Protein AF-0000000083258287 (afdb_homodimer)

Structure (mmCIF, N/CA/C/O backbone):
data_AF-0000000083258287-model_v1
#
loop_
_entity.id
_entity.type
_entity.pdbx_description
1 polymer Oxidoreductase
#
loop_
_atom_site.group_PDB
_atom_site.id
_atom_site.type_symbol
_atom_site.label_atom_id
_atom_site.label_alt_id
_atom_site.label_comp_id
_atom_site.label_asym_id
_atom_site.label_entity_id
_atom_site.label_seq_id
_atom_site.pdbx_PDB_ins_code
_atom_site.Cartn_x
_atom_site.Cartn_y
_atom_site.Cartn_z
_atom_site.occupancy
_atom_site.B_iso_or_equiv
_atom_site.auth_seq_id
_atom_site.auth_comp_id
_atom_site.auth_asym_id
_atom_site.auth_atom_id
_atom_site.pdbx_PDB_model_num
ATOM 1 N N . MET A 1 1 ? 7.375 -29.531 -36.906 1 90.44 1 MET A N 1
ATOM 2 C CA . MET A 1 1 ? 6.078 -28.859 -36.906 1 90.44 1 MET A CA 1
ATOM 3 C C . MET A 1 1 ? 6.191 -27.438 -36.375 1 90.44 1 MET A C 1
ATOM 5 O O . MET A 1 1 ? 7.043 -27.156 -35.531 1 90.44 1 MET A O 1
ATOM 9 N N . LYS A 1 2 ? 5.402 -26.609 -36.906 1 96.75 2 LYS A N 1
ATOM 10 C CA . LYS A 1 2 ? 5.383 -25.219 -36.438 1 96.75 2 LYS A CA 1
ATOM 11 C C . LYS A 1 2 ? 4.27 -25.016 -35.406 1 96.75 2 LYS A C 1
ATOM 13 O O . LYS A 1 2 ? 3.111 -25.344 -35.688 1 96.75 2 LYS A O 1
ATOM 18 N N . HIS A 1 3 ? 4.633 -24.531 -34.281 1 98.62 3 HIS A N 1
ATOM 19 C CA . HIS A 1 3 ? 3.686 -24.281 -33.188 1 98.62 3 HIS A CA 1
ATOM 20 C C . HIS A 1 3 ? 3.662 -22.797 -32.812 1 98.62 3 HIS A C 1
ATOM 22 O O . HIS A 1 3 ? 4.711 -22.156 -32.719 1 98.62 3 HIS A O 1
ATOM 28 N N . ILE A 1 4 ? 2.477 -22.25 -32.625 1 98.81 4 ILE A N 1
ATOM 29 C CA . ILE A 1 4 ? 2.314 -20.922 -32.062 1 98.81 4 ILE A CA 1
ATOM 30 C C . ILE A 1 4 ? 1.643 -21.031 -30.688 1 98.81 4 ILE A C 1
ATOM 32 O O . ILE A 1 4 ? 0.564 -21.609 -30.562 1 98.81 4 ILE A O 1
ATOM 36 N N . ILE A 1 5 ? 2.307 -20.578 -29.719 1 98.94 5 ILE A N 1
ATOM 37 C CA . ILE A 1 5 ? 1.778 -20.547 -28.359 1 98.94 5 ILE A CA 1
ATOM 38 C C . ILE A 1 5 ? 1.438 -19.109 -27.953 1 98.94 5 ILE A C 1
ATOM 40 O O . ILE A 1 5 ? 2.281 -18.219 -28.047 1 98.94 5 ILE A O 1
ATOM 44 N N . ILE A 1 6 ? 0.188 -18.891 -27.5 1 98.81 6 ILE A N 1
ATOM 45 C CA . ILE A 1 6 ? -0.249 -17.547 -27.109 1 98.81 6 ILE A CA 1
ATOM 46 C C . ILE A 1 6 ? -0.337 -17.453 -25.594 1 98.81 6 ILE A C 1
ATOM 48 O O . ILE A 1 6 ? -1.199 -18.078 -24.969 1 98.81 6 ILE A O 1
ATOM 52 N N . GLY A 1 7 ? 0.501 -16.625 -25.016 1 98.62 7 GLY A N 1
ATOM 53 C CA . GLY A 1 7 ? 0.651 -16.484 -23.578 1 98.62 7 GLY A CA 1
ATOM 54 C C . GLY A 1 7 ? 1.965 -17.047 -23.062 1 98.62 7 GLY A C 1
ATOM 55 O O . GLY A 1 7 ? 2.219 -18.25 -23.156 1 98.62 7 GLY A O 1
ATOM 56 N N . ALA A 1 8 ? 2.732 -16.156 -22.469 1 98.56 8 ALA A N 1
ATOM 57 C CA . ALA A 1 8 ? 4.039 -16.578 -21.953 1 98.56 8 ALA A CA 1
ATOM 58 C C . ALA A 1 8 ? 4.059 -16.578 -20.438 1 98.56 8 ALA A C 1
ATOM 60 O O . ALA A 1 8 ? 5.074 -16.234 -19.812 1 98.56 8 ALA A O 1
ATOM 61 N N . GLY A 1 9 ? 2.934 -16.859 -19.812 1 98.38 9 GLY A N 1
ATOM 62 C CA . GLY A 1 9 ? 2.961 -17.219 -18.406 1 98.38 9 GLY A CA 1
ATOM 63 C C . GLY A 1 9 ? 3.646 -18.547 -18.141 1 98.38 9 GLY A C 1
ATOM 64 O O . GLY A 1 9 ? 4.273 -19.125 -19.047 1 98.38 9 GLY A O 1
ATOM 65 N N . ILE A 1 10 ? 3.504 -19 -16.953 1 98.81 10 ILE A N 1
ATOM 66 C CA . ILE A 1 10 ? 4.238 -20.188 -16.531 1 98.81 10 ILE A CA 1
ATOM 67 C C . ILE A 1 10 ? 3.873 -21.359 -17.453 1 98.81 10 ILE A C 1
ATOM 69 O O . ILE A 1 10 ? 4.75 -22.125 -17.875 1 98.81 10 ILE A O 1
ATOM 73 N N . LEU A 1 11 ? 2.65 -21.484 -17.781 1 98.81 11 LEU A N 1
ATOM 74 C CA . LEU A 1 11 ? 2.184 -22.609 -18.594 1 98.81 11 LEU A CA 1
ATOM 75 C C . LEU A 1 11 ? 2.697 -22.5 -20.016 1 98.81 11 LEU A C 1
ATOM 77 O O . LEU A 1 11 ? 3.262 -23.453 -20.547 1 98.81 11 LEU A O 1
ATOM 81 N N . GLY A 1 12 ? 2.504 -21.344 -20.656 1 98.88 12 GLY A N 1
ATOM 82 C CA . GLY A 1 12 ? 2.959 -21.156 -22.031 1 98.88 12 GLY A CA 1
ATOM 83 C C . GLY A 1 12 ? 4.469 -21.234 -22.172 1 98.88 12 GLY A C 1
ATOM 84 O O . GLY A 1 12 ? 4.977 -21.828 -23.109 1 98.88 12 GLY A O 1
ATOM 85 N N . ALA A 1 13 ? 5.141 -20.641 -21.25 1 98.88 13 ALA A N 1
ATOM 86 C CA . ALA A 1 13 ? 6.602 -20.688 -21.266 1 98.88 13 ALA A CA 1
ATOM 87 C C . ALA A 1 13 ? 7.105 -22.125 -21.141 1 98.88 13 ALA A C 1
ATOM 89 O O . ALA A 1 13 ? 8.031 -22.531 -21.844 1 98.88 13 ALA A O 1
ATOM 90 N N . ALA A 1 14 ? 6.516 -22.859 -20.219 1 98.88 14 ALA A N 1
ATOM 91 C CA . ALA A 1 14 ? 6.898 -24.266 -20.031 1 98.88 14 ALA A CA 1
ATOM 92 C C . ALA A 1 14 ? 6.598 -25.094 -21.281 1 98.88 14 ALA A C 1
ATOM 94 O O . ALA A 1 14 ? 7.391 -25.953 -21.656 1 98.88 14 ALA A O 1
ATOM 95 N N . THR A 1 15 ? 5.496 -24.844 -21.906 1 98.88 15 THR A N 1
ATOM 96 C CA . THR A 1 15 ? 5.125 -25.531 -23.125 1 98.88 15 THR A CA 1
ATOM 97 C C . THR A 1 15 ? 6.133 -25.25 -24.234 1 98.88 15 THR A C 1
ATOM 99 O O . THR A 1 15 ? 6.609 -26.172 -24.906 1 98.88 15 THR A O 1
ATOM 102 N N . ALA A 1 16 ? 6.406 -23.969 -24.391 1 98.88 16 ALA A N 1
ATOM 103 C CA . ALA A 1 16 ? 7.352 -23.547 -25.422 1 98.88 16 ALA A CA 1
ATOM 104 C C . ALA A 1 16 ? 8.711 -24.203 -25.219 1 98.88 16 ALA A C 1
ATOM 106 O O . ALA A 1 16 ? 9.305 -24.734 -26.172 1 98.88 16 ALA A O 1
ATOM 107 N N . TYR A 1 17 ? 9.18 -24.156 -24.016 1 98.81 17 TYR A N 1
ATOM 108 C CA . TYR A 1 17 ? 10.469 -24.75 -23.688 1 98.81 17 TYR A CA 1
ATOM 109 C C . TYR A 1 17 ? 10.484 -26.25 -24 1 98.81 17 TYR A C 1
ATOM 111 O O . TYR A 1 17 ? 11.438 -26.75 -24.594 1 98.81 17 TYR A O 1
ATOM 119 N N . SER A 1 18 ? 9.445 -26.938 -23.562 1 98.69 18 SER A N 1
ATOM 120 C CA . SER A 1 18 ? 9.344 -28.375 -23.797 1 98.69 18 SER A CA 1
ATOM 121 C C . SER A 1 18 ? 9.352 -28.688 -25.297 1 98.69 18 SER A C 1
ATOM 123 O O . SER A 1 18 ? 10.023 -29.625 -25.734 1 98.69 18 SER A O 1
ATOM 125 N N . LEU A 1 19 ? 8.688 -27.953 -26.109 1 98.81 19 LEU A N 1
ATOM 126 C CA . LEU A 1 19 ? 8.594 -28.203 -27.531 1 98.81 19 LEU A CA 1
ATOM 127 C C . LEU A 1 19 ? 9.938 -27.969 -28.219 1 98.81 19 LEU A C 1
ATOM 129 O O . LEU A 1 19 ? 10.359 -28.766 -29.062 1 98.81 19 LEU A O 1
ATOM 133 N N . VAL A 1 20 ? 10.562 -26.875 -27.812 1 98.38 20 VAL A N 1
ATOM 134 C CA . VAL A 1 20 ? 11.836 -26.562 -28.453 1 98.38 20 VAL A CA 1
ATOM 135 C C . VAL A 1 20 ? 12.875 -27.609 -28.094 1 98.38 20 VAL A C 1
ATOM 137 O O . VAL A 1 20 ? 13.742 -27.953 -28.906 1 98.38 20 VAL A O 1
ATOM 140 N N . GLN A 1 21 ? 12.805 -28.125 -26.891 1 97.5 21 GLN A N 1
ATOM 141 C CA . GLN A 1 21 ? 13.688 -29.219 -26.484 1 97.5 21 GLN A CA 1
ATOM 142 C C . GLN A 1 21 ? 13.516 -30.438 -27.406 1 97.5 21 GLN A C 1
ATOM 144 O O . GLN A 1 21 ? 14.461 -31.188 -27.625 1 97.5 21 GLN A O 1
ATOM 149 N N . GLN A 1 22 ? 12.383 -30.547 -27.984 1 96.62 22 GLN A N 1
ATOM 150 C CA . GLN A 1 22 ? 12.078 -31.688 -28.859 1 96.62 22 GLN A CA 1
ATOM 151 C C . GLN A 1 22 ? 12.406 -31.359 -30.312 1 96.62 22 GLN A C 1
ATOM 153 O O . GLN A 1 22 ? 12.125 -32.156 -31.203 1 96.62 22 GLN A O 1
ATOM 158 N N . GLY A 1 23 ? 12.883 -30.234 -30.562 1 97.12 23 GLY A N 1
ATOM 159 C CA . GLY A 1 23 ? 13.336 -29.844 -31.891 1 97.12 23 GLY A CA 1
ATOM 160 C C . GLY A 1 23 ? 12.25 -29.219 -32.75 1 97.12 23 GLY A C 1
ATOM 161 O O . GLY A 1 23 ? 12.406 -29.078 -33.938 1 97.12 23 GLY A O 1
ATOM 162 N N . GLU A 1 24 ? 11.195 -28.812 -32.125 1 98.19 24 GLU A N 1
ATOM 163 C CA . GLU A 1 24 ? 10.07 -28.234 -32.875 1 98.19 24 GLU A CA 1
ATOM 164 C C . GLU A 1 24 ? 10.312 -26.766 -33.188 1 98.19 24 GLU A C 1
ATOM 166 O O . GLU A 1 24 ? 11.078 -26.094 -32.5 1 98.19 24 GLU A O 1
ATOM 171 N N . ASP A 1 25 ? 9.734 -26.281 -34.25 1 98.25 25 ASP A N 1
ATOM 172 C CA . ASP A 1 25 ? 9.688 -24.859 -34.562 1 98.25 25 ASP A CA 1
ATOM 173 C C . ASP A 1 25 ? 8.578 -24.156 -33.781 1 98.25 25 ASP A C 1
ATOM 175 O O . ASP A 1 25 ? 7.398 -24.484 -33.938 1 98.25 25 ASP A O 1
ATOM 179 N N . VAL A 1 26 ? 8.961 -23.234 -32.875 1 98.69 26 VAL A N 1
ATOM 180 C CA . VAL A 1 26 ? 7.98 -22.703 -31.938 1 98.69 26 VAL A CA 1
ATOM 181 C C . VAL A 1 26 ? 8.047 -21.172 -31.953 1 98.69 26 VAL A C 1
ATOM 183 O O . VAL A 1 26 ? 9.133 -20.594 -31.875 1 98.69 26 VAL A O 1
ATOM 186 N N . VAL A 1 27 ? 6.906 -20.469 -32.062 1 98.5 27 VAL A N 1
ATOM 187 C CA . VAL A 1 27 ? 6.742 -19.047 -31.797 1 98.5 27 VAL A CA 1
ATOM 188 C C . VAL A 1 27 ? 5.922 -18.828 -30.531 1 98.5 27 VAL A C 1
ATOM 190 O O . VAL A 1 27 ? 4.797 -19.328 -30.422 1 98.5 27 VAL A O 1
ATOM 193 N N . LEU A 1 28 ? 6.477 -18.219 -29.547 1 98.75 28 LEU A N 1
ATOM 194 C CA . LEU A 1 28 ? 5.797 -17.844 -28.312 1 98.75 28 LEU A CA 1
ATOM 195 C C . LEU A 1 28 ? 5.363 -16.375 -28.359 1 98.75 28 LEU A C 1
ATOM 197 O O . LEU A 1 28 ? 6.191 -15.492 -28.562 1 98.75 28 LEU A O 1
ATOM 201 N N . VAL A 1 29 ? 4.059 -16.156 -28.188 1 98.5 29 VAL A N 1
ATOM 202 C CA . VAL A 1 29 ? 3.496 -14.82 -28.281 1 98.5 29 VAL A CA 1
ATOM 203 C C . VAL A 1 29 ? 3.002 -14.359 -26.906 1 98.5 29 VAL A C 1
ATOM 205 O O . VAL A 1 29 ? 2.367 -15.133 -26.188 1 98.5 29 VAL A O 1
ATOM 208 N N . ASP A 1 30 ? 3.311 -13.188 -26.578 1 98.12 30 ASP A N 1
ATOM 209 C CA . ASP A 1 30 ? 2.814 -12.68 -25.312 1 98.12 30 ASP A CA 1
ATOM 210 C C . ASP A 1 30 ? 2.592 -11.164 -25.375 1 98.12 30 ASP A C 1
ATOM 212 O O . ASP A 1 30 ? 3.406 -10.438 -25.938 1 98.12 30 ASP A O 1
ATOM 216 N N . ALA A 1 31 ? 1.409 -10.789 -24.859 1 96.06 31 ALA A N 1
ATOM 217 C CA . ALA A 1 31 ? 1.129 -9.367 -24.672 1 96.06 31 ALA A CA 1
ATOM 218 C C . ALA A 1 31 ? 1.456 -8.93 -23.234 1 96.06 31 ALA A C 1
ATOM 220 O O . ALA A 1 31 ? 1.391 -9.734 -22.312 1 96.06 31 ALA A O 1
ATOM 221 N N . ASP A 1 32 ? 1.857 -7.773 -22.984 1 92.25 32 ASP A N 1
ATOM 222 C CA . ASP A 1 32 ? 2.246 -7.273 -21.672 1 92.25 32 ASP A CA 1
ATOM 223 C C . ASP A 1 32 ? 1.036 -6.742 -20.906 1 92.25 32 ASP A C 1
ATOM 225 O O . ASP A 1 32 ? 1.029 -5.59 -20.469 1 92.25 32 ASP A O 1
ATOM 229 N N . PHE A 1 33 ? 0.083 -7.574 -20.641 1 95.25 33 PHE A N 1
ATOM 230 C CA . PHE A 1 33 ? -1.101 -7.195 -19.875 1 95.25 33 PHE A CA 1
ATOM 231 C C . PHE A 1 33 ? -0.773 -7.074 -18.391 1 95.25 33 PHE A C 1
ATOM 233 O O . PHE A 1 33 ? 0.056 -7.824 -17.859 1 95.25 33 PHE A O 1
ATOM 240 N N . ARG A 1 34 ? -1.464 -6.125 -17.656 1 95.5 34 ARG A N 1
ATOM 241 C CA . ARG A 1 34 ? -1.363 -6.012 -16.203 1 95.5 34 ARG A CA 1
ATOM 242 C C . ARG A 1 34 ? -2.156 -7.113 -15.516 1 95.5 34 ARG A C 1
ATOM 244 O O . ARG A 1 34 ? -3.236 -7.492 -15.977 1 95.5 34 ARG A O 1
ATOM 251 N N . GLY A 1 35 ? -1.537 -7.559 -14.445 1 97.75 35 GLY A N 1
ATOM 252 C CA . GLY A 1 35 ? -2.281 -8.477 -13.602 1 97.75 35 GLY A CA 1
ATOM 253 C C . GLY A 1 35 ? -2.123 -9.93 -14.016 1 97.75 35 GLY A C 1
ATOM 254 O O . GLY A 1 35 ? -3 -10.758 -13.75 1 97.75 35 GLY A O 1
ATOM 255 N N . LYS A 1 36 ? -1.067 -10.266 -14.734 1 97.44 36 LYS A N 1
ATOM 256 C CA . LYS A 1 36 ? -0.801 -11.664 -15.062 1 97.44 36 LYS A CA 1
ATOM 257 C C . LYS A 1 36 ? -0.631 -12.508 -13.805 1 97.44 36 LYS A C 1
ATOM 259 O O . LYS A 1 36 ? 0.129 -12.141 -12.906 1 97.44 36 LYS A O 1
ATOM 264 N N . ALA A 1 37 ? -1.227 -13.602 -13.797 1 97.25 37 ALA A N 1
ATOM 265 C CA . ALA A 1 37 ? -1.292 -14.438 -12.602 1 97.25 37 ALA A CA 1
ATOM 266 C C . ALA A 1 37 ? 0.094 -14.945 -12.211 1 97.25 37 ALA A C 1
ATOM 268 O O . ALA A 1 37 ? 0.432 -14.992 -11.023 1 97.25 37 ALA A O 1
ATOM 269 N N . THR A 1 38 ? 0.871 -15.281 -13.141 1 97 38 THR A N 1
ATOM 270 C CA . THR A 1 38 ? 2.191 -15.852 -12.898 1 97 38 THR A CA 1
ATOM 271 C C . THR A 1 38 ? 3.047 -14.883 -12.078 1 97 38 THR A C 1
ATOM 273 O O . THR A 1 38 ? 3.742 -15.305 -11.148 1 97 38 THR A O 1
ATOM 276 N N . LYS A 1 39 ? 2.971 -13.625 -12.398 1 94.94 39 LYS A N 1
ATOM 277 C CA . LYS A 1 39 ? 3.791 -12.609 -11.742 1 94.94 39 LYS A CA 1
ATOM 278 C C . LYS A 1 39 ? 3.277 -12.312 -10.336 1 94.94 39 LYS A C 1
ATOM 280 O O . LYS A 1 39 ? 4.012 -11.781 -9.5 1 94.94 39 LYS A O 1
ATOM 285 N N . ALA A 1 40 ? 2.074 -12.664 -10.07 1 95.56 40 ALA A N 1
ATOM 286 C CA . ALA A 1 40 ? 1.451 -12.344 -8.789 1 95.56 40 ALA A CA 1
ATOM 287 C C . ALA A 1 40 ? 1.385 -13.578 -7.891 1 95.56 40 ALA A C 1
ATOM 289 O O . ALA A 1 40 ? 0.943 -13.492 -6.742 1 95.56 40 ALA A O 1
ATOM 290 N N . GLY A 1 41 ? 1.789 -14.664 -8.352 1 95.88 41 GLY A N 1
ATOM 291 C CA . GLY A 1 41 ? 1.744 -15.883 -7.551 1 95.88 41 GLY A CA 1
ATOM 292 C C . GLY A 1 41 ? 2.777 -15.898 -6.438 1 95.88 41 GLY A C 1
ATOM 293 O O . GLY A 1 41 ? 3.9 -15.43 -6.621 1 95.88 41 GLY A O 1
ATOM 294 N N . ALA A 1 42 ? 2.426 -16.531 -5.367 1 95.12 42 ALA A N 1
ATOM 295 C CA . ALA A 1 42 ? 3.336 -16.641 -4.23 1 95.12 42 ALA A CA 1
ATOM 296 C C . ALA A 1 42 ? 4.484 -17.594 -4.527 1 95.12 42 ALA A C 1
ATOM 298 O O . ALA A 1 42 ? 5.637 -17.328 -4.184 1 95.12 42 ALA A O 1
ATOM 299 N N . GLY A 1 43 ? 4.09 -18.766 -5.156 1 97.12 43 GLY A N 1
ATOM 300 C CA . GLY A 1 43 ? 5.145 -19.672 -5.582 1 97.12 43 GLY A CA 1
ATOM 301 C C . GLY A 1 43 ? 5.285 -20.875 -4.68 1 97.12 43 GLY A C 1
ATOM 302 O O . GLY A 1 43 ? 6.379 -21.438 -4.543 1 97.12 43 GLY A O 1
ATOM 303 N N . ILE A 1 44 ? 4.211 -21.312 -4.09 1 96.75 44 ILE A N 1
ATOM 304 C CA . ILE A 1 44 ? 4.238 -22.484 -3.221 1 96.75 44 ILE A CA 1
ATOM 305 C C . ILE A 1 44 ? 4.207 -23.766 -4.062 1 96.75 44 ILE A C 1
ATOM 307 O O . ILE A 1 44 ? 3.43 -23.859 -5.016 1 96.75 44 ILE A O 1
ATOM 311 N N . VAL A 1 45 ? 5.004 -24.656 -3.734 1 97.31 45 VAL A N 1
ATOM 312 C CA . VAL A 1 45 ? 4.988 -26.016 -4.297 1 97.31 45 VAL A CA 1
ATOM 313 C C . VAL A 1 45 ? 4.926 -27.031 -3.17 1 97.31 45 VAL A C 1
ATOM 315 O O . VAL A 1 45 ? 5.961 -27.531 -2.713 1 97.31 45 VAL A O 1
ATOM 318 N N . CYS A 1 46 ? 3.727 -27.359 -2.762 1 96.25 46 CYS A N 1
ATOM 319 C CA . CYS A 1 46 ? 3.57 -28.281 -1.635 1 96.25 46 CYS A CA 1
ATOM 320 C C . CYS A 1 46 ? 2.211 -28.969 -1.676 1 96.25 46 CYS A C 1
ATOM 322 O O . CYS A 1 46 ? 1.293 -28.594 -0.95 1 96.25 46 CYS A O 1
ATOM 324 N N . PRO A 1 47 ? 2.096 -30.047 -2.354 1 95.06 47 PRO A N 1
ATOM 325 C CA . PRO A 1 47 ? 0.821 -30.766 -2.385 1 95.06 47 PRO A CA 1
ATOM 326 C C . PRO A 1 47 ? 0.647 -31.719 -1.195 1 95.06 47 PRO A C 1
ATOM 328 O O . PRO A 1 47 ? -0.289 -32.531 -1.171 1 95.06 47 PRO A O 1
ATOM 331 N N . TRP A 1 48 ? 1.508 -31.625 -0.159 1 93.94 48 TRP A N 1
ATOM 332 C CA . TRP A 1 48 ? 1.653 -32.688 0.846 1 93.94 48 TRP A CA 1
ATOM 333 C C . TRP A 1 48 ? 0.754 -32.406 2.047 1 93.94 48 TRP A C 1
ATOM 335 O O . TRP A 1 48 ? 0.487 -33.312 2.846 1 93.94 48 TRP A O 1
ATOM 345 N N . VAL A 1 49 ? 0.584 -30.969 2.199 1 85.62 49 VAL A N 1
ATOM 346 C CA . VAL A 1 49 ? -0.239 -30.594 3.346 1 85.62 49 VAL A CA 1
ATOM 347 C C . VAL A 1 49 ? -1.41 -29.734 2.885 1 85.62 49 VAL A C 1
ATOM 349 O O . VAL A 1 49 ? -1.292 -28.984 1.914 1 85.62 49 VAL A O 1
ATOM 352 N N . GLY A 1 50 ? -2.516 -30.109 2.994 1 70.56 50 GLY A N 1
ATOM 353 C CA . GLY A 1 50 ? -3.609 -29.25 2.564 1 70.56 50 GLY A CA 1
ATOM 354 C C . GLY A 1 50 ? -4.832 -30.016 2.115 1 70.56 50 GLY A C 1
ATOM 355 O O . GLY A 1 50 ? -4.773 -31.234 1.933 1 70.56 50 GLY A O 1
ATOM 356 N N . ALA A 1 51 ? -5.832 -29.266 2.02 1 57 51 ALA A N 1
ATOM 357 C CA . ALA A 1 51 ? -7.184 -29.797 1.932 1 57 51 ALA A CA 1
ATOM 358 C C . ALA A 1 51 ? -7.531 -30.188 0.494 1 57 51 ALA A C 1
ATOM 360 O O . ALA A 1 51 ? -8.68 -30.516 0.193 1 57 51 ALA A O 1
ATOM 361 N N . ARG A 1 52 ? -6.496 -30.266 -0.376 1 63.78 52 ARG A N 1
ATOM 362 C CA . ARG A 1 52 ? -6.984 -30.562 -1.719 1 63.78 52 ARG A CA 1
ATOM 363 C C . ARG A 1 52 ? -7.719 -31.906 -1.752 1 63.78 52 ARG A C 1
ATOM 365 O O . ARG A 1 52 ? -7.102 -32.969 -1.588 1 63.78 52 ARG A O 1
ATOM 372 N N . LYS A 1 53 ? -8.977 -31.656 -1.913 1 71.38 53 LYS A N 1
ATOM 373 C CA . LYS A 1 53 ? -9.844 -32.812 -1.742 1 71.38 53 LYS A CA 1
ATOM 374 C C . LYS A 1 53 ? -10.141 -33.469 -3.082 1 71.38 53 LYS A C 1
ATOM 376 O O . LYS A 1 53 ? -10.5 -34.656 -3.127 1 71.38 53 LYS A O 1
ATOM 381 N N . ASP A 1 54 ? -9.797 -32.688 -4.117 1 87.5 54 ASP A N 1
ATOM 382 C CA . ASP A 1 54 ? -10.062 -33.281 -5.414 1 87.5 54 ASP A CA 1
ATOM 383 C C . ASP A 1 54 ? -8.93 -34.25 -5.816 1 87.5 54 ASP A C 1
ATOM 385 O O . ASP A 1 54 ? -7.773 -33.812 -5.926 1 87.5 54 ASP A O 1
ATOM 389 N N . PRO A 1 55 ? -9.227 -35.469 -6.109 1 91.31 55 PRO A N 1
ATOM 390 C CA . PRO A 1 55 ? -8.172 -36.438 -6.363 1 91.31 55 PRO A CA 1
ATOM 391 C C . PRO A 1 55 ? -7.406 -36.188 -7.656 1 91.31 55 PRO A C 1
ATOM 393 O O . PRO A 1 55 ? -6.207 -36.438 -7.738 1 91.31 55 PRO A O 1
ATOM 396 N N . ASP A 1 56 ? -8.07 -35.688 -8.664 1 92.62 56 ASP A N 1
ATOM 397 C CA . ASP A 1 56 ? -7.402 -35.375 -9.922 1 92.62 56 ASP A CA 1
ATOM 398 C C . ASP A 1 56 ? -6.398 -34.25 -9.75 1 92.62 56 ASP A C 1
ATOM 400 O O . ASP A 1 56 ? -5.277 -34.312 -10.266 1 92.62 56 ASP A O 1
ATOM 404 N N . LEU A 1 57 ? -6.836 -33.312 -9.031 1 92.88 57 LEU A N 1
ATOM 405 C CA . LEU A 1 57 ? -5.961 -32.188 -8.797 1 92.88 57 LEU A CA 1
ATOM 406 C C . LEU A 1 57 ? -4.777 -32.562 -7.922 1 92.88 57 LEU A C 1
ATOM 408 O O . LEU A 1 57 ? -3.66 -32.094 -8.133 1 92.88 57 LEU A O 1
ATOM 412 N N . TYR A 1 58 ? -5.035 -33.375 -6.926 1 94.38 58 TYR A N 1
ATOM 413 C CA . TYR A 1 58 ? -3.939 -33.812 -6.07 1 94.38 58 TYR A CA 1
ATOM 414 C C . TYR A 1 58 ? -2.914 -34.625 -6.867 1 94.38 58 TYR A C 1
ATOM 416 O O . TYR A 1 58 ? -1.707 -34.406 -6.73 1 94.38 58 TYR A O 1
ATOM 424 N N . GLU A 1 59 ? -3.404 -35.531 -7.676 1 94.88 59 GLU A N 1
ATOM 425 C CA . GLU A 1 59 ? -2.488 -36.312 -8.477 1 94.88 59 GLU A CA 1
ATOM 426 C C . GLU A 1 59 ? -1.643 -35.438 -9.398 1 94.88 59 GLU A C 1
ATOM 428 O O . GLU A 1 59 ? -0.433 -35.656 -9.523 1 94.88 59 GLU A O 1
ATOM 433 N N . LEU A 1 60 ? -2.287 -34.5 -10 1 96 60 LEU A N 1
ATOM 434 C CA . LEU A 1 60 ? -1.58 -33.594 -10.891 1 96 60 LEU A CA 1
ATOM 435 C C . LEU A 1 60 ? -0.54 -32.781 -10.117 1 96 60 LEU A C 1
ATOM 437 O O . LEU A 1 60 ? 0.593 -32.625 -10.57 1 96 60 LEU A O 1
ATOM 441 N N . ALA A 1 61 ? -0.916 -32.281 -8.953 1 96.31 61 ALA A N 1
ATOM 442 C CA . ALA A 1 61 ? -0.002 -31.516 -8.125 1 96.31 61 ALA A CA 1
ATOM 443 C C . ALA A 1 61 ? 1.165 -32.375 -7.641 1 96.31 61 ALA A C 1
ATOM 445 O O . ALA A 1 61 ? 2.311 -31.906 -7.621 1 96.31 61 ALA A O 1
ATOM 446 N N . LYS A 1 62 ? 0.873 -33.562 -7.266 1 96.38 62 LYS A N 1
ATOM 447 C CA . LYS A 1 62 ? 1.884 -34.5 -6.777 1 96.38 62 LYS A CA 1
ATOM 448 C C . LYS A 1 62 ? 2.941 -34.781 -7.848 1 96.38 62 LYS A C 1
ATOM 450 O O . LYS A 1 62 ? 4.133 -34.562 -7.613 1 96.38 62 LYS A O 1
ATOM 455 N N . VAL A 1 63 ? 2.504 -35.125 -9.023 1 96.88 63 VAL A N 1
ATOM 456 C CA . VAL A 1 63 ? 3.459 -35.469 -10.078 1 96.88 63 VAL A CA 1
ATOM 457 C C . VAL A 1 63 ? 4.227 -34.219 -10.508 1 96.88 63 VAL A C 1
ATOM 459 O O . VAL A 1 63 ? 5.406 -34.281 -10.859 1 96.88 63 VAL A O 1
ATOM 462 N N . SER A 1 64 ? 3.537 -33.094 -10.477 1 97.62 64 SER A N 1
ATOM 463 C CA . SER A 1 64 ? 4.18 -31.828 -10.836 1 97.62 64 SER A CA 1
ATOM 464 C C . SER A 1 64 ? 5.293 -31.484 -9.852 1 97.62 64 SER A C 1
ATOM 466 O O . SER A 1 64 ? 6.398 -31.109 -10.266 1 97.62 64 SER A O 1
ATOM 468 N N . ALA A 1 65 ? 4.973 -31.609 -8.562 1 97.62 65 ALA A N 1
ATOM 469 C CA . ALA A 1 65 ? 5.961 -31.297 -7.527 1 97.62 65 ALA A CA 1
ATOM 470 C C . ALA A 1 65 ? 7.172 -32.219 -7.641 1 97.62 65 ALA A C 1
ATOM 472 O O . ALA A 1 65 ? 8.312 -31.781 -7.504 1 97.62 65 ALA A O 1
ATOM 473 N N . ILE A 1 66 ? 6.934 -33.469 -7.93 1 98 66 ILE A N 1
ATOM 474 C CA . ILE A 1 66 ? 7.988 -34.469 -8.039 1 98 66 ILE A CA 1
ATOM 475 C C . ILE A 1 66 ? 8.867 -34.156 -9.25 1 98 66 ILE A C 1
ATOM 477 O O . ILE A 1 66 ? 10.078 -34.375 -9.219 1 98 66 ILE A O 1
ATOM 481 N N . ASP A 1 67 ? 8.289 -33.562 -10.242 1 97.94 67 ASP A N 1
ATOM 482 C CA . ASP A 1 67 ? 8.977 -33.344 -11.5 1 97.94 67 ASP A CA 1
ATOM 483 C C . ASP A 1 67 ? 9.766 -32.031 -11.461 1 97.94 67 ASP A C 1
ATOM 485 O O . ASP A 1 67 ? 10.609 -31.781 -12.328 1 97.94 67 ASP A O 1
ATOM 489 N N . TYR A 1 68 ? 9.609 -31.219 -10.484 1 98.56 68 TYR A N 1
ATOM 490 C CA . TYR A 1 68 ? 10.125 -29.859 -10.445 1 98.56 68 TYR A CA 1
ATOM 491 C C . TYR A 1 68 ? 11.648 -29.844 -10.461 1 98.56 68 TYR A C 1
ATOM 493 O O . TYR A 1 68 ? 12.266 -29.094 -11.219 1 98.56 68 TYR A O 1
ATOM 501 N N . PRO A 1 69 ? 12.32 -30.719 -9.672 1 98.44 69 PRO A N 1
ATOM 502 C CA . PRO A 1 69 ? 13.781 -30.703 -9.656 1 98.44 69 PRO A CA 1
ATOM 503 C C . PRO A 1 69 ? 14.383 -31.016 -11.023 1 98.44 69 PRO A C 1
ATOM 505 O O . PRO A 1 69 ? 15.398 -30.422 -11.406 1 98.44 69 PRO A O 1
ATOM 508 N N . ALA A 1 70 ? 13.734 -31.922 -11.711 1 98.19 70 ALA A N 1
ATOM 509 C CA . ALA A 1 70 ? 14.234 -32.25 -13.039 1 98.19 70 ALA A CA 1
ATOM 510 C C . ALA A 1 70 ? 14.156 -31.047 -13.977 1 98.19 70 ALA A C 1
ATOM 512 O O . ALA A 1 70 ? 15.07 -30.812 -14.773 1 98.19 70 ALA A O 1
ATOM 513 N N . LEU A 1 71 ? 13.094 -30.328 -13.914 1 98.5 71 LEU A N 1
ATOM 514 C CA . LEU A 1 71 ? 12.961 -29.109 -14.703 1 98.5 71 LEU A CA 1
ATOM 515 C C . LEU A 1 71 ? 14.062 -28.125 -14.352 1 98.5 71 LEU A C 1
ATOM 517 O O . LEU A 1 71 ? 14.664 -27.516 -15.242 1 98.5 71 LEU A O 1
ATOM 521 N N . ILE A 1 72 ? 14.312 -27.922 -13.07 1 98.62 72 ILE A N 1
ATOM 522 C CA . ILE A 1 72 ? 15.32 -26.984 -12.602 1 98.62 72 ILE A CA 1
ATOM 523 C C . ILE A 1 72 ? 16.703 -27.391 -13.125 1 98.62 72 ILE A C 1
ATOM 525 O O . ILE A 1 72 ? 17.484 -26.547 -13.547 1 98.62 72 ILE A O 1
ATOM 529 N N . ASP A 1 73 ? 16.969 -28.672 -13.109 1 98.25 73 ASP A N 1
ATOM 530 C CA . ASP A 1 73 ? 18.234 -29.188 -13.633 1 98.25 73 ASP A CA 1
ATOM 531 C C . ASP A 1 73 ? 18.375 -28.891 -15.125 1 98.25 73 ASP A C 1
ATOM 533 O O . ASP A 1 73 ? 19.453 -28.5 -15.586 1 98.25 73 ASP A O 1
ATOM 537 N N . ASP A 1 74 ? 17.312 -29.094 -15.844 1 98.12 74 ASP A N 1
ATOM 538 C CA . ASP A 1 74 ? 17.328 -28.812 -17.281 1 98.12 74 ASP A CA 1
ATOM 539 C C . ASP A 1 74 ? 17.641 -27.328 -17.547 1 98.12 74 ASP A C 1
ATOM 541 O O . ASP A 1 74 ? 18.422 -27 -18.438 1 98.12 74 ASP A O 1
ATOM 545 N N . LEU A 1 75 ? 17 -26.5 -16.812 1 98.56 75 LEU A N 1
ATOM 546 C CA . LEU A 1 75 ? 17.172 -25.062 -16.984 1 98.56 75 LEU A CA 1
ATOM 547 C C . LEU A 1 75 ? 18.594 -24.641 -16.625 1 98.56 75 LEU A C 1
ATOM 549 O O . LEU A 1 75 ? 19.172 -23.75 -17.25 1 98.56 75 LEU A O 1
ATOM 553 N N . ARG A 1 76 ? 19.078 -25.25 -15.586 1 97.5 76 ARG A N 1
ATOM 554 C CA . ARG A 1 76 ? 20.469 -25 -15.227 1 97.5 76 ARG A CA 1
ATOM 555 C C . ARG A 1 76 ? 21.406 -25.422 -16.359 1 97.5 76 ARG A C 1
ATOM 557 O O . ARG A 1 76 ? 22.344 -24.688 -16.703 1 97.5 76 ARG A O 1
ATOM 564 N N . ALA A 1 77 ? 21.172 -26.531 -16.906 1 96.81 77 ALA A N 1
ATOM 565 C CA . ALA A 1 77 ? 21.984 -27.047 -18 1 96.81 77 ALA A CA 1
ATOM 566 C C . ALA A 1 77 ? 21.922 -26.094 -19.203 1 96.81 77 ALA A C 1
ATOM 568 O O . ALA A 1 77 ? 22.891 -25.969 -19.938 1 96.81 77 ALA A O 1
ATOM 569 N N . ASP A 1 78 ? 20.859 -25.453 -19.312 1 96.88 78 ASP A N 1
ATOM 570 C CA . ASP A 1 78 ? 20.672 -24.531 -20.422 1 96.88 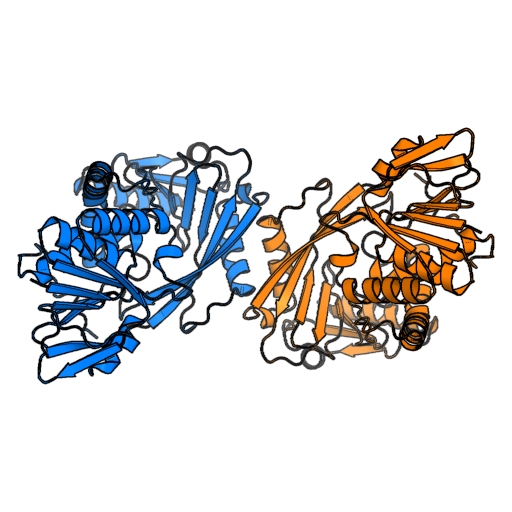78 ASP A CA 1
ATOM 571 C C . ASP A 1 78 ? 21.141 -23.125 -20.047 1 96.88 78 ASP A C 1
ATOM 573 O O . ASP A 1 78 ? 20.891 -22.156 -20.766 1 96.88 78 ASP A O 1
ATOM 577 N N . GLU A 1 79 ? 21.75 -22.953 -18.891 1 96.06 79 GLU A N 1
ATOM 578 C CA . GLU A 1 79 ? 22.266 -21.688 -18.391 1 96.06 79 GLU A CA 1
ATOM 579 C C . GLU A 1 79 ? 21.188 -20.609 -18.406 1 96.06 79 GLU A C 1
ATOM 581 O O . GLU A 1 79 ? 21.438 -19.484 -18.875 1 96.06 79 GLU A O 1
ATOM 586 N N . ALA A 1 80 ? 20.016 -20.969 -17.938 1 96 80 ALA A N 1
ATOM 587 C CA . ALA A 1 80 ? 18.844 -20.141 -18.094 1 96 80 ALA A CA 1
ATOM 588 C C . ALA A 1 80 ? 18.734 -19.125 -16.953 1 96 80 ALA A C 1
ATOM 590 O O . ALA A 1 80 ? 17.922 -18.203 -17.016 1 96 80 ALA A O 1
ATOM 591 N N . GLY A 1 81 ? 19.578 -19.188 -15.93 1 95.75 81 GLY A N 1
ATOM 592 C CA . GLY A 1 81 ? 19.547 -18.25 -14.82 1 95.75 81 GLY A CA 1
ATOM 593 C C . GLY A 1 81 ? 18.859 -18.797 -13.586 1 95.75 81 GLY A C 1
ATOM 594 O O . GLY A 1 81 ? 18.625 -20.016 -13.492 1 95.75 81 GLY A O 1
ATOM 595 N N . VAL A 1 82 ? 18.531 -17.922 -12.602 1 96.25 82 VAL A N 1
ATOM 596 C CA . VAL A 1 82 ? 17.953 -18.312 -11.312 1 96.25 82 VAL A CA 1
ATOM 597 C C . VAL A 1 82 ? 16.453 -18.516 -11.445 1 96.25 82 VAL A C 1
ATOM 599 O O . VAL A 1 82 ? 15.789 -17.812 -12.227 1 96.25 82 VAL A O 1
ATOM 602 N N . THR A 1 83 ? 15.938 -19.469 -10.773 1 97.62 83 THR A N 1
ATOM 603 C CA . THR A 1 83 ? 14.523 -19.797 -10.898 1 97.62 83 THR A CA 1
ATOM 604 C C . THR A 1 83 ? 13.773 -19.5 -9.602 1 97.62 83 THR A C 1
ATOM 606 O O . THR A 1 83 ? 12.547 -19.438 -9.594 1 97.62 83 THR A O 1
ATOM 609 N N . GLY A 1 84 ? 14.555 -19.422 -8.516 1 96.88 84 GLY A N 1
ATOM 610 C CA . GLY A 1 84 ? 13.938 -19.172 -7.223 1 96.88 84 GLY A CA 1
ATOM 611 C C . GLY A 1 84 ? 13.359 -20.422 -6.594 1 96.88 84 GLY A C 1
ATOM 612 O O . GLY A 1 84 ? 12.75 -20.359 -5.523 1 96.88 84 GLY A O 1
ATOM 613 N N . TYR A 1 85 ? 13.578 -21.547 -7.23 1 98.31 85 TYR A N 1
ATOM 614 C CA . TYR A 1 85 ? 13.125 -22.812 -6.648 1 98.31 85 TYR A CA 1
ATOM 615 C C . TYR A 1 85 ? 14 -23.219 -5.477 1 98.31 85 TYR A C 1
ATOM 617 O O . TYR A 1 85 ? 15.227 -23.125 -5.551 1 98.31 85 TYR A O 1
ATOM 625 N N . TYR A 1 86 ? 13.391 -23.609 -4.402 1 98.38 86 TYR A N 1
ATOM 626 C CA . TYR A 1 86 ? 14.125 -24.062 -3.23 1 98.38 86 TYR A CA 1
ATOM 627 C C . TYR A 1 86 ? 13.258 -24.969 -2.355 1 98.38 86 TYR A C 1
ATOM 629 O O . TYR A 1 86 ? 12.141 -24.594 -1.992 1 98.38 86 TYR A O 1
ATOM 637 N N . LYS A 1 87 ? 13.75 -26.203 -2.055 1 97.88 87 LYS A N 1
ATOM 638 C CA . LYS A 1 87 ? 13.047 -27.109 -1.151 1 97.88 87 LYS A CA 1
ATOM 639 C C . LYS A 1 87 ? 13.242 -26.688 0.305 1 97.88 87 LYS A C 1
ATOM 641 O O . LYS A 1 87 ? 14.031 -27.297 1.027 1 97.88 87 LYS A O 1
ATOM 646 N N . CYS A 1 88 ? 12.438 -25.797 0.761 1 98 88 CYS A N 1
ATOM 647 C CA . CYS A 1 88 ? 12.617 -25.156 2.061 1 98 88 CYS A CA 1
ATOM 648 C C . CYS A 1 88 ? 11.758 -25.828 3.121 1 98 88 CYS A C 1
ATOM 650 O O . CYS A 1 88 ? 11.852 -25.5 4.305 1 98 88 CYS A O 1
ATOM 652 N N . GLY A 1 89 ? 10.945 -26.812 2.746 1 98.19 89 GLY A N 1
ATOM 653 C CA . GLY A 1 89 ? 9.984 -27.391 3.674 1 98.19 89 GLY A CA 1
ATOM 654 C C . GLY A 1 89 ? 8.742 -26.531 3.846 1 98.19 89 GLY A C 1
ATOM 655 O O . GLY A 1 89 ? 8.625 -25.453 3.258 1 98.19 89 GLY A O 1
ATOM 656 N N . ALA A 1 90 ? 7.754 -27.094 4.574 1 98.12 90 ALA A N 1
ATOM 657 C CA . ALA A 1 90 ? 6.492 -26.406 4.82 1 98.12 90 ALA A CA 1
ATOM 658 C C . ALA A 1 90 ? 5.996 -26.656 6.238 1 98.12 90 ALA A C 1
ATOM 660 O O . ALA A 1 90 ? 6.211 -27.734 6.793 1 98.12 90 ALA A O 1
ATOM 661 N N . LEU A 1 91 ? 5.441 -25.656 6.816 1 98.12 91 LEU A N 1
ATOM 662 C CA . LEU A 1 91 ? 4.746 -25.734 8.094 1 98.12 91 LEU A CA 1
ATOM 663 C C . LEU A 1 91 ? 3.238 -25.625 7.906 1 98.12 91 LEU A C 1
ATOM 665 O O . LEU A 1 91 ? 2.74 -24.578 7.469 1 98.12 91 LEU A O 1
ATOM 669 N N . ALA A 1 92 ? 2.529 -26.672 8.164 1 97.5 92 ALA A N 1
ATOM 670 C CA . ALA A 1 92 ? 1.075 -26.609 8.273 1 97.5 92 ALA A CA 1
ATOM 671 C C . ALA A 1 92 ? 0.644 -26.297 9.703 1 97.5 92 ALA A C 1
ATOM 673 O O . ALA A 1 92 ? 0.803 -27.141 10.602 1 97.5 92 ALA A O 1
ATOM 674 N N . LEU A 1 93 ? 0.047 -25.156 9.883 1 97.25 93 LEU A N 1
ATOM 675 C CA . LEU A 1 93 ? -0.262 -24.703 11.234 1 97.25 93 LEU A CA 1
ATOM 676 C C . LEU A 1 93 ? -1.575 -25.312 11.727 1 97.25 93 LEU A C 1
ATOM 678 O O . LEU A 1 93 ? -2.498 -25.516 10.93 1 97.25 93 LEU A O 1
ATOM 682 N N . ALA A 1 94 ? -1.61 -25.578 13 1 96.31 94 ALA A N 1
ATOM 683 C CA . ALA A 1 94 ? -2.799 -26.109 13.656 1 96.31 94 ALA A CA 1
ATOM 684 C C . ALA A 1 94 ? -3.104 -25.344 14.938 1 96.31 94 ALA A C 1
ATOM 686 O O . ALA A 1 94 ? -2.201 -25.062 15.734 1 96.31 94 ALA A O 1
ATOM 687 N N . ASN A 1 95 ? -4.352 -24.984 15.109 1 94.31 95 ASN A N 1
ATOM 688 C CA . ASN A 1 95 ? -4.762 -24.234 16.297 1 94.31 95 ASN A CA 1
ATOM 689 C C . ASN A 1 95 ? -5.223 -25.172 17.422 1 94.31 95 ASN A C 1
ATOM 691 O O . ASN A 1 95 ? -5.328 -24.75 18.562 1 94.31 95 ASN A O 1
ATOM 695 N N . THR A 1 96 ? -5.59 -26.406 17.078 1 95.38 96 THR A N 1
ATOM 696 C CA . THR A 1 96 ? -6.031 -27.406 18.047 1 95.38 96 THR A CA 1
ATOM 697 C C . THR A 1 96 ? -5.254 -28.703 17.891 1 95.38 96 THR A C 1
ATOM 699 O O . THR A 1 96 ? -4.664 -28.953 16.828 1 95.38 96 THR A O 1
ATOM 702 N N . GLU A 1 97 ? -5.32 -29.453 18.922 1 96.38 97 GLU A N 1
ATOM 703 C CA . GLU A 1 97 ? -4.66 -30.75 18.875 1 96.38 97 GLU A CA 1
ATOM 704 C C . GLU A 1 97 ? -5.305 -31.656 17.828 1 96.38 97 GLU A C 1
ATOM 706 O O . GLU A 1 97 ? -4.613 -32.438 17.156 1 96.38 97 GLU A O 1
ATOM 711 N N . SER A 1 98 ? -6.559 -31.578 17.734 1 96.56 98 SER A N 1
ATOM 712 C CA . SER A 1 98 ? -7.273 -32.375 16.75 1 96.56 98 SER A CA 1
ATOM 713 C C . SER A 1 98 ? -6.844 -32 15.328 1 96.56 98 SER A C 1
ATOM 715 O O . SER A 1 98 ? -6.664 -32.875 14.484 1 96.56 98 SER A O 1
ATOM 717 N N . GLU A 1 99 ? -6.703 -30.734 15.055 1 94.69 99 GLU A N 1
ATOM 718 C CA . GLU A 1 99 ? -6.223 -30.281 13.758 1 94.69 99 GLU A CA 1
ATOM 719 C C . GLU A 1 99 ? -4.797 -30.75 13.492 1 94.69 99 GLU A C 1
ATOM 721 O O . GLU A 1 99 ? -4.473 -31.172 12.383 1 94.69 99 GLU A O 1
ATOM 726 N N . LEU A 1 100 ? -4.016 -30.656 14.477 1 96.81 100 LEU A N 1
ATOM 727 C CA . LEU A 1 100 ? -2.627 -31.094 14.367 1 96.81 100 LEU A CA 1
ATOM 728 C C . LEU A 1 100 ? -2.551 -32.562 13.984 1 96.81 100 LEU A C 1
ATOM 730 O O . LEU A 1 100 ? -1.786 -32.938 13.094 1 96.81 100 LEU A O 1
ATOM 734 N N . GLU A 1 101 ? -3.314 -33.344 14.672 1 97.25 101 GLU A N 1
ATOM 735 C CA . GLU A 1 101 ? -3.316 -34.781 14.406 1 97.25 101 GLU A CA 1
ATOM 736 C C . GLU A 1 101 ? -3.816 -35.094 13 1 97.25 101 GLU A C 1
ATOM 738 O O . GLU A 1 101 ? -3.305 -36 12.336 1 97.25 101 GLU A O 1
ATOM 743 N N . ALA A 1 102 ? -4.828 -34.438 12.609 1 95.31 102 ALA A N 1
ATOM 744 C CA . ALA A 1 102 ? -5.387 -34.656 11.273 1 95.31 102 ALA A CA 1
ATOM 745 C C . ALA A 1 102 ? -4.367 -34.312 10.195 1 95.31 102 ALA A C 1
ATOM 747 O O . ALA A 1 102 ? -4.223 -35.062 9.219 1 95.31 102 ALA A O 1
ATOM 748 N N . LEU A 1 103 ? -3.742 -33.219 10.352 1 96.06 103 LEU A N 1
ATOM 749 C CA . LEU A 1 103 ? -2.715 -32.812 9.406 1 96.06 103 LEU A CA 1
ATOM 750 C C . LEU A 1 103 ? -1.574 -33.812 9.359 1 96.06 103 LEU A C 1
ATOM 752 O O . LEU A 1 103 ? -1.085 -34.156 8.281 1 96.06 103 LEU A O 1
ATOM 756 N N . TYR A 1 104 ? -1.174 -34.188 10.516 1 97.5 104 TYR A N 1
ATOM 757 C CA . TYR A 1 104 ? -0.079 -35.156 10.617 1 97.5 104 TYR A CA 1
ATOM 758 C C . TYR A 1 104 ? -0.437 -36.469 9.914 1 97.5 104 TYR A C 1
ATOM 760 O O . TYR A 1 104 ? 0.352 -37 9.125 1 97.5 104 TYR A O 1
ATOM 768 N N . GLU A 1 105 ? -1.576 -36.969 10.195 1 96.69 105 GLU A N 1
ATOM 769 C CA . GLU A 1 105 ? -2.016 -38.219 9.609 1 96.69 105 GLU A CA 1
ATOM 770 C C . GLU A 1 105 ? -2.107 -38.125 8.086 1 96.69 105 GLU A C 1
ATOM 772 O O . GLU A 1 105 ? -1.75 -39.062 7.375 1 96.69 105 GLU A O 1
ATOM 777 N N . GLU A 1 106 ? -2.578 -37.062 7.656 1 94.81 106 GLU A N 1
ATOM 778 C CA . GLU A 1 106 ? -2.668 -36.875 6.215 1 94.81 106 GLU A CA 1
ATOM 779 C C . GLU A 1 106 ? -1.285 -36.875 5.57 1 94.81 106 GLU A C 1
ATOM 781 O O . GLU A 1 106 ? -1.077 -37.5 4.535 1 94.81 106 GLU A O 1
ATOM 786 N N . ALA A 1 107 ? -0.375 -36.156 6.148 1 96.62 107 ALA A N 1
ATOM 787 C CA . ALA A 1 107 ? 0.982 -36.094 5.613 1 96.62 107 ALA A CA 1
ATOM 788 C C . ALA A 1 107 ? 1.65 -37.469 5.625 1 96.62 107 ALA A C 1
ATOM 790 O O . ALA A 1 107 ? 2.342 -37.812 4.672 1 96.62 107 ALA A O 1
ATOM 791 N N . VAL A 1 108 ? 1.401 -38.156 6.672 1 97.19 108 VAL A N 1
ATOM 792 C CA . VAL A 1 108 ? 1.983 -39.5 6.797 1 97.19 108 VAL A CA 1
ATOM 793 C C . VAL A 1 108 ? 1.401 -40.406 5.727 1 97.19 108 VAL A C 1
ATOM 795 O O . VAL A 1 108 ? 2.125 -41.219 5.125 1 97.19 108 VAL A O 1
ATOM 798 N N . ARG A 1 109 ? 0.157 -40.344 5.551 1 95.5 109 ARG A N 1
ATOM 799 C CA . ARG A 1 109 ? -0.485 -41.125 4.504 1 95.5 109 ARG A CA 1
ATOM 800 C C . ARG A 1 109 ? 0.117 -40.812 3.137 1 95.5 109 ARG A C 1
ATOM 802 O O . ARG A 1 109 ? 0.406 -41.75 2.357 1 95.5 109 ARG A O 1
ATOM 809 N N . LYS A 1 110 ? 0.292 -39.625 2.811 1 95.94 110 LYS A N 1
ATOM 810 C CA . LYS A 1 110 ? 0.832 -39.188 1.521 1 95.94 110 LYS A CA 1
ATOM 811 C C . LYS A 1 110 ? 2.303 -39.594 1.387 1 95.94 110 LYS A C 1
ATOM 813 O O . LYS A 1 110 ? 2.781 -39.844 0.284 1 95.94 110 LYS A O 1
ATOM 818 N N . ARG A 1 111 ? 2.986 -39.594 2.529 1 96.88 111 ARG A N 1
ATOM 819 C CA . ARG A 1 111 ? 4.379 -40.031 2.52 1 96.88 111 ARG A CA 1
ATOM 820 C C . ARG A 1 111 ? 4.504 -41.469 2.057 1 96.88 111 ARG A C 1
ATOM 822 O O . ARG A 1 111 ? 5.504 -41.844 1.441 1 96.88 111 ARG A O 1
ATOM 829 N N . LYS A 1 112 ? 3.488 -42.281 2.32 1 96.75 112 LYS A N 1
ATOM 830 C CA . LYS A 1 112 ? 3.479 -43.656 1.865 1 96.75 112 LYS A CA 1
ATOM 831 C C . LYS A 1 112 ? 3.357 -43.75 0.346 1 96.75 112 LYS A C 1
ATOM 833 O O . LYS A 1 112 ? 3.779 -44.719 -0.265 1 96.75 112 LYS A O 1
ATOM 838 N N . GLU A 1 113 ? 2.854 -42.688 -0.222 1 95.19 113 GLU A N 1
ATOM 839 C CA . GLU A 1 113 ? 2.676 -42.656 -1.67 1 95.19 113 GLU A CA 1
ATOM 840 C C . GLU A 1 113 ? 3.969 -42.281 -2.377 1 95.19 113 GLU A C 1
ATOM 842 O O . GLU A 1 113 ? 4.223 -42.688 -3.506 1 95.19 113 GLU A O 1
ATOM 847 N N . THR A 1 114 ? 4.684 -41.438 -1.745 1 96.75 114 THR A N 1
ATOM 848 C CA . THR A 1 114 ? 5.926 -40.969 -2.348 1 96.75 114 THR A CA 1
ATOM 849 C C . THR A 1 114 ? 6.895 -40.469 -1.275 1 96.75 114 THR A C 1
ATOM 851 O O . THR A 1 114 ? 6.496 -39.781 -0.338 1 96.75 114 THR A O 1
ATOM 854 N N . ASP A 1 115 ? 8.172 -40.75 -1.492 1 96.94 115 ASP A N 1
ATOM 855 C CA . ASP A 1 115 ? 9.219 -40.344 -0.572 1 96.94 115 ASP A CA 1
ATOM 856 C C . ASP A 1 115 ? 9.492 -38.844 -0.702 1 96.94 115 ASP A C 1
ATOM 858 O O . ASP A 1 115 ? 10.164 -38.25 0.144 1 96.94 115 ASP A O 1
ATOM 862 N N . PHE A 1 116 ? 8.883 -38.219 -1.713 1 97.75 116 PHE A N 1
ATOM 863 C CA . PHE A 1 116 ? 9.125 -36.812 -1.972 1 97.75 116 PHE A CA 1
ATOM 864 C C . PHE A 1 116 ? 8.531 -35.938 -0.865 1 97.75 116 PHE A C 1
ATOM 866 O O . PHE A 1 116 ? 8.945 -34.812 -0.672 1 97.75 116 PHE A O 1
ATOM 873 N N . VAL A 1 117 ? 7.598 -36.469 -0.136 1 97.69 117 VAL A N 1
ATOM 874 C CA . VAL A 1 117 ? 7 -35.75 1 1 97.69 117 VAL A CA 1
ATOM 875 C C . VAL A 1 117 ? 8.078 -35.438 2.035 1 97.69 117 VAL A C 1
ATOM 877 O O . VAL A 1 117 ? 8.031 -34.406 2.686 1 97.69 117 VAL A O 1
ATOM 880 N N . GLY A 1 118 ? 9.016 -36.375 2.189 1 98.12 118 GLY A N 1
ATOM 881 C CA . GLY A 1 118 ? 10.117 -36.156 3.119 1 98.12 118 GLY A CA 1
ATOM 882 C C . GLY A 1 118 ? 9.727 -36.438 4.562 1 98.12 118 GLY A C 1
ATOM 883 O O . GLY A 1 118 ? 8.844 -37.219 4.84 1 98.12 118 GLY A O 1
ATOM 884 N N . ASP A 1 119 ? 10.414 -35.75 5.449 1 98.19 119 ASP A N 1
ATOM 885 C CA . ASP A 1 119 ? 10.164 -35.906 6.875 1 98.19 119 ASP A CA 1
ATOM 886 C C . ASP A 1 119 ? 8.836 -35.25 7.273 1 98.19 119 ASP A C 1
ATOM 888 O O . ASP A 1 119 ? 8.477 -34.188 6.762 1 98.19 119 ASP A O 1
ATOM 892 N N . VAL A 1 120 ? 8.172 -35.969 8.094 1 98.38 120 VAL A N 1
ATOM 893 C CA . VAL A 1 120 ? 6.938 -35.469 8.68 1 98.38 120 VAL A CA 1
ATOM 894 C C . VAL A 1 120 ? 7.066 -35.406 10.203 1 98.38 120 VAL A C 1
ATOM 896 O O . VAL A 1 120 ? 7.309 -36.438 10.836 1 98.38 120 VAL A 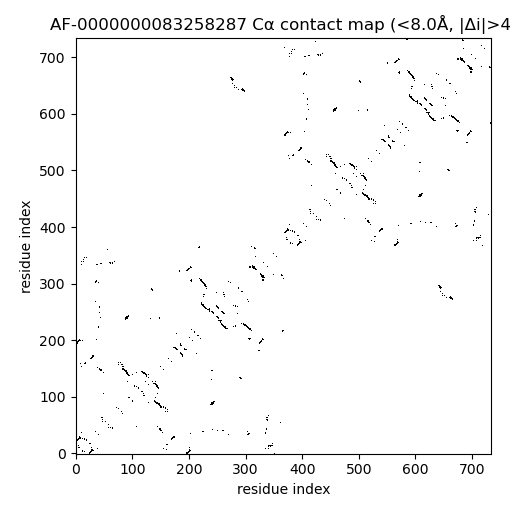O 1
ATOM 899 N N . GLU A 1 121 ? 6.918 -34.188 10.75 1 98.5 121 GLU A N 1
ATOM 900 C CA . GLU A 1 121 ? 7.125 -34.062 12.188 1 98.5 121 GLU A CA 1
ATOM 901 C C . GLU A 1 121 ? 6.082 -33.125 12.797 1 98.5 121 GLU A C 1
ATOM 903 O O . GLU A 1 121 ? 5.715 -32.094 12.195 1 98.5 121 GLU A O 1
ATOM 908 N N . LYS A 1 122 ? 5.594 -33.5 13.945 1 98.12 122 LYS A N 1
ATOM 909 C CA . LYS A 1 122 ? 4.836 -32.562 14.75 1 98.12 122 LYS A CA 1
ATOM 910 C C . LYS A 1 122 ? 5.766 -31.609 15.508 1 98.12 122 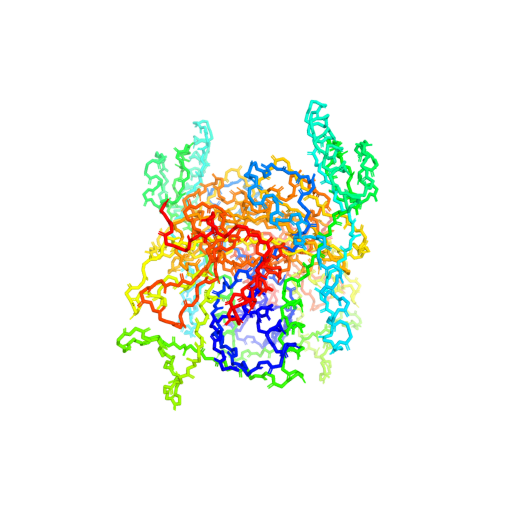LYS A C 1
ATOM 912 O O . LYS A 1 122 ? 6.738 -32.062 16.125 1 98.12 122 LYS A O 1
ATOM 917 N N . LEU A 1 123 ? 5.477 -30.391 15.43 1 98.56 123 LEU A N 1
ATOM 918 C CA . LEU A 1 123 ? 6.293 -29.391 16.109 1 98.56 123 LEU A CA 1
ATOM 919 C C . LEU A 1 123 ? 5.469 -28.609 17.125 1 98.56 123 LEU A C 1
ATOM 921 O O . LEU A 1 123 ? 4.309 -28.281 16.875 1 98.56 123 LEU A O 1
ATOM 925 N N . THR A 1 124 ? 6.117 -28.375 18.266 1 97.75 124 THR A N 1
ATOM 926 C CA . THR A 1 124 ? 5.57 -27.391 19.188 1 97.75 124 THR A CA 1
ATOM 927 C C . THR A 1 124 ? 5.688 -25.984 18.594 1 97.75 124 THR A C 1
ATOM 929 O O . THR A 1 124 ? 6.371 -25.781 17.594 1 97.75 124 THR A O 1
ATOM 932 N N . ASN A 1 125 ? 4.988 -25.125 19.234 1 97.12 125 ASN A N 1
ATOM 933 C CA . ASN A 1 125 ? 5.086 -23.75 18.781 1 97.12 125 ASN A CA 1
ATOM 934 C C . ASN A 1 125 ? 6.527 -23.234 18.812 1 97.12 125 ASN A C 1
ATOM 936 O O . ASN A 1 125 ? 6.973 -22.578 17.875 1 97.12 125 ASN A O 1
ATOM 940 N N . SER A 1 126 ? 7.227 -23.484 19.891 1 97.88 126 SER A N 1
ATOM 941 C CA . SER A 1 126 ? 8.609 -23.047 20.031 1 97.88 126 SER A CA 1
ATOM 942 C C . SER A 1 126 ? 9.484 -23.594 18.922 1 97.88 126 SER A C 1
ATOM 944 O O . SER A 1 126 ? 10.344 -22.875 18.391 1 97.88 126 SER A O 1
ATOM 946 N N . GLU A 1 127 ? 9.297 -24.812 18.594 1 98.19 127 GLU A N 1
ATOM 947 C CA . GLU A 1 127 ? 10.062 -25.422 17.5 1 98.19 127 GLU A CA 1
ATOM 948 C C . GLU A 1 127 ? 9.711 -24.797 16.156 1 98.19 127 GLU A C 1
ATOM 950 O O . GLU A 1 127 ? 10.602 -24.547 15.336 1 98.19 127 GLU A O 1
ATOM 955 N N . ALA A 1 128 ? 8.43 -24.609 15.945 1 98.12 128 ALA A N 1
ATOM 956 C CA . ALA A 1 128 ? 7.988 -23.969 14.711 1 98.12 128 ALA A CA 1
ATOM 957 C C . ALA A 1 128 ? 8.578 -22.562 14.578 1 98.12 128 ALA A C 1
ATOM 959 O O . ALA A 1 128 ? 9.008 -22.156 13.492 1 98.12 128 ALA A O 1
ATOM 960 N N . ARG A 1 129 ? 8.672 -21.797 15.633 1 98 129 ARG A N 1
ATOM 961 C CA . ARG A 1 129 ? 9.156 -20.422 15.625 1 98 129 ARG A CA 1
ATOM 962 C C . ARG A 1 129 ? 10.664 -20.375 15.414 1 98 129 ARG A C 1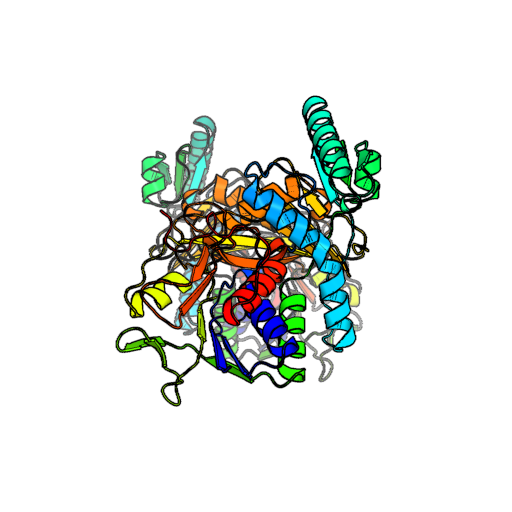
ATOM 964 O O . ARG A 1 129 ? 11.211 -19.328 15.031 1 98 129 ARG A O 1
ATOM 971 N N . LYS A 1 130 ? 11.359 -21.422 15.688 1 97.75 130 LYS A N 1
ATOM 972 C CA . LYS A 1 130 ? 12.773 -21.5 15.336 1 97.75 130 LYS A CA 1
ATOM 973 C C . LYS A 1 130 ? 12.953 -21.516 13.82 1 97.75 130 LYS A C 1
ATOM 975 O O . LYS A 1 130 ? 13.945 -21 13.305 1 97.75 130 LYS A O 1
ATOM 980 N N . MET A 1 131 ? 12.016 -22.141 13.141 1 97.81 131 MET A N 1
ATOM 981 C CA . MET A 1 131 ? 12.086 -22.266 11.688 1 97.81 131 MET A CA 1
ATOM 982 C C . MET A 1 131 ? 11.508 -21.031 11.008 1 97.81 131 MET A C 1
ATOM 984 O O . MET A 1 131 ? 11.93 -20.656 9.914 1 97.81 131 MET A O 1
ATOM 988 N N . PHE A 1 132 ? 10.562 -20.391 11.625 1 98.19 132 PHE A N 1
ATOM 989 C CA . PHE A 1 132 ? 9.891 -19.203 11.148 1 98.19 132 PHE A CA 1
ATOM 990 C C . PHE A 1 132 ? 9.617 -18.234 12.297 1 98.19 132 PHE A C 1
ATOM 992 O O . PHE A 1 132 ? 8.492 -18.172 12.797 1 98.19 132 PHE A O 1
ATOM 999 N N . PRO A 1 133 ? 10.492 -17.406 12.609 1 97.88 133 PRO A N 1
ATOM 1000 C CA . PRO A 1 133 ? 10.531 -16.656 13.875 1 97.88 133 PRO A CA 1
ATOM 1001 C C . PRO A 1 133 ? 9.336 -15.719 14.039 1 97.88 133 PRO A C 1
ATOM 1003 O O . PRO A 1 133 ? 8.789 -15.602 15.141 1 97.88 133 PRO A O 1
ATOM 1006 N N . PRO A 1 134 ? 8.781 -15.125 12.984 1 98.06 134 PRO A N 1
ATOM 1007 C CA . PRO A 1 134 ? 7.727 -14.117 13.18 1 98.06 134 PRO A CA 1
ATOM 1008 C C . PRO A 1 134 ? 6.371 -14.742 13.492 1 98.06 134 PRO A C 1
ATOM 1010 O O . PRO A 1 134 ? 5.387 -14.031 13.695 1 98.06 134 PRO A O 1
ATOM 1013 N N . LEU A 1 135 ? 6.246 -16.078 13.656 1 97.88 135 LEU A N 1
ATOM 1014 C CA . LEU A 1 135 ? 4.984 -16.781 13.859 1 97.88 135 LEU A CA 1
ATOM 1015 C C . LEU A 1 135 ? 4.359 -16.391 15.203 1 97.88 135 LEU A C 1
ATOM 1017 O O . LEU A 1 135 ? 5.074 -16.078 16.156 1 97.88 135 LEU A O 1
ATOM 1021 N N . GLN A 1 136 ? 3.053 -16.438 15.219 1 96.81 136 GLN A N 1
ATOM 1022 C CA . GLN A 1 136 ? 2.338 -16.203 16.469 1 96.81 136 GLN A CA 1
ATOM 1023 C C . GLN A 1 136 ? 2.691 -17.266 17.516 1 96.81 136 GLN A C 1
ATOM 1025 O O . GLN A 1 136 ? 3.273 -18.297 17.188 1 96.81 136 GLN A O 1
ATOM 1030 N N . ASN A 1 137 ? 2.268 -17.078 18.734 1 94.69 137 ASN A N 1
ATOM 1031 C CA . ASN A 1 137 ? 2.738 -17.875 19.859 1 94.69 137 ASN A CA 1
ATOM 1032 C C . ASN A 1 137 ? 1.768 -19.016 20.172 1 94.69 137 ASN A C 1
ATOM 1034 O O . ASN A 1 137 ? 2.057 -19.859 21.031 1 94.69 137 ASN A O 1
ATOM 1038 N N . ASP A 1 138 ? 0.66 -19.156 19.531 1 92.81 138 ASP A N 1
ATOM 1039 C CA . ASP A 1 138 ? -0.393 -20.062 20 1 92.81 138 ASP A CA 1
ATOM 1040 C C . ASP A 1 138 ? -0.706 -21.141 18.969 1 92.81 138 ASP A C 1
ATOM 1042 O O . ASP A 1 138 ? -1.825 -21.656 18.922 1 92.81 138 ASP A O 1
ATOM 1046 N N . CYS A 1 139 ? 0.22 -21.484 18.125 1 94.38 139 CYS A N 1
ATOM 1047 C CA . CYS A 1 139 ? -0.07 -22.516 17.141 1 94.38 139 CYS A CA 1
ATOM 1048 C C . CYS A 1 139 ? 1.004 -23.594 17.141 1 94.38 139 CYS A C 1
ATOM 1050 O O . CYS A 1 139 ? 2.162 -23.312 17.469 1 94.38 139 CYS A O 1
ATOM 1052 N N . SER A 1 140 ? 0.564 -24.781 16.922 1 97.31 140 SER A N 1
ATOM 1053 C CA . SER A 1 140 ? 1.466 -25.875 16.594 1 97.31 140 SER A CA 1
ATOM 1054 C C . SER A 1 140 ? 1.524 -26.094 15.078 1 97.31 140 SER A C 1
ATOM 1056 O O . SER A 1 140 ? 0.828 -25.422 14.32 1 97.31 140 SER A O 1
ATOM 1058 N N . ALA A 1 141 ? 2.451 -27.047 14.648 1 98.06 141 ALA A N 1
ATOM 1059 C CA . ALA A 1 141 ? 2.592 -27.219 13.211 1 98.06 141 ALA A CA 1
ATOM 1060 C C . ALA A 1 141 ? 3.008 -28.641 12.859 1 98.06 141 ALA A C 1
ATOM 1062 O O . ALA A 1 141 ? 3.6 -29.344 13.688 1 98.06 141 ALA A O 1
ATOM 1063 N N . VAL A 1 142 ? 2.588 -29.078 11.781 1 98.19 142 VAL A N 1
ATOM 1064 C CA . VAL A 1 142 ? 3.199 -30.234 11.141 1 98.19 142 VAL A CA 1
ATOM 1065 C C . VAL A 1 142 ? 4.219 -29.781 10.102 1 98.19 142 VAL A C 1
ATOM 1067 O O . VAL A 1 142 ? 3.895 -28.969 9.219 1 98.19 142 VAL A O 1
ATOM 1070 N N . TYR A 1 143 ? 5.426 -30.234 10.258 1 98.5 143 TYR A N 1
ATOM 1071 C CA . TYR A 1 143 ? 6.496 -29.938 9.305 1 98.5 143 TYR A CA 1
ATOM 1072 C C . TYR A 1 143 ? 6.617 -31.047 8.273 1 98.5 143 TYR A C 1
ATOM 1074 O O . TYR A 1 143 ? 6.562 -32.25 8.609 1 98.5 143 TYR A O 1
ATOM 1082 N N . VAL A 1 144 ? 6.676 -30.703 7.016 1 98.38 144 VAL A N 1
ATOM 1083 C CA . VAL A 1 144 ? 7.016 -31.625 5.926 1 98.38 144 VAL A CA 1
ATOM 1084 C C . VAL A 1 144 ? 8.234 -31.094 5.176 1 98.38 144 VAL A C 1
ATOM 1086 O O . VAL A 1 144 ? 8.227 -29.969 4.66 1 98.38 144 VAL A O 1
ATOM 1089 N N . SER A 1 145 ? 9.266 -31.875 5.02 1 98.62 145 SER A N 1
ATOM 1090 C CA . SER A 1 145 ? 10.516 -31.391 4.441 1 98.62 145 SER A CA 1
ATOM 1091 C C . SER A 1 145 ? 10.438 -31.328 2.922 1 98.62 145 SER A C 1
ATOM 1093 O O . SER A 1 145 ? 11.25 -30.656 2.279 1 98.62 145 SER A O 1
ATOM 1095 N N . GLY A 1 146 ? 9.422 -31.953 2.357 1 98 146 GLY A N 1
ATOM 1096 C CA . GLY A 1 146 ? 9.305 -32 0.91 1 98 146 GLY A CA 1
ATOM 1097 C C . GLY A 1 146 ? 8.609 -30.797 0.32 1 98 146 GLY A C 1
ATOM 1098 O O . GLY A 1 146 ? 8.422 -30.719 -0.896 1 98 146 GLY A O 1
ATOM 1099 N N . GLY A 1 147 ? 8.203 -29.828 1.17 1 97.69 147 GLY A N 1
ATOM 1100 C CA . GLY A 1 147 ? 7.664 -28.578 0.667 1 97.69 147 GLY A CA 1
ATOM 1101 C C . GLY A 1 147 ? 8.719 -27.688 0.033 1 97.69 147 GLY A C 1
ATOM 1102 O O . GLY A 1 147 ? 9.875 -27.688 0.451 1 97.69 147 GLY A O 1
ATOM 1103 N N . ALA A 1 148 ? 8.281 -26.875 -0.99 1 98.31 148 ALA A N 1
ATOM 1104 C CA . ALA A 1 148 ? 9.203 -26 -1.696 1 98.31 148 ALA A CA 1
ATOM 1105 C C . ALA A 1 148 ? 8.523 -24.688 -2.096 1 98.31 148 ALA A C 1
ATOM 1107 O O . ALA A 1 148 ? 7.312 -24.531 -1.916 1 98.31 148 ALA A O 1
ATOM 1108 N N . ARG A 1 149 ? 9.32 -23.781 -2.496 1 98.12 149 ARG A N 1
ATOM 1109 C CA . ARG A 1 149 ? 8.852 -22.531 -3.084 1 98.12 149 ARG A CA 1
ATOM 1110 C C . ARG A 1 149 ? 9.594 -22.234 -4.383 1 98.12 149 ARG A C 1
ATOM 1112 O O . ARG A 1 149 ? 10.633 -22.828 -4.664 1 98.12 149 ARG A O 1
ATOM 1119 N N . VAL A 1 150 ? 8.969 -21.359 -5.176 1 98.38 150 VAL A N 1
ATOM 1120 C CA . VAL A 1 150 ? 9.562 -20.891 -6.426 1 98.38 150 VAL A CA 1
ATOM 1121 C C . VAL A 1 150 ? 9.18 -19.438 -6.684 1 98.38 150 VAL A C 1
ATOM 1123 O O . VAL A 1 150 ? 8.141 -18.969 -6.203 1 98.38 150 VAL A O 1
ATOM 1126 N N . ASP A 1 151 ? 10.062 -18.703 -7.309 1 97.69 151 ASP A N 1
ATOM 1127 C CA . ASP A 1 151 ? 9.719 -17.359 -7.762 1 97.69 151 ASP A CA 1
ATOM 1128 C C . ASP A 1 151 ? 9.148 -17.391 -9.18 1 97.69 151 ASP A C 1
ATOM 1130 O O . ASP A 1 151 ? 9.883 -17.609 -10.148 1 97.69 151 ASP A O 1
ATOM 1134 N N . GLY A 1 152 ? 7.871 -17.125 -9.273 1 97.62 152 GLY A N 1
ATOM 1135 C CA . GLY A 1 152 ? 7.172 -17.281 -10.539 1 97.62 152 GLY A CA 1
ATOM 1136 C C . GLY A 1 152 ? 7.758 -16.438 -11.656 1 97.62 152 GLY A C 1
ATOM 1137 O O . GLY A 1 152 ? 7.836 -16.891 -12.797 1 97.62 152 GLY A O 1
ATOM 1138 N N . ASP A 1 153 ? 8.086 -15.242 -11.336 1 96.62 153 ASP A N 1
ATOM 1139 C CA . ASP A 1 153 ? 8.672 -14.352 -12.336 1 96.62 153 ASP A CA 1
ATOM 1140 C C . ASP A 1 153 ? 10.047 -14.859 -12.781 1 96.62 153 ASP A C 1
ATOM 1142 O O . ASP A 1 153 ? 10.312 -14.945 -13.984 1 96.62 153 ASP A O 1
ATOM 1146 N N . LEU A 1 154 ? 10.898 -15.219 -11.859 1 97.69 154 LEU A N 1
ATOM 1147 C CA . LEU A 1 154 ? 12.234 -15.703 -12.188 1 97.69 154 LEU A CA 1
ATOM 1148 C C . LEU A 1 154 ? 12.156 -17 -12.984 1 97.69 154 LEU A C 1
ATOM 1150 O O . LEU A 1 154 ? 12.883 -17.172 -13.969 1 97.69 154 LEU A O 1
ATOM 1154 N N . LEU A 1 155 ? 11.305 -17.891 -12.586 1 98.62 155 LEU A N 1
ATOM 1155 C CA . LEU A 1 155 ? 11.172 -19.172 -13.273 1 98.62 155 LEU A CA 1
ATOM 1156 C C . LEU A 1 155 ? 10.695 -18.969 -14.711 1 98.62 155 LEU A C 1
ATOM 1158 O O . LEU A 1 155 ? 11.234 -19.578 -15.641 1 98.62 155 LEU A O 1
ATOM 1162 N N . THR A 1 156 ? 9.695 -18.156 -14.875 1 98.44 156 THR A N 1
ATOM 1163 C CA . THR A 1 156 ? 9.156 -17.922 -16.203 1 98.44 156 THR A CA 1
ATOM 1164 C C . THR A 1 156 ? 10.188 -17.266 -17.109 1 98.44 156 THR A C 1
ATOM 1166 O O . THR A 1 156 ? 10.328 -17.625 -18.281 1 98.44 156 THR A O 1
ATOM 1169 N N . GLN A 1 157 ? 10.93 -16.359 -16.562 1 98.25 157 GLN A N 1
ATOM 1170 C CA . GLN A 1 157 ? 12.008 -15.742 -17.328 1 98.25 157 GLN A CA 1
ATOM 1171 C C . GLN A 1 157 ? 13.062 -16.766 -17.719 1 98.25 157 GLN A C 1
ATOM 1173 O O . GLN A 1 157 ? 13.57 -16.75 -18.844 1 98.25 157 GLN A O 1
ATOM 1178 N N . ALA A 1 158 ? 13.375 -17.594 -16.797 1 98.75 158 ALA A N 1
ATOM 1179 C CA . ALA A 1 158 ? 14.344 -18.656 -17.094 1 98.75 158 ALA A CA 1
ATOM 1180 C C . ALA A 1 158 ? 13.836 -19.562 -18.203 1 98.75 158 ALA A C 1
ATOM 1182 O O . ALA A 1 158 ? 14.594 -19.906 -19.125 1 98.75 158 ALA A O 1
ATOM 1183 N N . LEU A 1 159 ? 12.633 -19.906 -18.156 1 98.88 159 LEU A N 1
ATOM 1184 C CA . LEU A 1 159 ? 12.023 -20.734 -19.188 1 98.88 159 LEU A CA 1
ATOM 1185 C C . LEU A 1 159 ? 12.086 -20.047 -20.547 1 98.88 159 LEU A C 1
ATOM 1187 O O . LEU A 1 159 ? 12.461 -20.672 -21.547 1 98.88 159 LEU A O 1
ATOM 1191 N N . VAL A 1 160 ? 11.727 -18.781 -20.578 1 98.69 160 VAL A N 1
ATOM 1192 C CA . VAL A 1 160 ? 11.711 -18.016 -21.828 1 98.69 160 VAL A CA 1
ATOM 1193 C C . VAL A 1 160 ? 13.133 -17.875 -22.375 1 98.69 160 VAL A C 1
ATOM 1195 O O . VAL A 1 160 ? 13.367 -18.016 -23.578 1 98.69 160 VAL A O 1
ATOM 1198 N N . ARG A 1 161 ? 14.078 -17.594 -21.469 1 98.5 161 ARG A N 1
ATOM 1199 C CA . ARG A 1 161 ? 15.469 -17.484 -21.891 1 98.5 161 ARG A CA 1
ATOM 1200 C C . ARG A 1 161 ? 15.961 -18.797 -22.5 1 98.5 161 ARG A C 1
ATOM 1202 O O . ARG A 1 161 ? 16.594 -18.781 -23.562 1 98.5 161 ARG A O 1
ATOM 1209 N N . ALA A 1 162 ? 15.719 -19.875 -21.828 1 98.75 162 ALA A N 1
ATOM 1210 C CA . ALA A 1 162 ? 16.125 -21.188 -22.328 1 98.75 162 ALA A CA 1
ATOM 1211 C C . ALA A 1 162 ? 15.469 -21.469 -23.688 1 98.75 162 ALA A C 1
ATOM 1213 O O . ALA A 1 162 ? 16.109 -22.016 -24.594 1 98.75 162 ALA A O 1
ATOM 1214 N N . PHE A 1 163 ? 14.242 -21.078 -23.812 1 98.62 163 PHE A N 1
ATOM 1215 C CA . PHE A 1 163 ? 13.484 -21.234 -25.047 1 98.62 163 PHE A CA 1
ATOM 1216 C C . PHE A 1 163 ? 14.156 -20.484 -26.188 1 98.62 163 PHE A C 1
ATOM 1218 O O . PHE A 1 163 ? 14.391 -21.047 -27.25 1 98.62 163 PHE A O 1
ATOM 1225 N N . VAL A 1 164 ? 14.469 -19.266 -25.891 1 98.06 164 VAL A N 1
ATOM 1226 C CA . VAL A 1 164 ? 15.094 -18.422 -26.906 1 98.06 164 VAL A CA 1
ATOM 1227 C C . VAL A 1 164 ? 16.484 -18.953 -27.234 1 98.06 164 VAL A C 1
ATOM 1229 O O . VAL A 1 164 ? 16.875 -19.016 -28.391 1 98.06 164 VAL A O 1
ATOM 1232 N N . ASN A 1 165 ? 17.188 -19.359 -26.234 1 97 165 ASN A N 1
ATOM 1233 C CA . ASN A 1 165 ? 18.531 -19.891 -26.422 1 97 165 ASN A CA 1
ATOM 1234 C C . ASN A 1 165 ? 18.531 -21.125 -27.328 1 97 165 ASN A C 1
ATOM 1236 O O . ASN A 1 165 ? 19.5 -21.391 -28.031 1 97 165 ASN A O 1
ATOM 1240 N N . ARG A 1 166 ? 17.5 -21.844 -27.391 1 97.56 166 ARG A N 1
ATOM 1241 C CA . ARG A 1 166 ? 17.375 -23.062 -28.172 1 97.56 166 ARG A CA 1
ATOM 1242 C C . ARG A 1 166 ? 16.812 -22.781 -29.562 1 97.56 166 ARG A C 1
ATOM 1244 O O . ARG A 1 166 ? 16.562 -23.703 -30.344 1 97.56 166 ARG A O 1
ATOM 1251 N N . GLY A 1 167 ? 16.625 -21.547 -29.828 1 97.19 167 GLY A N 1
ATOM 1252 C CA . GLY A 1 167 ? 16.25 -21.172 -31.188 1 97.19 167 GLY A CA 1
ATOM 1253 C C . GLY A 1 167 ? 14.789 -20.812 -31.312 1 97.19 167 GLY A C 1
ATOM 1254 O O . GLY A 1 167 ? 14.312 -20.531 -32.438 1 97.19 167 GLY A O 1
ATOM 1255 N N . GLY A 1 168 ? 14.055 -20.781 -30.188 1 98.12 168 GLY A N 1
ATOM 1256 C CA . GLY A 1 168 ? 12.672 -20.344 -30.234 1 98.12 168 GLY A CA 1
ATOM 1257 C C . GLY A 1 168 ? 12.516 -18.859 -30.516 1 98.12 168 GLY A C 1
ATOM 1258 O O . GLY A 1 168 ? 13.453 -18.078 -30.312 1 98.12 168 GLY A O 1
ATOM 1259 N N . GLN A 1 169 ? 11.359 -18.469 -31 1 98.06 169 GLN A N 1
ATOM 1260 C CA . GLN A 1 169 ? 11.07 -17.062 -31.297 1 98.06 169 GLN A CA 1
ATOM 1261 C C . GLN A 1 169 ? 10.039 -16.5 -30.344 1 98.06 169 GLN A C 1
ATOM 1263 O O . GLN A 1 169 ? 8.984 -17.094 -30.125 1 98.06 169 GLN A O 1
ATOM 1268 N N . LEU A 1 170 ? 10.367 -15.406 -29.766 1 98.31 170 LEU A N 1
ATOM 1269 C CA . LEU A 1 170 ? 9.445 -14.672 -28.891 1 98.31 170 LEU A CA 1
ATOM 1270 C C . LEU A 1 170 ? 8.875 -13.453 -29.609 1 98.31 170 LEU A C 1
ATOM 1272 O O . LEU A 1 170 ? 9.625 -12.648 -30.156 1 98.31 170 LEU A O 1
ATOM 1276 N N . LEU A 1 171 ? 7.574 -13.367 -29.672 1 97.94 171 LEU A N 1
ATOM 1277 C CA . LEU A 1 171 ? 6.867 -12.227 -30.25 1 97.94 171 LEU A CA 1
ATOM 1278 C C . LEU A 1 171 ? 6.082 -11.484 -29.172 1 97.94 171 LEU A C 1
ATOM 1280 O O . LEU A 1 171 ? 5.129 -12.023 -28.594 1 97.94 171 LEU A O 1
ATOM 1284 N N . GLU A 1 172 ? 6.418 -10.227 -28.906 1 97.81 172 GLU A N 1
ATOM 1285 C CA . GLU A 1 172 ? 5.781 -9.445 -27.859 1 97.81 172 GLU A CA 1
ATOM 1286 C C . GLU A 1 172 ? 4.715 -8.516 -28.422 1 97.81 172 GLU A C 1
ATOM 1288 O O . GLU A 1 172 ? 4.969 -7.328 -28.641 1 97.81 172 GLU A O 1
ATOM 1293 N N . GLU A 1 173 ? 3.553 -8.977 -28.531 1 97.25 173 GLU A N 1
ATOM 1294 C CA . GLU A 1 173 ? 2.412 -8.219 -29.016 1 97.25 173 GLU A CA 1
ATOM 1295 C C . GLU A 1 173 ? 1.096 -8.914 -28.703 1 97.25 173 GLU A C 1
ATOM 1297 O O . GLU A 1 173 ? 1.088 -10.086 -28.312 1 97.25 173 GLU A O 1
ATOM 1302 N N . GLU A 1 174 ? 0.062 -8.164 -28.734 1 97.56 174 GLU A N 1
ATOM 1303 C CA . GLU A 1 174 ? -1.273 -8.75 -28.672 1 97.56 174 GLU A CA 1
ATOM 1304 C C . GLU A 1 174 ? -1.699 -9.305 -30.031 1 97.56 174 GLU A C 1
ATOM 1306 O O . GLU A 1 174 ? -1.43 -8.703 -31.062 1 97.56 174 GLU A O 1
ATOM 1311 N N . VAL A 1 175 ? -2.338 -10.453 -30.047 1 98.31 175 VAL A N 1
ATOM 1312 C CA . VAL A 1 175 ? -2.738 -11.078 -31.312 1 98.31 175 VAL A CA 1
ATOM 1313 C C . VAL A 1 175 ? -4.23 -11.391 -31.281 1 98.31 175 VAL A C 1
ATOM 1315 O O . VAL A 1 175 ? -4.859 -11.344 -30.219 1 98.31 175 VAL A O 1
ATOM 1318 N N . GLU A 1 176 ? -4.762 -11.672 -32.406 1 98.31 176 GLU A N 1
ATOM 1319 C CA . GLU A 1 176 ? -6.133 -12.133 -32.594 1 98.31 176 GLU A CA 1
ATOM 1320 C C . GLU A 1 176 ? -6.176 -13.492 -33.281 1 98.31 176 GLU A C 1
ATOM 1322 O O . GLU A 1 176 ? -5.195 -13.906 -33.906 1 98.31 176 GLU A O 1
ATOM 1327 N N . LEU A 1 177 ? -7.277 -14.211 -33.062 1 98.44 177 LEU A N 1
ATOM 1328 C CA . LEU A 1 177 ? -7.484 -15.484 -33.75 1 98.44 177 LEU A CA 1
ATOM 1329 C C . LEU A 1 177 ? -8.492 -15.344 -34.875 1 98.44 177 LEU A C 1
ATOM 1331 O O . LEU A 1 177 ? -9.445 -14.562 -34.781 1 98.44 177 LEU A O 1
ATOM 1335 N N . GLU A 1 178 ? -8.219 -16.047 -35.875 1 97.62 178 GLU A N 1
ATOM 1336 C CA . GLU A 1 178 ? -9.148 -16.172 -37 1 97.62 178 GLU A CA 1
ATOM 1337 C C . GLU A 1 178 ? -9.328 -17.625 -37.406 1 97.62 178 GLU A C 1
ATOM 1339 O O . GLU A 1 178 ? -8.398 -18.438 -37.281 1 97.62 178 GLU A O 1
ATOM 1344 N N . SER A 1 179 ? -10.492 -17.938 -37.844 1 97.06 179 SER A N 1
ATOM 1345 C CA . SER A 1 179 ? -10.719 -19.312 -38.281 1 97.06 179 SER A CA 1
ATOM 1346 C C . SER A 1 179 ? -11.086 -19.359 -39.781 1 97.06 179 SER A C 1
ATOM 1348 O O . SER A 1 179 ? -11.75 -18.453 -40.281 1 97.06 179 SER A O 1
ATOM 1350 N N . ARG A 1 180 ? -10.562 -20.312 -40.469 1 96.31 180 ARG A N 1
ATOM 1351 C CA . ARG A 1 180 ? -10.93 -20.719 -41.812 1 96.31 180 ARG A CA 1
ATOM 1352 C C . ARG A 1 180 ? -11.188 -22.219 -41.906 1 96.31 180 ARG A C 1
ATOM 1354 O O . ARG A 1 180 ? -10.25 -23.016 -41.875 1 96.31 180 ARG A O 1
ATOM 1361 N N . GLY A 1 181 ? -12.508 -22.594 -42.094 1 96.31 181 GLY A N 1
ATOM 1362 C CA . GLY A 1 181 ? -12.836 -24.016 -42 1 96.31 181 GLY A CA 1
ATOM 1363 C C . GLY A 1 181 ? -12.555 -24.594 -40.625 1 96.31 181 GLY A C 1
ATOM 1364 O O . GLY A 1 181 ? -13.016 -24.078 -39.625 1 96.31 181 GLY A O 1
ATOM 1365 N N . ASP A 1 182 ? -11.688 -25.578 -40.625 1 97.25 182 ASP A N 1
ATOM 1366 C CA . ASP A 1 182 ? -11.367 -26.234 -39.375 1 97.25 182 ASP A CA 1
ATOM 1367 C C . ASP A 1 182 ? -9.969 -25.844 -38.906 1 97.25 182 ASP A C 1
ATOM 1369 O O . ASP A 1 182 ? -9.367 -26.547 -38.094 1 97.25 182 ASP A O 1
ATOM 1373 N N . GLU A 1 183 ? -9.492 -24.734 -39.406 1 97.69 183 GLU A N 1
ATOM 1374 C CA . GLU A 1 183 ? -8.156 -24.297 -39.031 1 97.69 183 GLU A CA 1
ATOM 1375 C C . GLU A 1 183 ? -8.188 -22.906 -38.406 1 97.69 183 GLU A C 1
ATOM 1377 O O . GLU A 1 183 ? -8.969 -22.047 -38.812 1 97.69 183 GLU A O 1
ATOM 1382 N N . VAL A 1 184 ? -7.363 -22.766 -37.406 1 98.12 184 VAL A N 1
ATOM 1383 C CA . VAL A 1 184 ? -7.215 -21.484 -36.719 1 98.12 184 VAL A CA 1
ATOM 1384 C C . VAL A 1 184 ? -5.906 -20.828 -37.125 1 98.12 184 VAL A C 1
ATOM 1386 O O . VAL A 1 184 ? -4.879 -21.484 -37.281 1 98.12 184 VAL A O 1
ATOM 1389 N N . PHE A 1 185 ? -5.949 -19.562 -37.344 1 97.94 185 PHE A N 1
ATOM 1390 C CA . PHE A 1 185 ? -4.805 -18.734 -37.688 1 97.94 185 PHE A CA 1
ATOM 1391 C C . PHE A 1 185 ? -4.602 -17.625 -36.656 1 97.94 185 PHE A C 1
ATOM 1393 O O . PHE A 1 185 ? -5.551 -17.219 -36 1 97.94 185 PHE A O 1
ATOM 1400 N N . VAL A 1 186 ? -3.336 -17.172 -36.531 1 98.5 186 VAL A N 1
ATOM 1401 C CA . VAL A 1 186 ? -2.996 -16.094 -35.594 1 98.5 186 VAL A CA 1
ATOM 1402 C C . VAL A 1 186 ? -2.684 -14.82 -36.375 1 98.5 186 VAL A C 1
ATOM 1404 O O . VAL A 1 186 ? -1.785 -14.797 -37.219 1 98.5 186 VAL A O 1
ATOM 1407 N N . ARG A 1 187 ? -3.447 -13.75 -36.125 1 98 187 ARG A N 1
ATOM 1408 C CA . ARG A 1 187 ? -3.227 -12.453 -36.75 1 98 187 ARG A CA 1
ATOM 1409 C C . ARG A 1 187 ? -2.32 -11.57 -35.875 1 98 187 ARG A C 1
ATOM 1411 O O . ARG A 1 187 ? -2.654 -11.258 -34.75 1 98 187 ARG A O 1
ATOM 1418 N N . THR A 1 188 ? -1.168 -11.266 -36.406 1 97.31 188 THR A N 1
ATOM 1419 C CA . THR A 1 188 ? -0.218 -10.367 -35.781 1 97.31 188 THR A CA 1
ATOM 1420 C C . THR A 1 188 ? -0.231 -8.992 -36.438 1 97.31 188 THR A C 1
ATOM 1422 O O . THR A 1 188 ? -0.981 -8.766 -37.375 1 97.31 188 THR A O 1
ATOM 1425 N N . ARG A 1 189 ? 0.587 -8.039 -35.875 1 93.38 189 ARG A N 1
ATOM 1426 C CA . ARG A 1 189 ? 0.721 -6.711 -36.469 1 93.38 189 ARG A CA 1
ATOM 1427 C C . ARG A 1 189 ? 1.279 -6.797 -37.875 1 93.38 189 ARG A C 1
ATOM 1429 O O . ARG A 1 189 ? 0.953 -5.969 -38.75 1 93.38 189 ARG A O 1
ATOM 1436 N N . ASP A 1 190 ? 2.098 -7.906 -38.156 1 94.19 190 ASP A N 1
ATOM 1437 C CA . ASP A 1 190 ? 2.807 -8.039 -39.438 1 94.19 190 ASP A CA 1
ATOM 1438 C C . ASP A 1 190 ? 2.066 -8.984 -40.375 1 94.19 190 ASP A C 1
ATOM 1440 O O . ASP A 1 190 ? 2.566 -9.305 -41.469 1 94.19 190 ASP A O 1
ATOM 1444 N N . GLY A 1 191 ? 0.954 -9.422 -39.969 1 95.25 191 GLY A N 1
ATOM 1445 C CA . GLY A 1 191 ? 0.177 -10.297 -40.844 1 95.25 191 GLY A CA 1
ATOM 1446 C C . GLY A 1 191 ? -0.278 -11.57 -40.156 1 95.25 191 GLY A C 1
ATOM 1447 O O . GLY A 1 191 ? -0.2 -11.68 -38.938 1 95.25 191 GLY A O 1
ATOM 1448 N N . VAL A 1 192 ? -0.747 -12.516 -40.938 1 96.12 192 VAL A N 1
ATOM 1449 C CA . VAL A 1 192 ? -1.322 -13.758 -40.438 1 96.12 192 VAL A CA 1
ATOM 1450 C C . VAL A 1 192 ? -0.264 -14.859 -40.438 1 96.12 192 VAL A C 1
ATOM 1452 O O . VAL A 1 192 ? 0.444 -15.039 -41.438 1 96.12 192 VAL A O 1
ATOM 1455 N N . LEU A 1 193 ? -0.147 -15.453 -39.312 1 93.81 193 LEU A N 1
ATOM 1456 C CA . LEU A 1 193 ? 0.741 -16.594 -39.188 1 93.81 193 LEU A CA 1
ATOM 1457 C C . LEU A 1 193 ? -0.048 -17.906 -39.219 1 93.81 193 LEU A C 1
ATOM 1459 O O . LEU A 1 193 ? -1.112 -18.016 -38.625 1 93.81 193 LEU A O 1
ATOM 1463 N N . ASP A 1 194 ? 0.444 -18.844 -40.031 1 89.56 194 ASP A N 1
ATOM 1464 C CA . ASP A 1 194 ? -0.085 -20.203 -40 1 89.56 194 ASP A CA 1
ATOM 1465 C C . ASP A 1 194 ? 0.797 -21.109 -39.156 1 89.56 194 ASP A C 1
ATOM 1467 O O . ASP A 1 194 ? 1.966 -20.797 -38.906 1 89.56 194 ASP A O 1
ATOM 1471 N N . ALA A 1 195 ? 0.181 -22.141 -38.625 1 95.94 195 ALA A N 1
ATOM 1472 C CA . ALA A 1 195 ? 0.905 -23.109 -37.781 1 95.94 195 ALA A CA 1
ATOM 1473 C C . ALA A 1 195 ? 0.227 -24.469 -37.844 1 95.94 195 ALA A C 1
ATOM 1475 O O . ALA A 1 195 ? -0.967 -24.562 -38.125 1 95.94 195 ALA A O 1
ATOM 1476 N N . ASP A 1 196 ? 1.039 -25.5 -37.688 1 97.56 196 ASP A N 1
ATOM 1477 C CA . ASP A 1 196 ? 0.496 -26.844 -37.531 1 97.56 196 ASP A CA 1
ATOM 1478 C C . ASP A 1 196 ? -0.344 -26.984 -36.281 1 97.56 196 ASP A C 1
ATOM 1480 O O . ASP A 1 196 ? -1.307 -27.75 -36.25 1 97.56 196 ASP A O 1
ATOM 1484 N N . GLN A 1 197 ? 0.016 -26.25 -35.281 1 98.19 197 GLN A N 1
ATOM 1485 C CA . GLN A 1 197 ? -0.718 -26.203 -34 1 98.19 197 GLN A CA 1
ATOM 1486 C C . GLN A 1 197 ? -0.742 -24.797 -33.438 1 98.19 197 GLN A C 1
ATOM 1488 O O . GLN A 1 197 ? 0.27 -24.094 -33.438 1 98.19 197 GLN A O 1
ATOM 1493 N N . VAL A 1 198 ? -1.91 -24.359 -33 1 98.81 198 VAL A N 1
ATOM 1494 C CA . VAL A 1 198 ? -2.102 -23.141 -32.219 1 98.81 198 VAL A CA 1
ATOM 1495 C C . VAL A 1 198 ? -2.488 -23.516 -30.781 1 98.81 198 VAL A C 1
ATOM 1497 O O . VAL A 1 198 ? -3.445 -24.25 -30.562 1 98.81 198 VAL A O 1
ATOM 1500 N N . ILE A 1 199 ? -1.72 -23.047 -29.828 1 98.94 199 ILE A N 1
ATOM 1501 C CA . ILE A 1 199 ? -1.956 -23.344 -28.422 1 98.94 199 ILE A CA 1
ATOM 1502 C C . ILE A 1 199 ? -2.32 -22.062 -27.688 1 98.94 199 ILE A C 1
ATOM 1504 O O . ILE A 1 199 ? -1.53 -21.109 -27.641 1 98.94 199 ILE A O 1
ATOM 1508 N N . VAL A 1 200 ? -3.525 -22.047 -27.094 1 98.88 200 VAL A N 1
ATOM 1509 C CA . VAL A 1 200 ? -3.975 -20.891 -26.328 1 98.88 200 VAL A CA 1
ATOM 1510 C C . VAL A 1 200 ? -3.695 -21.109 -24.844 1 98.88 200 VAL A C 1
ATOM 1512 O O . VAL A 1 200 ? -4.367 -21.906 -24.188 1 98.88 200 VAL A O 1
ATOM 1515 N N . SER A 1 201 ? -2.742 -20.438 -24.328 1 98.81 201 SER A N 1
ATOM 1516 C CA . SER A 1 201 ? -2.352 -20.422 -22.922 1 98.81 201 SER A CA 1
ATOM 1517 C C . SER A 1 201 ? -2.332 -19 -22.359 1 98.81 201 SER A C 1
ATOM 1519 O O . SER A 1 201 ? -1.368 -18.609 -21.703 1 98.81 201 SER A O 1
ATOM 1521 N N . ALA A 1 202 ? -3.385 -18.281 -22.578 1 98.5 202 ALA A N 1
ATOM 1522 C CA . ALA A 1 202 ? -3.439 -16.844 -22.312 1 98.5 202 ALA A CA 1
ATOM 1523 C C . ALA A 1 202 ? -4.059 -16.562 -20.938 1 98.5 202 ALA A C 1
ATOM 1525 O O . ALA A 1 202 ? -4.637 -15.484 -20.734 1 98.5 202 ALA A O 1
ATOM 1526 N N . GLY A 1 203 ? -3.979 -17.5 -20.016 1 97.88 203 GLY A N 1
ATOM 1527 C CA . GLY A 1 203 ? -4.48 -17.281 -18.672 1 97.88 203 GLY A CA 1
ATOM 1528 C C . GLY A 1 203 ? -5.906 -16.766 -18.641 1 97.88 203 GLY A C 1
ATOM 1529 O O . GLY A 1 203 ? -6.793 -17.344 -19.281 1 97.88 203 GLY A O 1
ATOM 1530 N N . ALA A 1 204 ? -6.125 -15.742 -17.891 1 98.06 204 ALA A N 1
ATOM 1531 C CA . ALA A 1 204 ? -7.457 -15.18 -17.688 1 98.06 204 ALA A CA 1
ATOM 1532 C C . ALA A 1 204 ? -8.016 -14.609 -19 1 98.06 204 ALA A C 1
ATOM 1534 O O . ALA A 1 204 ? -9.234 -14.461 -19.141 1 98.06 204 ALA A O 1
ATOM 1535 N N . TRP A 1 205 ? -7.207 -14.312 -19.969 1 98.38 205 TRP A N 1
ATOM 1536 C CA . TRP A 1 205 ? -7.617 -13.672 -21.219 1 98.38 205 TRP A CA 1
ATOM 1537 C C . TRP A 1 205 ? -7.973 -14.703 -22.266 1 98.38 205 TRP A C 1
ATOM 1539 O O . TRP A 1 205 ? -8.359 -14.352 -23.391 1 98.38 205 TRP A O 1
ATOM 1549 N N . SER A 1 206 ? -7.859 -15.992 -21.938 1 98.62 206 SER A N 1
ATOM 1550 C CA . SER A 1 206 ? -8.086 -17.062 -22.891 1 98.62 206 SER A CA 1
ATOM 1551 C C . SER A 1 206 ? -9.516 -17.047 -23.438 1 98.62 206 SER A C 1
ATOM 1553 O O . SER A 1 206 ? -9.742 -17.266 -24.625 1 98.62 206 SER A O 1
ATOM 1555 N N . LYS A 1 207 ? -10.438 -16.781 -22.531 1 98.25 207 LYS A N 1
ATOM 1556 C CA . LYS A 1 207 ? -11.836 -16.812 -22.938 1 98.25 207 LYS A CA 1
ATOM 1557 C C . LYS A 1 207 ? -12.109 -15.828 -24.062 1 98.25 207 LYS A C 1
ATOM 1559 O O . LYS A 1 207 ? -12.664 -16.203 -25.094 1 98.25 207 LYS A O 1
ATOM 1564 N N . LYS A 1 208 ? -11.711 -14.578 -23.844 1 97.69 208 LYS A N 1
ATOM 1565 C CA . LYS A 1 208 ? -11.93 -13.547 -24.844 1 97.69 208 LYS A CA 1
ATOM 1566 C C . LYS A 1 208 ? -11.258 -13.914 -26.172 1 97.69 208 LYS A C 1
ATOM 1568 O O . LYS A 1 208 ? -11.82 -13.688 -27.234 1 97.69 208 LYS A O 1
ATOM 1573 N N . LEU A 1 209 ? -10.094 -14.414 -26.109 1 98.25 209 LEU A N 1
ATOM 1574 C CA . LEU A 1 209 ? -9.336 -14.812 -27.297 1 98.25 209 LEU A CA 1
ATOM 1575 C C . LEU A 1 209 ? -10.047 -15.93 -28.047 1 98.25 209 LEU A C 1
ATOM 1577 O O . LEU A 1 209 ? -10.195 -15.867 -29.266 1 98.25 209 LEU A O 1
ATOM 1581 N N . LEU A 1 210 ? -10.531 -16.938 -27.375 1 98.69 210 LEU A N 1
ATOM 1582 C CA . LEU A 1 210 ? -11.148 -18.125 -27.969 1 98.69 210 LEU A CA 1
ATOM 1583 C C . LEU A 1 210 ? -12.508 -17.797 -28.562 1 98.69 210 LEU A C 1
ATOM 1585 O O . LEU A 1 210 ? -12.938 -18.406 -29.547 1 98.69 210 LEU A O 1
ATOM 1589 N N . GLU A 1 211 ? -13.148 -16.812 -27.953 1 98.5 211 GLU A N 1
ATOM 1590 C CA . GLU A 1 211 ? -14.453 -16.391 -28.453 1 98.5 211 GLU A CA 1
ATOM 1591 C C . GLU A 1 211 ? -14.344 -15.852 -29.891 1 98.5 211 GLU A C 1
ATOM 1593 O O . GLU A 1 211 ? -15.32 -15.891 -30.641 1 98.5 211 GLU A O 1
ATOM 1598 N N . GLN A 1 212 ? -13.219 -15.43 -30.266 1 98.31 212 GLN A N 1
ATOM 1599 C CA . GLN A 1 212 ? -12.992 -14.898 -31.609 1 98.31 212 GLN A CA 1
ATOM 1600 C C . GLN A 1 212 ? -13.148 -15.992 -32.656 1 98.31 212 GLN A C 1
ATOM 1602 O O . GLN A 1 212 ? -13.352 -15.695 -33.844 1 98.31 212 GLN A O 1
ATOM 1607 N N . VAL A 1 213 ? -13.031 -17.25 -32.312 1 98.38 213 VAL A N 1
ATOM 1608 C CA . VAL A 1 213 ? -13.18 -18.359 -33.25 1 98.38 213 VAL A CA 1
ATOM 1609 C C . VAL A 1 213 ? -14.312 -19.281 -32.781 1 98.38 213 VAL A C 1
ATOM 1611 O O . VAL A 1 213 ? -14.258 -20.5 -32.969 1 98.38 213 VAL A O 1
ATOM 1614 N N . ASP A 1 214 ? -15.188 -18.734 -32.031 1 97.62 214 ASP A N 1
ATOM 1615 C CA . ASP A 1 214 ? -16.453 -19.359 -31.625 1 97.62 214 ASP A CA 1
ATOM 1616 C C . ASP A 1 214 ? -16.219 -20.562 -30.719 1 97.62 214 ASP A C 1
ATOM 1618 O O . ASP A 1 214 ? -16.922 -21.578 -30.828 1 97.62 214 ASP A O 1
ATOM 1622 N N . VAL A 1 215 ? -15.18 -20.547 -29.984 1 98.25 215 VAL A N 1
ATOM 1623 C CA . VAL A 1 215 ? -14.953 -21.531 -28.922 1 98.25 215 VAL A CA 1
ATOM 1624 C C . VAL A 1 215 ? -15.281 -20.922 -27.562 1 98.25 215 VAL A C 1
ATOM 1626 O O . VAL A 1 215 ? -14.68 -19.922 -27.172 1 98.25 215 VAL A O 1
ATOM 1629 N N . SER A 1 216 ? -16.234 -21.516 -26.859 1 97.19 216 SER A N 1
ATOM 1630 C CA . SER A 1 216 ? -16.672 -20.984 -25.578 1 97.19 216 SER A CA 1
ATOM 1631 C C . SER A 1 216 ? -16.203 -21.859 -24.422 1 97.19 216 SER A C 1
ATOM 1633 O O . SER A 1 216 ? -16.562 -23.047 -24.359 1 97.19 216 SER A O 1
ATOM 1635 N N . ILE A 1 217 ? -15.406 -21.312 -23.594 1 97.81 217 ILE A N 1
ATOM 1636 C CA . ILE A 1 217 ? -14.992 -22.016 -22.375 1 97.81 217 ILE A CA 1
ATOM 1637 C C . ILE A 1 217 ? -15.531 -21.297 -21.141 1 97.81 217 ILE A C 1
ATOM 1639 O O . ILE A 1 217 ? -15.852 -20.109 -21.203 1 97.81 217 ILE A O 1
ATOM 1643 N N . VAL A 1 218 ? -15.703 -22.047 -20.047 1 97.5 218 VAL A N 1
ATOM 1644 C CA . VAL A 1 218 ? -16.047 -21.453 -18.766 1 97.5 218 VAL A CA 1
ATOM 1645 C C . VAL A 1 218 ? -14.773 -21 -18.047 1 97.5 218 VAL A C 1
ATOM 1647 O O . VAL A 1 218 ? -14.016 -21.828 -17.516 1 97.5 218 VAL A O 1
ATOM 1650 N N . LEU A 1 219 ? -14.586 -19.719 -17.984 1 97.56 219 LEU A N 1
ATOM 1651 C CA . LEU A 1 219 ? -13.383 -19.125 -17.391 1 97.56 219 LEU A CA 1
ATOM 1652 C C . LEU A 1 219 ? -13.625 -17.672 -17 1 97.56 219 LEU A C 1
ATOM 1654 O O . LEU A 1 219 ? -14.117 -16.891 -17.797 1 97.56 219 LEU A O 1
ATOM 1658 N N . GLU A 1 220 ? -13.352 -17.391 -15.719 1 97.19 220 GLU A N 1
ATOM 1659 C CA . GLU A 1 220 ? -13.484 -16.031 -15.219 1 97.19 220 GLU A CA 1
ATOM 1660 C C . GLU A 1 220 ? -12.25 -15.609 -14.43 1 97.19 220 GLU A C 1
ATOM 1662 O O . GLU A 1 220 ? -11.672 -16.422 -13.703 1 97.19 220 GLU A O 1
ATOM 1667 N N . PRO A 1 221 ? -11.906 -14.305 -14.625 1 97.81 221 PRO A N 1
ATOM 1668 C CA . PRO A 1 221 ? -10.805 -13.828 -13.781 1 97.81 221 PRO A CA 1
ATOM 1669 C C . PRO A 1 221 ? -11.211 -13.68 -12.312 1 97.81 221 PRO A C 1
ATOM 1671 O O . PRO A 1 221 ? -12.344 -13.289 -12.016 1 97.81 221 PRO A O 1
ATOM 1674 N N . GLN A 1 222 ? -10.383 -14.039 -11.43 1 97.69 222 GLN A N 1
ATOM 1675 C CA . GLN A 1 222 ? -10.484 -13.758 -10 1 97.69 222 GLN A CA 1
ATOM 1676 C C . GLN A 1 222 ? -9.305 -12.93 -9.516 1 97.69 222 GLN A C 1
ATOM 1678 O O . GLN A 1 222 ? -8.156 -13.391 -9.555 1 97.69 222 GLN A O 1
ATOM 1683 N N . ARG A 1 223 ? -9.586 -11.773 -9.016 1 97.62 223 ARG A N 1
ATOM 1684 C CA . ARG A 1 223 ? -8.516 -10.883 -8.57 1 97.62 223 ARG A CA 1
ATOM 1685 C C . ARG A 1 223 ? -7.934 -11.344 -7.242 1 97.62 223 ARG A C 1
ATOM 1687 O O . ARG A 1 223 ? -8.672 -11.734 -6.336 1 97.62 223 ARG A O 1
ATOM 1694 N N . GLY A 1 224 ? -6.629 -11.352 -7.227 1 97.62 224 GLY A N 1
ATOM 1695 C CA . GLY A 1 224 ? -5.891 -11.562 -5.992 1 97.62 224 GLY A CA 1
ATOM 1696 C C . GLY A 1 224 ? -4.934 -10.422 -5.672 1 97.62 224 GLY A C 1
ATOM 1697 O O . GLY A 1 224 ? -4.309 -9.859 -6.574 1 97.62 224 GLY A O 1
ATOM 1698 N N . GLN A 1 225 ? -4.902 -10.039 -4.441 1 97.38 225 GLN A N 1
ATOM 1699 C CA . GLN A 1 225 ? -3.924 -9.094 -3.914 1 97.38 225 GLN A CA 1
ATOM 1700 C C . GLN A 1 225 ? -2.992 -9.766 -2.914 1 97.38 225 GLN A C 1
ATOM 1702 O O . GLN A 1 225 ? -3.449 -10.469 -2.01 1 97.38 225 GLN A O 1
ATOM 1707 N N . ILE A 1 226 ? -1.689 -9.609 -3.125 1 97.81 226 ILE A N 1
ATOM 1708 C CA . ILE A 1 226 ? -0.681 -10.305 -2.33 1 97.81 226 ILE A CA 1
ATOM 1709 C C . ILE A 1 226 ? 0.366 -9.305 -1.842 1 97.81 226 ILE A C 1
ATOM 1711 O O . ILE A 1 226 ? 0.838 -8.461 -2.611 1 97.81 226 ILE A O 1
ATOM 1715 N N . ALA A 1 227 ? 0.72 -9.414 -0.563 1 98.31 227 ALA A N 1
ATOM 1716 C CA . ALA A 1 227 ? 1.652 -8.461 0.036 1 98.31 227 ALA A CA 1
ATOM 1717 C C . ALA A 1 227 ? 3.086 -8.977 -0.035 1 98.31 227 ALA A C 1
ATOM 1719 O O . ALA A 1 227 ? 3.338 -10.164 0.201 1 98.31 227 ALA A O 1
ATOM 1720 N N . HIS A 1 228 ? 3.963 -8.141 -0.409 1 98.38 228 HIS A N 1
ATOM 1721 C CA . HIS A 1 228 ? 5.402 -8.375 -0.385 1 98.38 228 HIS A CA 1
ATOM 1722 C C . HIS A 1 228 ? 6.086 -7.496 0.657 1 98.38 228 HIS A C 1
ATOM 1724 O O . HIS A 1 228 ? 5.988 -6.266 0.598 1 98.38 228 HIS A O 1
ATOM 1730 N N . LEU A 1 229 ? 6.762 -8.172 1.579 1 98.56 229 LEU A N 1
ATOM 1731 C CA . LEU A 1 229 ? 7.414 -7.473 2.684 1 98.56 229 LEU A CA 1
ATOM 1732 C C . LEU A 1 229 ? 8.922 -7.668 2.637 1 98.56 229 LEU A C 1
ATOM 1734 O O . LEU A 1 229 ? 9.414 -8.586 1.975 1 98.56 229 LEU A O 1
ATOM 1738 N N . ARG A 1 230 ? 9.609 -6.805 3.277 1 98.44 230 ARG A N 1
ATOM 1739 C CA . ARG A 1 230 ? 11.031 -6.965 3.57 1 98.44 230 ARG A CA 1
ATOM 1740 C C . ARG A 1 230 ? 11.289 -6.945 5.074 1 98.44 230 ARG A C 1
ATOM 1742 O O . ARG A 1 230 ? 11.102 -5.914 5.727 1 98.44 230 ARG A O 1
ATOM 1749 N N . ALA A 1 231 ? 11.602 -8.055 5.621 1 97.56 231 ALA A N 1
ATOM 1750 C CA . ALA A 1 231 ? 12.055 -8.141 7.008 1 97.56 231 ALA A CA 1
ATOM 1751 C C . ALA A 1 231 ? 13.531 -7.773 7.121 1 97.56 231 ALA A C 1
ATOM 1753 O O . ALA A 1 231 ? 14.406 -8.641 7.02 1 97.56 231 ALA A O 1
ATOM 1754 N N . GLU A 1 232 ? 13.812 -6.578 7.438 1 94 232 GLU A N 1
ATOM 1755 C CA . GLU A 1 232 ? 15.172 -6.043 7.406 1 94 232 GLU A CA 1
ATOM 1756 C C . GLU A 1 232 ? 16.094 -6.801 8.359 1 94 232 GLU A C 1
ATOM 1758 O O . GLU A 1 232 ? 15.734 -7.023 9.523 1 94 232 GLU A O 1
ATOM 1763 N N . GLY A 1 233 ? 17.203 -7.16 7.859 1 93.5 233 GLY A N 1
ATOM 1764 C CA . GLY A 1 233 ? 18.25 -7.762 8.68 1 93.5 233 GLY A CA 1
ATOM 1765 C C . GLY A 1 233 ? 18.031 -9.242 8.922 1 93.5 233 GLY A C 1
ATOM 1766 O O . GLY A 1 233 ? 18.859 -9.898 9.547 1 93.5 233 GLY A O 1
ATOM 1767 N N . GLU A 1 234 ? 16.938 -9.828 8.406 1 95.44 234 GLU A N 1
ATOM 1768 C CA . GLU A 1 234 ? 16.641 -11.242 8.633 1 95.44 234 GLU A CA 1
ATOM 1769 C C . GLU A 1 234 ? 17.188 -12.109 7.5 1 95.44 234 GLU A C 1
ATOM 1771 O O . GLU A 1 234 ? 17.125 -11.719 6.332 1 95.44 234 GLU A O 1
ATOM 1776 N N . ASP A 1 235 ? 17.703 -13.219 7.844 1 96.56 235 ASP A N 1
ATOM 1777 C CA . ASP A 1 235 ? 18.031 -14.25 6.867 1 96.56 235 ASP A CA 1
ATOM 1778 C C . ASP A 1 235 ? 16.875 -15.227 6.68 1 96.56 235 ASP A C 1
ATOM 1780 O O . ASP A 1 235 ? 16.75 -16.203 7.43 1 96.56 235 ASP A O 1
ATOM 1784 N N . THR A 1 236 ? 16.156 -15.055 5.594 1 97.88 236 THR A N 1
ATOM 1785 C CA . THR A 1 236 ? 14.891 -15.766 5.434 1 97.88 236 THR A CA 1
ATOM 1786 C C . THR A 1 236 ? 15.039 -16.906 4.43 1 97.88 236 THR A C 1
ATOM 1788 O O . THR A 1 236 ? 14.055 -17.547 4.074 1 97.88 236 THR A O 1
ATOM 1791 N N . LYS A 1 237 ? 16.188 -17.203 3.969 1 96.25 237 LYS A N 1
ATOM 1792 C CA . LYS A 1 237 ? 16.453 -18.172 2.898 1 96.25 237 LYS A CA 1
ATOM 1793 C C . LYS A 1 237 ? 15.844 -19.531 3.225 1 96.25 237 LYS A C 1
ATOM 1795 O O . LYS A 1 237 ? 15.242 -20.172 2.359 1 96.25 237 LYS A O 1
ATOM 1800 N N . ASP A 1 238 ? 15.984 -19.922 4.473 1 97.56 238 ASP A N 1
ATOM 1801 C CA . ASP A 1 238 ? 15.617 -21.281 4.824 1 97.56 238 ASP A CA 1
ATOM 1802 C C . ASP A 1 238 ? 14.25 -21.328 5.504 1 97.56 238 ASP A C 1
ATOM 1804 O O . ASP A 1 238 ? 13.836 -22.375 6.016 1 97.56 238 ASP A O 1
ATOM 1808 N N . TRP A 1 239 ? 13.594 -20.141 5.586 1 98.44 239 TRP A N 1
ATOM 1809 C CA . TRP A 1 239 ? 12.25 -20.156 6.168 1 98.44 239 TRP A CA 1
ATOM 1810 C C . TRP A 1 239 ? 11.305 -21.016 5.34 1 98.44 239 TRP A C 1
ATOM 1812 O O . TRP A 1 239 ? 11.242 -20.875 4.117 1 98.44 239 TRP A O 1
ATOM 1822 N N . PRO A 1 240 ? 10.57 -21.922 5.977 1 98.25 240 PRO A N 1
ATOM 1823 C CA . PRO A 1 240 ? 9.641 -22.781 5.234 1 98.25 240 PRO A CA 1
ATOM 1824 C C . PRO A 1 240 ? 8.398 -22.031 4.773 1 98.25 240 PRO A C 1
ATOM 1826 O O . PRO A 1 240 ? 8.133 -20.906 5.234 1 98.25 240 PRO A O 1
ATOM 1829 N N . VAL A 1 241 ? 7.723 -22.641 3.836 1 97.88 241 VAL A N 1
ATOM 1830 C CA . VAL A 1 241 ? 6.375 -22.188 3.51 1 97.88 241 VAL A CA 1
ATOM 1831 C C . VAL A 1 241 ? 5.461 -22.375 4.719 1 97.88 241 VAL A C 1
ATOM 1833 O O . VAL A 1 241 ? 5.594 -23.344 5.465 1 97.88 241 VAL A O 1
ATOM 1836 N N . VAL A 1 242 ? 4.625 -21.406 4.93 1 97.94 242 VAL A N 1
ATOM 1837 C CA . VAL A 1 242 ? 3.678 -21.484 6.035 1 97.94 242 VAL A CA 1
ATOM 1838 C C . VAL A 1 242 ? 2.252 -21.578 5.492 1 97.94 242 VAL A C 1
ATOM 1840 O O . VAL A 1 242 ? 1.819 -20.703 4.734 1 97.94 242 VAL A O 1
ATOM 1843 N N . LEU A 1 243 ? 1.559 -22.609 5.863 1 96.38 243 LEU A N 1
ATOM 1844 C CA . LEU A 1 243 ? 0.192 -22.875 5.426 1 96.38 243 LEU A CA 1
ATOM 1845 C C . LEU A 1 243 ? -0.761 -22.922 6.613 1 96.38 243 LEU A C 1
ATOM 1847 O O . LEU A 1 243 ? -0.918 -23.969 7.25 1 96.38 243 LEU A O 1
ATOM 1851 N N . PRO A 1 244 ? -1.414 -21.828 6.824 1 93.25 244 PRO A N 1
ATOM 1852 C CA . PRO A 1 244 ? -2.426 -21.828 7.883 1 93.25 244 PRO A CA 1
ATOM 1853 C C . PRO A 1 244 ? -3.717 -22.531 7.465 1 93.25 244 PRO A C 1
ATOM 1855 O O . PRO A 1 244 ? -3.83 -23 6.332 1 93.25 244 PRO A O 1
ATOM 1858 N N . GLN A 1 245 ? -4.605 -22.859 8.43 1 83.56 245 GLN A N 1
ATOM 1859 C CA . GLN A 1 245 ? -5.879 -23.5 8.117 1 83.56 245 GLN A CA 1
ATOM 1860 C C . GLN A 1 245 ? -6.863 -22.5 7.516 1 83.56 245 GLN A C 1
ATOM 1862 O O . GLN A 1 245 ? -7.957 -22.297 8.047 1 83.56 245 GLN A O 1
ATOM 1867 N N . SER A 1 246 ? -6.41 -21.578 6.617 1 84.56 246 SER A N 1
ATOM 1868 C CA . SER A 1 246 ? -7.18 -20.609 5.844 1 84.56 246 SER A CA 1
ATOM 1869 C C . SER A 1 246 ? -6.766 -20.609 4.375 1 84.56 246 SER A C 1
ATOM 1871 O O . SER A 1 246 ? -5.957 -21.453 3.959 1 84.56 246 SER A O 1
ATOM 1873 N N . SER A 1 247 ? -7.43 -19.844 3.586 1 83.88 247 SER A N 1
ATOM 1874 C CA . SER A 1 247 ? -7.094 -19.75 2.168 1 83.88 247 SER A CA 1
ATOM 1875 C C . SER A 1 247 ? -5.836 -18.922 1.949 1 83.88 247 SER A C 1
ATOM 1877 O O . SER A 1 247 ? -5.324 -18.844 0.831 1 83.88 247 SER A O 1
ATOM 1879 N N . HIS A 1 248 ? -5.316 -18.391 2.994 1 91.62 248 HIS A N 1
ATOM 1880 C CA . HIS A 1 248 ? -4.125 -17.562 2.906 1 91.62 248 HIS A CA 1
ATOM 1881 C C . HIS A 1 248 ? -2.863 -18.359 3.201 1 91.62 248 HIS A C 1
ATOM 1883 O O . HIS A 1 248 ? -2.939 -19.469 3.725 1 91.62 248 HIS A O 1
ATOM 1889 N N . TYR A 1 249 ? -1.74 -17.828 2.785 1 95 249 TYR A N 1
ATOM 1890 C CA . TYR A 1 249 ? -0.447 -18.5 2.889 1 95 249 TYR A CA 1
ATOM 1891 C C . TYR A 1 249 ? 0.673 -17.484 3.096 1 95 249 TYR A C 1
ATOM 1893 O O . TYR A 1 249 ? 0.455 -16.281 2.979 1 95 249 TYR A O 1
ATOM 1901 N N . MET A 1 250 ? 1.833 -18.078 3.459 1 97.31 250 MET A N 1
ATOM 1902 C CA . MET A 1 250 ? 3.029 -17.25 3.615 1 97.31 250 MET A CA 1
ATOM 1903 C C . MET A 1 250 ? 4.277 -18.016 3.199 1 97.31 250 MET A C 1
ATOM 1905 O O . MET A 1 250 ? 4.383 -19.219 3.449 1 97.31 250 MET A O 1
ATOM 1909 N N . LEU A 1 251 ? 5.145 -17.297 2.549 1 97.44 251 LEU A N 1
ATOM 1910 C CA . LEU A 1 251 ? 6.461 -17.859 2.279 1 97.44 251 LEU A CA 1
ATOM 1911 C C . LEU A 1 251 ? 7.523 -16.766 2.25 1 97.44 251 LEU A C 1
ATOM 1913 O O . LEU A 1 251 ? 7.199 -15.57 2.35 1 97.44 251 LEU A O 1
ATOM 1917 N N . ALA A 1 252 ? 8.75 -17.219 2.256 1 97.75 252 ALA A N 1
ATOM 1918 C CA . ALA A 1 252 ? 9.875 -16.297 2.27 1 97.75 252 ALA A CA 1
ATOM 1919 C C . ALA A 1 252 ? 10.898 -16.656 1.194 1 97.75 252 ALA A C 1
ATOM 1921 O O . ALA A 1 252 ? 10.977 -17.797 0.77 1 97.75 252 ALA A O 1
ATOM 1922 N N . PHE A 1 253 ? 11.508 -15.672 0.691 1 96.88 253 PHE A N 1
ATOM 1923 C CA . PHE A 1 253 ? 12.656 -15.812 -0.197 1 96.88 253 PHE A CA 1
ATOM 1924 C C . PHE A 1 253 ? 13.922 -15.289 0.47 1 96.88 253 PHE A C 1
ATOM 1926 O O . PHE A 1 253 ? 13.961 -15.109 1.689 1 96.88 253 PHE A O 1
ATOM 1933 N N . ASP A 1 254 ? 14.953 -15.164 -0.31 1 94.5 254 ASP A N 1
ATOM 1934 C CA . ASP A 1 254 ? 16.234 -14.672 0.218 1 94.5 254 ASP A CA 1
ATOM 1935 C C . ASP A 1 254 ? 16.141 -13.195 0.6 1 94.5 254 ASP A C 1
ATOM 1937 O O . ASP A 1 254 ? 15.18 -12.516 0.23 1 94.5 254 ASP A O 1
ATOM 1941 N N . ASP A 1 255 ? 17.047 -12.781 1.404 1 93.88 255 ASP A N 1
ATOM 1942 C CA . ASP A 1 255 ? 17.328 -11.375 1.673 1 93.88 255 ASP A CA 1
ATOM 1943 C C . ASP A 1 255 ? 16.141 -10.695 2.352 1 93.88 255 ASP A C 1
ATOM 1945 O O . ASP A 1 255 ? 15.797 -9.562 2.016 1 93.88 255 ASP A O 1
ATOM 1949 N N . GLY A 1 256 ? 15.516 -11.461 3.217 1 97.38 256 GLY A N 1
ATOM 1950 C CA . GLY A 1 256 ? 14.492 -10.875 4.066 1 97.38 256 GLY A CA 1
ATOM 1951 C C . GLY A 1 256 ? 13.156 -10.711 3.359 1 97.38 256 GLY A C 1
ATOM 1952 O O . GLY A 1 256 ? 12.227 -10.109 3.91 1 97.38 256 GLY A O 1
ATOM 1953 N N . ARG A 1 257 ? 12.977 -11.211 2.178 1 97.69 257 ARG A N 1
ATOM 1954 C CA . ARG A 1 257 ? 11.734 -11.062 1.429 1 97.69 257 ARG A CA 1
ATOM 1955 C C . ARG A 1 257 ? 10.68 -12.055 1.914 1 97.69 257 ARG A C 1
ATOM 1957 O O . ARG A 1 257 ? 10.922 -13.258 1.93 1 97.69 257 ARG A O 1
ATOM 1964 N N . VAL A 1 258 ? 9.547 -11.523 2.336 1 98.44 258 VAL A N 1
ATOM 1965 C CA . VAL A 1 258 ? 8.43 -12.344 2.799 1 98.44 258 VAL A CA 1
ATOM 1966 C C . VAL A 1 258 ? 7.168 -11.984 2.021 1 98.44 258 VAL A C 1
ATOM 1968 O O . VAL A 1 258 ? 6.895 -10.805 1.786 1 98.44 258 VAL A O 1
ATOM 1971 N N . VAL A 1 259 ? 6.441 -12.992 1.606 1 97.75 259 VAL A N 1
ATOM 1972 C CA . VAL A 1 259 ? 5.223 -12.797 0.829 1 97.75 259 VAL A CA 1
ATOM 1973 C C . VAL A 1 259 ? 4.047 -13.469 1.539 1 97.75 259 VAL A C 1
ATOM 1975 O O . VAL A 1 259 ? 4.18 -14.578 2.059 1 97.75 259 VAL A O 1
ATOM 1978 N N . PHE A 1 260 ? 2.967 -12.75 1.658 1 95.69 260 PHE A N 1
ATOM 1979 C CA . PHE A 1 260 ? 1.791 -13.453 2.16 1 95.69 260 PHE A CA 1
ATOM 1980 C C . PHE A 1 260 ? 0.525 -12.938 1.483 1 95.69 260 PHE A C 1
ATOM 1982 O O . PHE A 1 260 ? 0.475 -11.797 1.033 1 95.69 260 PHE A O 1
ATOM 1989 N N . GLY A 1 261 ? -0.475 -13.742 1.362 1 92.75 261 GLY A N 1
ATOM 1990 C CA . GLY A 1 261 ? -1.728 -13.508 0.663 1 92.75 261 GLY A CA 1
ATOM 1991 C C . GLY A 1 261 ? -2.502 -14.773 0.37 1 92.75 261 GLY A C 1
ATOM 1992 O O . GLY A 1 261 ? -2.322 -15.789 1.049 1 92.75 261 GLY A O 1
ATOM 1993 N N . ALA A 1 262 ? -3.326 -14.695 -0.492 1 92.88 262 ALA A N 1
ATOM 1994 C CA . ALA A 1 262 ? -3.879 -13.586 -1.27 1 92.88 262 ALA A CA 1
ATOM 1995 C C . ALA A 1 262 ? -5.387 -13.469 -1.06 1 92.88 262 ALA A C 1
ATOM 1997 O O . ALA A 1 262 ? -6.043 -14.438 -0.67 1 92.88 262 ALA A O 1
ATOM 1998 N N . THR A 1 263 ? -5.953 -12.266 -1.36 1 95.31 263 THR A N 1
ATOM 1999 C CA . THR A 1 263 ? -7.406 -12.164 -1.454 1 95.31 263 THR A CA 1
ATOM 2000 C C . THR A 1 263 ? -7.941 -13.062 -2.566 1 95.31 263 THR A C 1
ATOM 2002 O O . THR A 1 263 ? -7.176 -13.531 -3.414 1 95.31 263 THR A O 1
ATOM 2005 N N . ARG A 1 264 ? -9.156 -13.406 -2.5 1 95.62 264 ARG A N 1
ATOM 2006 C CA . ARG A 1 264 ? -9.906 -14.117 -3.531 1 95.62 264 ARG A CA 1
ATOM 2007 C C . ARG A 1 264 ? -11.18 -13.367 -3.891 1 95.62 264 ARG A C 1
ATOM 2009 O O . ARG A 1 264 ? -12.234 -13.594 -3.287 1 95.62 264 ARG A O 1
ATOM 2016 N N . GLU A 1 265 ? -11.008 -12.508 -4.855 1 95.19 265 GLU A N 1
ATOM 2017 C CA . GLU A 1 265 ? -12.086 -11.586 -5.188 1 95.19 265 GLU A CA 1
ATOM 2018 C C . GLU A 1 265 ? -12.766 -11.984 -6.496 1 95.19 265 GLU A C 1
ATOM 2020 O O . GLU A 1 265 ? -12.328 -11.57 -7.578 1 95.19 265 GLU A O 1
ATOM 2025 N N . ALA A 1 266 ? -13.859 -12.695 -6.297 1 93.62 266 ALA A N 1
ATOM 2026 C CA . ALA A 1 266 ? -14.648 -13.094 -7.465 1 93.62 266 ALA A CA 1
ATOM 2027 C C . ALA A 1 266 ? -15.422 -11.914 -8.031 1 93.62 266 ALA A C 1
ATOM 2029 O O . ALA A 1 266 ? -15.602 -10.898 -7.359 1 93.62 266 ALA A O 1
ATOM 2030 N N . ASP A 1 267 ? -15.766 -11.93 -9.258 1 92.38 267 ASP A N 1
ATOM 2031 C CA . ASP A 1 267 ? -16.609 -10.953 -9.945 1 92.38 267 ASP A CA 1
ATOM 2032 C C . ASP A 1 267 ? -15.914 -9.594 -10.023 1 92.38 267 ASP A C 1
ATOM 2034 O O . ASP A 1 267 ? -16.578 -8.555 -10.039 1 92.38 267 ASP A O 1
ATOM 2038 N N . SER A 1 268 ? -14.656 -9.531 -9.938 1 92.44 268 SER A N 1
ATOM 2039 C CA . SER A 1 268 ? -13.891 -8.289 -10.031 1 92.44 268 SER A CA 1
ATOM 2040 C C . SER A 1 268 ? -13.672 -7.883 -11.484 1 92.44 268 SER A C 1
ATOM 2042 O O . SER A 1 268 ? -13.289 -6.746 -11.766 1 92.44 268 SER A O 1
ATOM 2044 N N . GLY A 1 269 ? -13.859 -8.883 -12.438 1 96 269 GLY A N 1
ATOM 2045 C CA . GLY A 1 269 ? -13.352 -8.656 -13.781 1 96 269 GLY A CA 1
ATOM 2046 C C . GLY A 1 269 ? -11.859 -8.383 -13.82 1 96 269 GLY A C 1
ATOM 2047 O O . GLY A 1 269 ? -11.094 -9 -13.078 1 96 269 GLY A O 1
ATOM 2048 N N . PHE A 1 270 ? -11.43 -7.582 -14.734 1 97.44 270 PHE A N 1
ATOM 2049 C CA . PHE A 1 270 ? -10.016 -7.258 -14.883 1 97.44 270 PHE A CA 1
ATOM 2050 C C . PHE A 1 270 ? -9.695 -5.922 -14.227 1 97.44 270 PHE A C 1
ATOM 2052 O O . PHE A 1 270 ? -8.898 -5.141 -14.75 1 97.44 270 PHE A O 1
ATOM 2059 N N . ASP A 1 271 ? -10.43 -5.633 -13.086 1 96.56 271 ASP A N 1
ATOM 2060 C CA . ASP A 1 271 ? -10.18 -4.426 -12.305 1 96.56 271 ASP A CA 1
ATOM 2061 C C . ASP A 1 271 ? -8.828 -4.504 -11.594 1 96.56 271 ASP A C 1
ATOM 2063 O O . ASP A 1 271 ? -8.742 -5.02 -10.477 1 96.56 271 ASP A O 1
ATOM 2067 N N . TYR A 1 272 ? -7.809 -3.908 -12.258 1 97.19 272 TYR A N 1
ATOM 2068 C CA . TYR A 1 272 ? -6.438 -3.988 -11.766 1 97.19 272 TYR A CA 1
ATOM 2069 C C . TYR A 1 272 ? -6.164 -2.9 -10.734 1 97.19 272 TYR A C 1
ATOM 2071 O O . TYR A 1 272 ? -5.133 -2.225 -10.789 1 97.19 272 TYR A O 1
ATOM 2079 N N . ARG A 1 273 ? -6.977 -2.611 -9.797 1 95 273 ARG A N 1
ATOM 2080 C CA . ARG A 1 273 ? -6.758 -1.586 -8.781 1 95 273 ARG A CA 1
ATOM 2081 C C . ARG A 1 273 ? -6.441 -2.215 -7.43 1 95 273 ARG A C 1
ATOM 2083 O O . ARG A 1 273 ? -7.047 -3.221 -7.051 1 95 273 ARG A O 1
ATOM 2090 N N . LEU A 1 274 ? -5.504 -1.559 -6.707 1 96.75 274 LEU A N 1
ATOM 2091 C CA . LEU A 1 274 ? -5.312 -1.818 -5.285 1 96.75 274 LEU A CA 1
ATOM 2092 C C . LEU A 1 274 ? -6.477 -1.266 -4.473 1 96.75 274 LEU A C 1
ATOM 2094 O O . LEU A 1 274 ? -6.766 -0.068 -4.523 1 96.75 274 LEU A O 1
ATOM 2098 N N . THR A 1 275 ? -7.164 -2.088 -3.748 1 97.81 275 THR A N 1
ATOM 2099 C CA . THR A 1 275 ? -8.297 -1.596 -2.979 1 97.81 275 THR A CA 1
ATOM 2100 C C . THR A 1 275 ? -7.965 -1.544 -1.49 1 97.81 275 THR A C 1
ATOM 2102 O O . THR A 1 275 ? -7.184 -2.361 -0.996 1 97.81 275 THR A O 1
ATOM 2105 N N . ALA A 1 276 ? -8.555 -0.621 -0.814 1 98.5 276 ALA A N 1
ATOM 2106 C CA . ALA A 1 276 ? -8.344 -0.49 0.625 1 98.5 276 ALA A CA 1
ATOM 2107 C C . ALA A 1 276 ? -8.719 -1.775 1.355 1 98.5 276 ALA A C 1
ATOM 2109 O O . ALA A 1 276 ? -7.961 -2.27 2.191 1 98.5 276 ALA A O 1
ATOM 2110 N N . GLY A 1 277 ? -9.875 -2.303 1.007 1 98.19 277 GLY A N 1
ATOM 2111 C CA . GLY A 1 277 ? -10.336 -3.521 1.651 1 98.19 277 GLY A CA 1
ATOM 2112 C C . GLY A 1 277 ? -9.461 -4.723 1.354 1 98.19 277 GLY A C 1
ATOM 2113 O O . GLY A 1 277 ? -9.25 -5.574 2.223 1 98.19 277 GLY A O 1
ATOM 2114 N N . GLY A 1 278 ? -8.984 -4.816 0.139 1 97.94 278 GLY A N 1
ATOM 2115 C CA . GLY A 1 278 ? -8.109 -5.914 -0.223 1 97.94 278 GLY A CA 1
ATOM 2116 C C . GLY A 1 278 ? -6.789 -5.895 0.526 1 97.94 278 GLY A C 1
ATOM 2117 O O . GLY A 1 278 ? -6.348 -6.922 1.047 1 97.94 278 GLY A O 1
ATOM 2118 N N . VAL A 1 279 ? -6.152 -4.762 0.59 1 98.31 279 VAL A N 1
ATOM 2119 C CA . VAL A 1 279 ? -4.887 -4.633 1.305 1 98.31 279 VAL A CA 1
ATOM 2120 C C . VAL A 1 279 ? -5.105 -4.891 2.793 1 98.31 279 VAL A C 1
ATOM 2122 O O . VAL A 1 279 ? -4.301 -5.574 3.436 1 98.31 279 VAL A O 1
ATOM 2125 N N . GLN A 1 280 ? -6.176 -4.352 3.322 1 98.44 280 GLN A N 1
ATOM 2126 C CA . GLN A 1 280 ? -6.52 -4.605 4.719 1 98.44 280 GLN A CA 1
ATOM 2127 C C . GLN A 1 280 ? -6.621 -6.102 4.996 1 98.44 280 GLN A C 1
ATOM 2129 O O . GLN A 1 280 ? -6.055 -6.598 5.973 1 98.44 280 GLN A O 1
ATOM 2134 N N . GLU A 1 281 ? -7.348 -6.801 4.156 1 97.81 281 GLU A N 1
ATOM 2135 C CA . GLU A 1 281 ? -7.555 -8.234 4.332 1 97.81 281 GLU A CA 1
ATOM 2136 C C . GLU A 1 281 ? -6.23 -8.992 4.355 1 97.81 281 GLU A C 1
ATOM 2138 O O . GLU A 1 281 ? -5.992 -9.812 5.242 1 97.81 281 GLU A O 1
ATOM 2143 N N . VAL A 1 282 ? -5.414 -8.719 3.416 1 97.69 282 VAL A N 1
ATOM 2144 C CA . VAL A 1 282 ? -4.145 -9.43 3.301 1 97.69 282 VAL A CA 1
ATOM 2145 C C . VAL A 1 282 ? -3.285 -9.164 4.535 1 97.69 282 VAL A C 1
ATOM 2147 O O . VAL A 1 282 ? -2.674 -10.078 5.082 1 97.69 282 VAL A O 1
ATOM 2150 N N . LEU A 1 283 ? -3.242 -7.934 4.965 1 98.44 283 LEU A N 1
ATOM 2151 C CA . LEU A 1 283 ? -2.414 -7.586 6.117 1 98.44 283 LEU A CA 1
ATOM 2152 C C . LEU A 1 283 ? -2.988 -8.18 7.398 1 98.44 283 LEU A C 1
ATOM 2154 O O . LEU A 1 283 ? -2.242 -8.672 8.25 1 98.44 283 LEU A O 1
ATOM 2158 N N . ASP A 1 284 ? -4.312 -8.117 7.562 1 98 284 ASP A N 1
ATOM 2159 C CA . ASP A 1 284 ? -4.953 -8.711 8.734 1 98 284 ASP A CA 1
ATOM 2160 C C . ASP A 1 284 ? -4.641 -10.203 8.836 1 98 284 ASP A C 1
ATOM 2162 O O . ASP A 1 284 ? -4.246 -10.688 9.898 1 98 284 ASP A O 1
ATOM 2166 N N . GLU A 1 285 ? -4.812 -10.906 7.738 1 96.75 285 GLU A N 1
ATOM 2167 C CA . GLU A 1 285 ? -4.605 -12.352 7.723 1 96.75 285 GLU A CA 1
ATOM 2168 C C . GLU A 1 285 ? -3.135 -12.703 7.938 1 96.75 285 GLU A C 1
ATOM 2170 O O . GLU A 1 285 ? -2.814 -13.625 8.688 1 96.75 285 GLU A O 1
ATOM 2175 N N . GLY A 1 286 ? -2.248 -12.008 7.246 1 97.75 286 GLY A N 1
ATOM 2176 C CA . GLY A 1 286 ? -0.825 -12.273 7.371 1 97.75 286 GLY A CA 1
ATOM 2177 C C . GLY A 1 286 ? -0.289 -12.016 8.766 1 97.75 286 GLY A C 1
ATOM 2178 O O . GLY A 1 286 ? 0.432 -12.844 9.328 1 97.75 286 GLY A O 1
ATOM 2179 N N . LEU A 1 287 ? -0.696 -10.875 9.328 1 98.19 287 LEU A N 1
ATOM 2180 C CA . LEU A 1 287 ? -0.139 -10.484 10.625 1 98.19 287 LEU A CA 1
ATOM 2181 C C . LEU A 1 287 ? -0.797 -11.258 11.758 1 98.19 287 LEU A C 1
ATOM 2183 O O . LEU A 1 287 ? -0.255 -11.328 12.859 1 98.19 287 LEU A O 1
ATOM 2187 N N . ALA A 1 288 ? -1.973 -11.812 11.531 1 97.12 288 ALA A N 1
ATOM 2188 C CA . ALA A 1 288 ? -2.557 -12.734 12.492 1 97.12 288 ALA A CA 1
ATOM 2189 C C . ALA A 1 288 ? -1.708 -14 12.625 1 97.12 288 ALA A C 1
ATOM 2191 O O . ALA A 1 288 ? -1.581 -14.555 13.719 1 97.12 288 ALA A O 1
ATOM 2192 N N . VAL A 1 289 ? -1.141 -14.43 11.539 1 97.31 289 VAL A N 1
ATOM 2193 C CA . VAL A 1 289 ? -0.331 -15.648 11.492 1 97.31 289 VAL A CA 1
ATOM 2194 C C . VAL A 1 289 ? 1.087 -15.344 11.969 1 97.31 289 VAL A C 1
ATOM 2196 O O . VAL A 1 289 ? 1.677 -16.125 12.719 1 97.31 289 VAL A O 1
ATOM 2199 N N . ALA A 1 290 ? 1.624 -14.234 11.562 1 98.06 290 ALA A N 1
ATOM 2200 C CA . ALA A 1 290 ? 2.998 -13.852 11.875 1 98.06 290 ALA A CA 1
ATOM 2201 C C . ALA A 1 290 ? 3.07 -12.398 12.344 1 98.06 290 ALA A C 1
ATOM 2203 O O . ALA A 1 290 ? 3.598 -11.539 11.633 1 98.06 290 ALA A O 1
ATOM 2204 N N . PRO A 1 291 ? 2.68 -12.148 13.602 1 98.19 291 PRO A N 1
ATOM 2205 C CA . PRO A 1 291 ? 2.68 -10.773 14.109 1 98.19 291 PRO A CA 1
ATOM 2206 C C . PRO A 1 291 ? 4.078 -10.172 14.18 1 98.19 291 PRO A C 1
ATOM 2208 O O . PRO A 1 291 ? 4.227 -8.945 14.188 1 98.19 291 PRO A O 1
ATOM 2211 N N . GLY A 1 292 ? 5.102 -11 14.203 1 97.94 292 GLY A N 1
ATOM 2212 C CA . GLY A 1 292 ? 6.473 -10.516 14.242 1 97.94 292 GLY A CA 1
ATOM 2213 C C . GLY A 1 292 ? 6.875 -9.758 12.992 1 97.94 292 GLY A C 1
ATOM 2214 O O . GLY A 1 292 ? 7.945 -9.148 12.945 1 97.94 292 GLY A O 1
ATOM 2215 N N . LEU A 1 293 ? 6.027 -9.703 11.945 1 98.44 293 LEU A N 1
ATOM 2216 C CA . LEU A 1 293 ? 6.32 -9.008 10.695 1 98.44 293 LEU A CA 1
ATOM 2217 C C . LEU A 1 293 ? 5.734 -7.602 10.703 1 98.44 293 LEU A C 1
ATOM 2219 O O . LEU A 1 293 ? 5.824 -6.887 9.703 1 98.44 293 LEU A O 1
ATOM 2223 N N . ALA A 1 294 ? 5.18 -7.168 11.773 1 98 294 ALA A N 1
ATOM 2224 C CA . ALA A 1 294 ? 4.504 -5.879 11.852 1 98 294 ALA A CA 1
ATOM 2225 C C . ALA A 1 294 ? 5.453 -4.738 11.492 1 98 294 ALA A C 1
ATOM 2227 O O . ALA A 1 294 ? 5.051 -3.768 10.844 1 98 294 ALA A O 1
ATOM 2228 N N . ASP A 1 295 ? 6.719 -4.824 11.836 1 96.69 295 ASP A N 1
ATOM 2229 C CA . ASP A 1 295 ? 7.676 -3.748 11.609 1 96.69 295 ASP A CA 1
ATOM 2230 C C . ASP A 1 295 ? 8.375 -3.914 10.258 1 96.69 295 ASP A C 1
ATOM 2232 O O . ASP A 1 295 ? 9.195 -3.078 9.875 1 96.69 295 ASP A O 1
ATOM 2236 N N . ALA A 1 296 ? 8.055 -5.012 9.516 1 98.38 296 ALA A N 1
ATOM 2237 C CA . ALA A 1 296 ? 8.641 -5.199 8.195 1 98.38 296 ALA A CA 1
ATOM 2238 C C . ALA A 1 296 ? 8.164 -4.125 7.223 1 98.38 296 ALA A C 1
ATOM 2240 O O . ALA A 1 296 ? 7.062 -3.592 7.375 1 98.38 296 ALA A O 1
ATOM 2241 N N . THR A 1 297 ? 9.023 -3.814 6.262 1 98.44 297 THR A N 1
ATOM 2242 C CA . THR A 1 297 ? 8.672 -2.855 5.223 1 98.44 297 THR A CA 1
ATOM 2243 C C . THR A 1 297 ? 7.668 -3.457 4.246 1 98.44 297 THR A C 1
ATOM 2245 O O . THR A 1 297 ? 7.891 -4.543 3.707 1 98.44 297 THR A O 1
ATOM 2248 N N . LEU A 1 298 ? 6.508 -2.85 4.113 1 98.5 298 LEU A N 1
ATOM 2249 C CA . LEU A 1 298 ? 5.609 -3.232 3.027 1 98.5 298 LEU A CA 1
ATOM 2250 C C . LEU A 1 298 ? 6.121 -2.705 1.69 1 98.5 298 LEU A C 1
ATOM 2252 O O . LEU A 1 298 ? 5.953 -1.523 1.379 1 98.5 298 LEU A O 1
ATOM 2256 N N . GLU A 1 299 ? 6.672 -3.523 0.899 1 97.75 299 GLU A N 1
ATOM 2257 C CA . GLU A 1 299 ? 7.312 -3.094 -0.34 1 97.75 299 GLU A CA 1
ATOM 2258 C C . GLU A 1 299 ? 6.285 -2.898 -1.452 1 97.75 299 GLU A C 1
ATOM 2260 O O . GLU A 1 299 ? 6.344 -1.914 -2.193 1 97.75 299 GLU A O 1
ATOM 2265 N N . GLU A 1 300 ? 5.414 -3.848 -1.537 1 96.5 300 GLU A N 1
ATOM 2266 C CA . GLU A 1 300 ? 4.387 -3.754 -2.568 1 96.5 300 GLU A CA 1
ATOM 2267 C C . GLU A 1 300 ? 3.24 -4.723 -2.295 1 96.5 300 GLU A C 1
ATOM 2269 O O . GLU A 1 300 ? 3.391 -5.668 -1.518 1 96.5 300 GLU A O 1
ATOM 2274 N N . VAL A 1 301 ? 2.146 -4.391 -2.844 1 97.19 301 VAL A N 1
ATOM 2275 C CA . VAL A 1 301 ? 1.029 -5.316 -2.998 1 97.19 301 VAL A CA 1
ATOM 2276 C C . VAL A 1 301 ? 0.775 -5.574 -4.48 1 97.19 301 VAL A C 1
ATOM 2278 O O . VAL A 1 301 ? 0.494 -4.645 -5.242 1 97.19 301 VAL A O 1
ATOM 2281 N N . ARG A 1 302 ? 0.897 -6.809 -4.828 1 97.19 302 ARG A N 1
ATOM 2282 C CA . ARG A 1 302 ? 0.748 -7.168 -6.234 1 97.19 302 ARG A CA 1
ATOM 2283 C C . ARG A 1 302 ? -0.663 -7.672 -6.523 1 97.19 302 ARG A C 1
ATOM 2285 O O . ARG A 1 302 ? -1.258 -8.375 -5.703 1 97.19 302 ARG A O 1
ATOM 2292 N N . ILE A 1 303 ? -1.109 -7.34 -7.73 1 97.69 303 ILE A N 1
ATOM 2293 C CA . ILE A 1 303 ? -2.438 -7.746 -8.172 1 97.69 303 ILE A CA 1
ATOM 2294 C C . ILE A 1 303 ? -2.316 -8.742 -9.328 1 97.69 303 ILE A C 1
ATOM 2296 O O . ILE A 1 303 ? -1.513 -8.539 -10.242 1 97.69 303 ILE A O 1
ATOM 2300 N N . GLY A 1 304 ? -3.076 -9.781 -9.227 1 97.88 304 GLY A N 1
ATOM 2301 C CA . GLY A 1 304 ? -3.152 -10.758 -10.305 1 97.88 304 GLY A CA 1
ATOM 2302 C C . GLY A 1 304 ? -4.559 -11.266 -10.547 1 97.88 304 GLY A C 1
ATOM 2303 O O . GLY A 1 304 ? -5.395 -11.258 -9.641 1 97.88 304 GLY A O 1
ATOM 2304 N N . PHE A 1 305 ? -4.773 -11.727 -11.789 1 98.38 305 PHE A N 1
ATOM 2305 C CA . PHE A 1 305 ? -6.055 -12.32 -12.164 1 98.38 305 PHE A CA 1
ATOM 2306 C C . PHE A 1 305 ? -5.91 -13.82 -12.383 1 98.38 305 PHE A C 1
ATOM 2308 O O . PHE A 1 305 ? -5.422 -14.25 -13.43 1 98.38 305 PHE A O 1
ATOM 2315 N N . ARG A 1 306 ? -6.383 -14.586 -11.453 1 97.94 306 ARG A N 1
ATOM 2316 C CA . ARG A 1 306 ? -6.398 -16.047 -11.602 1 97.94 306 ARG A CA 1
ATOM 2317 C C . ARG A 1 306 ? -7.41 -16.469 -12.656 1 97.94 306 ARG A C 1
ATOM 2319 O O . ARG A 1 306 ? -8.539 -15.977 -12.68 1 97.94 306 ARG A O 1
ATOM 2326 N N . PRO A 1 307 ? -6.91 -17.297 -13.578 1 98.25 307 PRO A N 1
ATOM 2327 C CA . PRO A 1 307 ? -7.902 -17.891 -14.477 1 98.25 307 PRO A CA 1
ATOM 2328 C C . PRO A 1 307 ? -8.711 -19 -13.812 1 98.25 307 PRO A C 1
ATOM 2330 O O . PRO A 1 307 ? -8.203 -20.109 -13.617 1 98.25 307 PRO A O 1
ATOM 2333 N N . MET A 1 308 ? -9.961 -18.734 -13.539 1 97.31 308 MET A N 1
ATOM 2334 C CA . MET A 1 308 ? -10.789 -19.688 -12.812 1 97.31 308 MET A CA 1
ATOM 2335 C C . MET A 1 308 ? -11.758 -20.391 -13.75 1 97.31 308 MET A C 1
ATOM 2337 O O . MET A 1 308 ? -12.586 -19.75 -14.398 1 97.31 308 MET A O 1
ATOM 2341 N N . GLY A 1 309 ? -11.633 -21.656 -13.844 1 95.12 309 GLY A N 1
ATOM 2342 C CA . GLY A 1 309 ? -12.57 -22.484 -14.586 1 95.12 309 GLY A CA 1
ATOM 2343 C C . GLY A 1 309 ? -13.789 -22.891 -13.766 1 95.12 309 GLY A C 1
ATOM 2344 O O . GLY A 1 309 ? -14.055 -22.297 -12.719 1 95.12 309 GLY A O 1
ATOM 2345 N N . PRO A 1 310 ? -14.555 -23.766 -14.352 1 91.94 310 PRO A N 1
ATOM 2346 C CA . PRO A 1 310 ? -15.781 -24.188 -13.68 1 91.94 310 PRO A CA 1
ATOM 2347 C C . PRO A 1 310 ? -15.508 -24.891 -12.352 1 91.94 310 PRO A C 1
ATOM 2349 O O . PRO A 1 310 ? -16.391 -24.953 -11.484 1 91.94 310 PRO A O 1
ATOM 2352 N N . ASP A 1 311 ? -14.438 -25.359 -12.281 1 89.19 311 ASP A N 1
ATOM 2353 C CA . ASP A 1 311 ? -13.922 -25.984 -11.062 1 89.19 311 ASP A CA 1
ATOM 2354 C C . ASP A 1 311 ? -12.453 -25.641 -10.844 1 89.19 311 ASP A C 1
ATOM 2356 O O . ASP A 1 311 ? -11.992 -24.578 -11.281 1 89.19 311 ASP A O 1
ATOM 2360 N N . GLN A 1 312 ? -11.68 -26.156 -10.148 1 87.56 312 GLN A N 1
ATOM 2361 C CA . GLN A 1 312 ? -10.312 -25.766 -9.828 1 87.56 312 GLN A CA 1
ATOM 2362 C C . GLN A 1 312 ? -9.305 -26.594 -10.633 1 87.56 312 GLN A C 1
ATOM 2364 O O . GLN A 1 312 ? -8.094 -26.469 -10.43 1 87.56 312 GLN A O 1
ATOM 2369 N N . LYS A 1 313 ? -9.875 -27.297 -11.688 1 94.38 313 LYS A N 1
ATOM 2370 C CA . LYS A 1 313 ? -8.977 -28.094 -12.516 1 94.38 313 LYS A CA 1
ATOM 2371 C C . LYS A 1 313 ? -8.594 -27.359 -13.789 1 94.38 313 LYS A C 1
ATOM 2373 O O . LYS A 1 313 ? -9.383 -26.562 -14.32 1 94.38 313 LYS A O 1
ATOM 2378 N N . PRO A 1 314 ? -7.43 -27.625 -14.281 1 97 314 PRO A N 1
ATOM 2379 C CA . PRO A 1 314 ? -7.004 -26.984 -15.531 1 97 314 PRO A CA 1
ATOM 2380 C C . PRO A 1 314 ? -7.934 -27.297 -16.703 1 97 314 PRO A C 1
ATOM 2382 O O . PRO A 1 314 ? -8.703 -28.266 -16.641 1 97 314 PRO A O 1
ATOM 2385 N N . LEU A 1 315 ? -7.957 -26.453 -17.688 1 98.44 315 LEU A N 1
ATOM 2386 C CA . LEU A 1 315 ? -8.531 -26.688 -19.016 1 98.44 315 LEU A CA 1
ATOM 2387 C C . LEU A 1 315 ? -7.449 -27.078 -20.016 1 98.44 315 LEU A C 1
ATOM 2389 O O . LEU A 1 315 ? -6.617 -26.25 -20.391 1 98.44 315 LEU A O 1
ATOM 2393 N N . LEU A 1 316 ? -7.438 -28.297 -20.406 1 98.56 316 LEU A N 1
ATOM 2394 C CA . LEU A 1 316 ? -6.367 -28.812 -21.25 1 98.56 316 LEU A CA 1
ATOM 2395 C C . LEU A 1 316 ? -6.91 -29.828 -22.25 1 98.56 316 LEU A C 1
ATOM 2397 O O . LEU A 1 316 ? -7.484 -30.844 -21.859 1 98.56 316 LEU A O 1
ATOM 2401 N N . GLY A 1 317 ? -6.699 -29.484 -23.547 1 98.44 317 GLY A N 1
ATOM 2402 C CA . GLY A 1 317 ? -7.094 -30.453 -24.547 1 98.44 317 GLY A CA 1
ATOM 2403 C C . GLY A 1 317 ? -7.223 -29.875 -25.953 1 98.44 317 GLY A C 1
ATOM 2404 O O . GLY A 1 317 ? -7.195 -28.641 -26.109 1 98.44 317 GLY A O 1
ATOM 2405 N N . LYS A 1 318 ? -7.332 -30.766 -26.906 1 98.12 318 LYS A N 1
ATOM 2406 C CA . LYS A 1 318 ? -7.617 -30.391 -28.281 1 98.12 318 LYS A CA 1
ATOM 2407 C C . LYS A 1 318 ? -9.086 -30.016 -28.453 1 98.12 318 LYS A C 1
ATOM 2409 O O . LYS A 1 318 ? -9.961 -30.594 -27.812 1 98.12 318 LYS A O 1
ATOM 2414 N N . ILE A 1 319 ? -9.273 -29.016 -29.281 1 98.31 319 ILE A N 1
ATOM 2415 C CA . ILE A 1 319 ? -10.641 -28.609 -29.594 1 98.31 319 ILE A CA 1
ATOM 2416 C C . ILE A 1 319 ? -11.117 -29.344 -30.844 1 98.31 319 ILE A C 1
ATOM 2418 O O . ILE A 1 319 ? -10.555 -29.156 -31.938 1 98.31 319 ILE A O 1
ATOM 2422 N N . SER A 1 320 ? -12.164 -30.047 -30.75 1 96.5 320 SER A N 1
ATOM 2423 C CA . SER A 1 320 ? -12.586 -30.984 -31.781 1 96.5 320 SER A CA 1
ATOM 2424 C C . SER A 1 320 ? -13.039 -30.25 -33.031 1 96.5 320 SER A C 1
ATOM 2426 O O . SER A 1 320 ? -12.953 -30.781 -34.156 1 96.5 320 SER A O 1
ATOM 2428 N N . SER A 1 321 ? -13.516 -29.031 -32.875 1 97.19 321 SER A N 1
ATOM 2429 C CA . SER A 1 321 ? -14.031 -28.281 -34.031 1 97.19 321 SER A CA 1
ATOM 2430 C C . SER A 1 321 ? -12.898 -27.781 -34.906 1 97.19 321 SER A C 1
ATOM 2432 O O . SER A 1 321 ? -13.133 -27.328 -36.031 1 97.19 321 SER A O 1
ATOM 2434 N N . TYR A 1 322 ? -11.688 -27.922 -34.438 1 98.12 322 TYR A N 1
ATOM 2435 C CA . TYR A 1 322 ? -10.531 -27.453 -35.188 1 98.12 322 TYR A CA 1
ATOM 2436 C C . TYR A 1 322 ? -9.453 -28.531 -35.281 1 98.12 322 TYR A C 1
ATOM 2438 O O . TYR A 1 322 ? -9.219 -29.25 -34.312 1 98.12 322 TYR A O 1
ATOM 2446 N N . SER A 1 323 ? -8.719 -28.594 -36.375 1 97.81 323 SER A N 1
ATOM 2447 C CA . SER A 1 323 ? -7.676 -29.594 -36.594 1 97.81 323 SER A CA 1
ATOM 2448 C C . SER A 1 323 ? -6.367 -29.188 -35.938 1 97.81 323 SER A C 1
ATOM 2450 O O . SER A 1 323 ? -5.484 -30.016 -35.719 1 97.81 323 SER A O 1
ATOM 2452 N N . ASN A 1 324 ? -6.293 -27.891 -35.531 1 98.31 324 ASN A N 1
ATOM 2453 C CA . ASN A 1 324 ? -4.973 -27.438 -35.125 1 98.31 324 ASN A CA 1
ATOM 2454 C C . ASN A 1 324 ? -5.051 -26.562 -33.875 1 98.31 324 ASN A C 1
ATOM 2456 O O . ASN A 1 324 ? -4.227 -25.656 -33.688 1 98.31 324 ASN A O 1
ATOM 2460 N N . LEU A 1 325 ? -6.074 -26.734 -33 1 98.69 325 LEU A N 1
ATOM 2461 C CA . LEU A 1 325 ? -6.234 -25.859 -31.844 1 98.69 325 LEU A CA 1
ATOM 2462 C C . LEU A 1 325 ? -6.172 -26.641 -30.531 1 98.69 325 LEU A C 1
ATOM 2464 O O . LEU A 1 325 ? -6.895 -27.625 -30.359 1 98.69 325 LEU A O 1
ATOM 2468 N N . ILE A 1 326 ? -5.293 -26.266 -29.672 1 98.88 326 ILE A N 1
ATOM 2469 C CA . ILE A 1 326 ? -5.199 -26.781 -28.297 1 98.88 326 ILE A CA 1
ATOM 2470 C C . ILE A 1 326 ? -5.438 -25.641 -27.312 1 98.88 326 ILE A C 1
ATOM 2472 O O . ILE A 1 326 ? -4.953 -24.531 -27.5 1 98.88 326 ILE A O 1
ATOM 2476 N N . VAL A 1 327 ? -6.23 -25.938 -26.312 1 98.88 327 VAL A N 1
ATOM 2477 C CA . VAL A 1 327 ? -6.434 -25.016 -25.188 1 98.88 327 VAL A CA 1
ATOM 2478 C C . VAL A 1 327 ? -5.711 -25.531 -23.953 1 98.88 327 VAL A C 1
ATOM 2480 O O . VAL A 1 327 ? -5.828 -26.719 -23.609 1 98.88 327 VAL A O 1
ATOM 2483 N N . ALA A 1 328 ? -4.891 -24.734 -23.328 1 98.81 328 ALA A N 1
ATOM 2484 C CA . ALA A 1 328 ? -4.199 -25 -22.078 1 98.81 328 ALA A CA 1
ATOM 2485 C C . ALA A 1 328 ? -4.207 -23.781 -21.172 1 98.81 328 ALA A C 1
ATOM 2487 O O . ALA A 1 328 ? -3.381 -22.875 -21.328 1 98.81 328 ALA A O 1
ATOM 2488 N N . THR A 1 329 ? -5.102 -23.703 -20.234 1 98.5 329 THR A N 1
ATOM 2489 C CA . THR A 1 329 ? -5.297 -22.562 -19.359 1 98.5 329 THR A CA 1
ATOM 2490 C C . THR A 1 329 ? -6.055 -22.969 -18.094 1 98.5 329 THR A C 1
ATOM 2492 O O . THR A 1 329 ? -6.062 -24.156 -17.734 1 98.5 329 THR A O 1
ATOM 2495 N N . GLY A 1 330 ? -6.48 -22.047 -17.281 1 98.12 330 GLY A N 1
ATOM 2496 C CA . GLY A 1 330 ? -7.371 -22.297 -16.156 1 98.12 330 GLY A CA 1
ATOM 2497 C C . GLY A 1 330 ? -6.672 -22.953 -14.977 1 98.12 330 GLY A C 1
ATOM 2498 O O . GLY A 1 330 ? -7.254 -23.797 -14.289 1 98.12 330 GLY A O 1
ATOM 2499 N N . LEU A 1 331 ? -5.48 -22.609 -14.703 1 97.38 331 LEU A N 1
ATOM 2500 C CA . LEU A 1 331 ? -4.73 -23.266 -13.641 1 97.38 331 LEU A CA 1
ATOM 2501 C C . LEU A 1 331 ? -5.133 -22.719 -12.273 1 97.38 331 LEU A C 1
ATOM 2503 O O . LEU A 1 331 ? -4.738 -23.266 -11.242 1 97.38 331 LEU A O 1
ATOM 2507 N N . GLY A 1 332 ? -5.906 -21.641 -12.242 1 95.31 332 GLY A N 1
ATOM 2508 C CA . GLY A 1 332 ? -6.387 -21.078 -10.992 1 95.31 332 GLY A CA 1
ATOM 2509 C C . GLY A 1 332 ? -5.266 -20.719 -10.031 1 95.31 332 GLY A C 1
ATOM 2510 O O . GLY A 1 332 ? -4.289 -20.078 -10.422 1 95.31 332 GLY A O 1
ATOM 2511 N N . PRO A 1 333 ? -5.449 -21.109 -8.734 1 93.25 333 PRO A N 1
ATOM 2512 C CA . PRO A 1 333 ? -4.453 -20.75 -7.723 1 93.25 333 PRO A CA 1
ATOM 2513 C C . PRO A 1 333 ? -3.244 -21.672 -7.727 1 93.25 333 PRO A C 1
ATOM 2515 O O . PRO A 1 333 ? -2.258 -21.422 -7.031 1 93.25 333 PRO A O 1
ATOM 2518 N N . SER A 1 334 ? -3.207 -22.656 -8.57 1 94.56 334 SER A N 1
ATOM 2519 C CA . SER A 1 334 ? -2.172 -23.688 -8.508 1 94.56 334 SER A CA 1
ATOM 2520 C C . SER A 1 334 ? -1.164 -23.516 -9.641 1 94.56 334 SER A C 1
ATOM 2522 O O . SER A 1 334 ? -0.371 -24.422 -9.906 1 94.56 334 SER A O 1
ATOM 2524 N N . GLY A 1 335 ? -1.139 -22.422 -10.266 1 96.81 335 GLY A N 1
ATOM 2525 C CA . GLY A 1 335 ? -0.396 -22.219 -11.508 1 96.81 335 GLY A CA 1
ATOM 2526 C C . GLY A 1 335 ? 1.086 -22.516 -11.359 1 96.81 335 GLY A C 1
ATOM 2527 O O . GLY A 1 335 ? 1.666 -23.234 -12.188 1 96.81 335 GLY A O 1
ATOM 2528 N N . LEU A 1 336 ? 1.688 -22.062 -10.336 1 97.81 336 LEU A N 1
ATOM 2529 C CA . LEU A 1 336 ? 3.133 -22.203 -10.203 1 97.81 336 LEU A CA 1
ATOM 2530 C C . LEU A 1 336 ? 3.492 -23.609 -9.727 1 97.81 336 LEU A C 1
ATOM 2532 O O . LEU A 1 336 ? 4.617 -24.078 -9.93 1 97.81 336 LEU A O 1
ATOM 2536 N N . THR A 1 337 ? 2.545 -24.281 -9.102 1 97.31 337 THR A N 1
ATOM 2537 C CA . THR A 1 337 ? 2.771 -25.672 -8.719 1 97.31 337 THR A CA 1
ATOM 2538 C C . THR A 1 337 ? 2.662 -26.594 -9.938 1 97.31 337 THR A C 1
ATOM 2540 O O . THR A 1 337 ? 3.559 -27.391 -10.188 1 97.31 337 THR A O 1
ATOM 2543 N N . ILE A 1 338 ? 1.617 -26.438 -10.719 1 97.88 338 ILE A N 1
ATOM 2544 C CA . ILE A 1 338 ? 1.319 -27.484 -11.688 1 97.88 338 ILE A CA 1
ATOM 2545 C C . ILE A 1 338 ? 1.674 -27 -13.094 1 97.88 338 ILE A C 1
ATOM 2547 O O . ILE A 1 338 ? 1.782 -27.812 -14.023 1 97.88 338 ILE A O 1
ATOM 2551 N N . GLY A 1 339 ? 1.903 -25.734 -13.289 1 98.38 339 GLY A N 1
ATOM 2552 C CA . GLY A 1 339 ? 2.07 -25.109 -14.602 1 98.38 339 GLY A CA 1
ATOM 2553 C C . GLY A 1 339 ? 3.193 -25.719 -15.414 1 98.38 339 GLY A C 1
ATOM 2554 O O . GLY A 1 339 ? 3.01 -26.047 -16.578 1 98.38 339 GLY A O 1
ATOM 2555 N N . PRO A 1 340 ? 4.332 -25.875 -14.812 1 98.56 340 PRO A N 1
ATOM 2556 C CA . PRO A 1 340 ? 5.453 -26.453 -15.562 1 98.56 340 PRO A CA 1
ATOM 2557 C C . PRO A 1 340 ? 5.145 -27.844 -16.094 1 98.56 340 PRO A C 1
ATOM 2559 O O . PRO A 1 340 ? 5.422 -28.125 -17.266 1 98.56 340 PRO A O 1
ATOM 2562 N N . PHE A 1 341 ? 4.5 -28.672 -15.305 1 98.38 341 PHE A N 1
ATOM 2563 C CA . PHE A 1 341 ? 4.199 -30.031 -15.727 1 98.38 341 PHE A CA 1
ATOM 2564 C C . PHE A 1 341 ? 3.072 -30.047 -16.75 1 98.38 341 PHE A C 1
ATOM 2566 O O . PHE A 1 341 ? 3.117 -30.797 -17.734 1 98.38 341 PHE A O 1
ATOM 2573 N N . VAL A 1 342 ? 2.125 -29.234 -16.531 1 98.5 342 VAL A N 1
ATOM 2574 C CA . VAL A 1 342 ? 1.039 -29.125 -17.5 1 98.5 342 VAL A CA 1
ATOM 2575 C C . VAL A 1 342 ? 1.586 -28.625 -18.844 1 98.5 342 VAL A C 1
ATOM 2577 O O . VAL A 1 342 ? 1.109 -29.031 -19.906 1 98.5 342 VAL A O 1
ATOM 2580 N N . GLY A 1 343 ? 2.574 -27.734 -18.766 1 98.75 343 GLY A N 1
ATOM 2581 C CA . GLY A 1 343 ? 3.244 -27.312 -19.984 1 98.75 343 GLY A CA 1
ATOM 2582 C C . GLY A 1 343 ? 3.873 -28.469 -20.75 1 98.75 343 GLY A C 1
ATOM 2583 O O . GLY A 1 343 ? 3.74 -28.562 -21.969 1 98.75 343 GLY A O 1
ATOM 2584 N N . LYS A 1 344 ? 4.512 -29.359 -20.047 1 98.19 344 LYS A N 1
ATOM 2585 C CA . LYS A 1 344 ? 5.078 -30.547 -20.656 1 98.19 344 LYS A CA 1
ATOM 2586 C C . LYS A 1 344 ? 3.986 -31.406 -21.297 1 98.19 344 LYS A C 1
ATOM 2588 O O . LYS A 1 344 ? 4.164 -31.938 -22.391 1 98.19 344 LYS A O 1
ATOM 2593 N N . MET A 1 345 ? 2.926 -31.562 -20.547 1 98.44 345 MET A N 1
ATOM 2594 C CA . MET A 1 345 ? 1.799 -32.344 -21.062 1 98.44 345 MET A CA 1
ATOM 2595 C C . MET A 1 345 ? 1.257 -31.703 -22.344 1 98.44 345 MET A C 1
ATOM 2597 O O . MET A 1 345 ? 0.951 -32.406 -23.312 1 98.44 345 MET A O 1
ATOM 2601 N N . THR A 1 346 ? 1.146 -30.438 -22.344 1 98.75 346 THR A N 1
ATOM 2602 C CA . THR A 1 346 ? 0.636 -29.703 -23.5 1 98.75 346 THR A CA 1
ATOM 2603 C C . THR A 1 346 ? 1.54 -29.906 -24.703 1 98.75 346 THR A C 1
ATOM 2605 O O . THR A 1 346 ? 1.055 -30.109 -25.828 1 98.75 346 THR A O 1
ATOM 2608 N N . ALA A 1 347 ? 2.812 -29.859 -24.469 1 98.75 347 ALA A N 1
ATOM 2609 C CA . ALA A 1 347 ? 3.777 -30.094 -25.547 1 98.75 347 ALA A CA 1
ATOM 2610 C C . ALA A 1 347 ? 3.607 -31.469 -26.156 1 98.75 347 ALA A C 1
ATOM 2612 O O . ALA A 1 347 ? 3.598 -31.625 -27.375 1 98.75 347 ALA A O 1
ATOM 2613 N N . LYS A 1 348 ? 3.492 -32.469 -25.297 1 98.44 348 LYS A N 1
ATOM 2614 C CA . LYS A 1 348 ? 3.281 -33.844 -25.781 1 98.44 348 LYS A CA 1
ATOM 2615 C C . LYS A 1 348 ? 2.01 -33.938 -26.609 1 98.44 348 LYS A C 1
ATOM 2617 O O . LYS A 1 348 ? 2.01 -34.562 -27.688 1 98.44 348 LYS A O 1
ATOM 2622 N N . LEU A 1 349 ? 1.017 -33.344 -26.125 1 98.06 349 LEU A N 1
ATOM 2623 C CA . LEU A 1 349 ? -0.256 -33.312 -26.844 1 98.06 349 LEU A CA 1
ATOM 2624 C C . LEU A 1 349 ? -0.098 -32.688 -28.219 1 98.06 349 LEU A C 1
ATOM 2626 O O . LEU A 1 349 ? -0.668 -33.188 -29.203 1 98.06 349 LEU A O 1
ATOM 2630 N N . ALA A 1 350 ? 0.643 -31.672 -28.312 1 98.31 350 ALA A N 1
ATOM 2631 C CA . ALA A 1 350 ? 0.822 -30.906 -29.547 1 98.31 350 ALA A CA 1
ATOM 2632 C C . ALA A 1 350 ? 1.542 -31.734 -30.594 1 98.31 350 ALA A C 1
ATOM 2634 O O . ALA A 1 350 ? 1.341 -31.531 -31.797 1 98.31 350 ALA A O 1
ATOM 2635 N N . ILE A 1 351 ? 2.375 -32.656 -30.219 1 97.81 351 ILE A N 1
ATOM 2636 C CA . ILE A 1 351 ? 3.135 -33.438 -31.188 1 97.81 351 ILE A CA 1
ATOM 2637 C C . ILE A 1 351 ? 2.607 -34.875 -31.219 1 97.81 351 ILE A C 1
ATOM 2639 O O . ILE A 1 351 ? 3.311 -35.781 -31.656 1 97.81 351 ILE A O 1
ATOM 2643 N N . ASP A 1 352 ? 1.449 -35.094 -30.609 1 96.44 352 ASP A N 1
ATOM 2644 C CA . ASP A 1 352 ? 0.694 -36.344 -30.656 1 96.44 352 ASP A CA 1
ATOM 2645 C C . ASP A 1 352 ? 1.446 -37.469 -29.938 1 96.44 352 ASP A C 1
ATOM 2647 O O . ASP A 1 352 ? 1.487 -38.594 -30.406 1 96.44 352 ASP A O 1
ATOM 2651 N N . GLU A 1 353 ? 2.055 -37.094 -28.891 1 96.81 353 GLU A N 1
ATOM 2652 C CA . GLU A 1 353 ? 2.662 -38.094 -28 1 96.81 353 GLU A CA 1
ATOM 2653 C C . GLU A 1 353 ? 1.751 -38.406 -26.812 1 96.81 353 GLU A C 1
ATOM 2655 O O . GLU A 1 353 ? 0.879 -37.594 -26.469 1 96.81 353 GLU A O 1
ATOM 2660 N N . GLU A 1 354 ? 2.027 -39.5 -26.25 1 95.62 354 GLU A N 1
ATOM 2661 C CA . GLU A 1 354 ? 1.24 -39.906 -25.078 1 95.62 354 GLU A CA 1
ATOM 2662 C C . GLU A 1 354 ? 1.572 -39.031 -23.875 1 95.62 354 GLU A C 1
ATOM 2664 O O . GLU A 1 354 ? 2.742 -38.875 -23.531 1 95.62 354 GLU A O 1
ATOM 2669 N N . VAL A 1 355 ? 0.605 -38.469 -23.25 1 93.44 355 VAL A N 1
ATOM 2670 C CA . VAL A 1 355 ? 0.773 -37.562 -22.109 1 93.44 355 VAL A CA 1
ATOM 2671 C C . VAL A 1 355 ? 0.953 -38.406 -20.828 1 93.44 355 VAL A C 1
ATOM 2673 O O . VAL A 1 355 ? 1.657 -37.969 -19.906 1 93.44 355 VAL A O 1
ATOM 2676 N N . GLY A 1 356 ? 0.424 -39.625 -20.734 1 89.88 356 GLY A N 1
ATOM 2677 C CA . GLY A 1 356 ? 0.578 -40.5 -19.594 1 89.88 356 GLY A CA 1
ATOM 2678 C C . GLY A 1 356 ? -0.42 -40.188 -18.484 1 89.88 356 GLY A C 1
ATOM 2679 O O . GLY A 1 356 ? -0.205 -40.562 -17.328 1 89.88 356 GLY A O 1
ATOM 2680 N N . MET A 1 357 ? -1.359 -39.5 -18.656 1 93.81 357 MET A N 1
ATOM 2681 C CA . MET A 1 357 ? -2.43 -39.156 -17.719 1 93.81 357 MET A CA 1
ATOM 2682 C C . MET A 1 357 ? -3.762 -39 -18.438 1 93.81 357 MET A C 1
ATOM 2684 O O . MET A 1 357 ? -3.801 -38.562 -19.594 1 93.81 357 MET A O 1
ATOM 2688 N N . ASP A 1 358 ? -4.855 -39.406 -17.766 1 94.81 358 ASP A N 1
ATOM 2689 C CA . ASP A 1 358 ? -6.191 -39.219 -18.312 1 94.81 358 ASP A CA 1
ATOM 2690 C C . ASP A 1 358 ? -6.543 -37.719 -18.375 1 94.81 358 ASP A C 1
ATOM 2692 O O . ASP A 1 358 ? -6.578 -37.062 -17.344 1 94.81 358 ASP A O 1
ATOM 2696 N N . LEU A 1 359 ? -6.832 -37.25 -19.531 1 96.38 359 LEU A N 1
ATOM 2697 C CA . LEU A 1 359 ? -7.078 -35.812 -19.703 1 96.38 359 LEU A CA 1
ATOM 2698 C C . LEU A 1 359 ? -8.57 -35.5 -19.656 1 96.38 359 LEU A C 1
ATOM 2700 O O . LEU A 1 359 ? -8.969 -34.344 -19.672 1 96.38 359 LEU A O 1
ATOM 2704 N N . THR A 1 360 ? -9.375 -36.531 -19.484 1 96 360 THR A N 1
ATOM 2705 C CA . THR A 1 360 ? -10.828 -36.344 -19.531 1 96 360 THR A CA 1
ATOM 2706 C C . THR A 1 360 ? -11.281 -35.344 -18.484 1 96 360 THR A C 1
ATOM 2708 O O . THR A 1 360 ? -12.117 -34.469 -18.766 1 96 360 THR A O 1
ATOM 2711 N N . PRO A 1 361 ? -10.711 -35.406 -17.266 1 95.94 361 PRO A N 1
ATOM 2712 C CA . PRO A 1 361 ? -11.172 -34.438 -16.25 1 95.94 361 PRO A CA 1
ATOM 2713 C C . PRO A 1 361 ? -10.773 -33 -16.562 1 95.94 361 PRO A C 1
ATOM 2715 O O . PRO A 1 361 ? -11.258 -32.062 -15.922 1 95.94 361 PRO A O 1
ATOM 2718 N N . PHE A 1 362 ? -9.945 -32.812 -17.547 1 97.44 362 PHE A N 1
ATOM 2719 C CA . PHE A 1 362 ? -9.391 -31.5 -17.828 1 97.44 362 PHE A CA 1
ATOM 2720 C C . PHE A 1 362 ? -9.938 -30.938 -19.141 1 97.44 362 PHE A C 1
ATOM 2722 O O . PHE A 1 362 ? -9.477 -29.906 -19.625 1 97.44 362 PHE A O 1
ATOM 2729 N N . ASP A 1 363 ? -10.961 -31.578 -19.688 1 97.69 363 ASP A N 1
ATOM 2730 C CA . ASP A 1 363 ? -11.555 -31.156 -20.953 1 97.69 363 ASP A CA 1
ATOM 2731 C C . ASP A 1 363 ? -11.914 -29.672 -20.922 1 97.69 363 ASP A C 1
ATOM 2733 O O . ASP A 1 363 ? -12.711 -29.234 -20.094 1 97.69 363 ASP A O 1
ATOM 2737 N N . PRO A 1 364 ? -11.367 -28.906 -21.906 1 97.81 364 PRO A N 1
ATOM 2738 C CA . PRO A 1 364 ? -11.586 -27.453 -21.891 1 97.81 364 PRO A CA 1
ATOM 2739 C C . PRO A 1 364 ? -13.062 -27.078 -22.062 1 97.81 364 PRO A C 1
ATOM 2741 O O . PRO A 1 364 ? -13.461 -25.969 -21.703 1 97.81 364 PRO A O 1
ATOM 2744 N N . LEU A 1 365 ? -13.812 -27.938 -22.625 1 97.06 365 LEU A N 1
ATOM 2745 C CA . LEU A 1 365 ? -15.188 -27.594 -22.953 1 97.06 365 LEU A CA 1
ATOM 2746 C C . LEU A 1 365 ? -16.156 -28.141 -21.906 1 97.06 365 LEU A C 1
ATOM 2748 O O . LEU A 1 365 ? -17.375 -28.031 -22.078 1 97.06 365 LEU A O 1
ATOM 2752 N N . ARG A 1 366 ? -15.555 -28.656 -20.828 1 93.31 366 ARG A N 1
ATOM 2753 C CA . ARG A 1 366 ? -16.422 -29.203 -19.781 1 93.31 366 ARG A CA 1
ATOM 2754 C C . ARG A 1 366 ? -17.156 -28.078 -19.062 1 93.31 366 ARG A C 1
ATOM 2756 O O . ARG A 1 366 ? -16.688 -26.938 -19.016 1 93.31 366 ARG A O 1
ATOM 2763 N N . THR A 1 367 ? -18.453 -28.453 -18.609 1 82.38 367 THR A N 1
ATOM 2764 C CA . THR A 1 367 ? -19.281 -27.469 -17.922 1 82.38 367 THR A CA 1
ATOM 2765 C C . THR A 1 367 ? -19.406 -27.812 -16.438 1 82.38 367 THR A C 1
ATOM 2767 O O . THR A 1 367 ? -19.312 -28.984 -16.047 1 82.38 367 THR A O 1
ATOM 2770 N N . MET B 1 1 ? 15.148 44.812 7.141 1 90.38 1 MET B N 1
ATOM 2771 C CA . MET B 1 1 ? 15.953 43.812 7.82 1 90.38 1 MET B CA 1
ATOM 2772 C C . MET B 1 1 ? 16.047 42.531 6.977 1 90.38 1 MET B C 1
ATOM 2774 O O . MET B 1 1 ? 15.141 42.219 6.219 1 90.38 1 MET B O 1
ATOM 2778 N N . LYS B 1 2 ? 17.172 41.938 7.086 1 96.81 2 LYS B N 1
ATOM 2779 C CA . LYS B 1 2 ? 17.375 40.688 6.367 1 96.81 2 LYS B CA 1
ATOM 2780 C C . LYS B 1 2 ? 17.078 39.469 7.266 1 96.81 2 LYS B C 1
ATOM 2782 O O . LYS B 1 2 ? 17.609 39.375 8.367 1 96.81 2 LYS B O 1
ATOM 2787 N N . HIS B 1 3 ? 16.188 38.656 6.816 1 98.62 3 HIS B N 1
ATOM 2788 C CA . HIS B 1 3 ? 15.797 37.438 7.562 1 98.62 3 HIS B CA 1
ATOM 2789 C C . HIS B 1 3 ? 16.109 36.188 6.781 1 98.62 3 HIS B C 1
ATOM 2791 O O . HIS B 1 3 ? 15.898 36.125 5.566 1 98.62 3 HIS B O 1
ATOM 2797 N N . ILE B 1 4 ? 16.672 35.188 7.457 1 98.81 4 ILE B N 1
ATOM 2798 C CA . ILE B 1 4 ? 16.828 33.844 6.887 1 98.81 4 ILE B CA 1
ATOM 2799 C C . ILE B 1 4 ? 15.938 32.875 7.641 1 98.81 4 ILE B C 1
ATOM 2801 O O . ILE B 1 4 ? 16.016 32.75 8.867 1 98.81 4 ILE B O 1
ATOM 2805 N N . ILE B 1 5 ? 15.078 32.25 6.941 1 98.94 5 ILE B N 1
ATOM 2806 C CA . ILE B 1 5 ? 14.188 31.25 7.504 1 98.94 5 ILE B CA 1
ATOM 2807 C C . ILE B 1 5 ? 14.602 29.875 7 1 98.94 5 ILE B C 1
ATOM 2809 O O . ILE B 1 5 ? 14.719 29.656 5.793 1 98.94 5 ILE B O 1
ATOM 2813 N N . ILE B 1 6 ? 14.828 28.922 7.941 1 98.81 6 ILE B N 1
ATOM 2814 C CA . ILE B 1 6 ? 15.25 27.578 7.574 1 98.81 6 ILE B CA 1
ATOM 2815 C C . ILE B 1 6 ? 14.086 26.594 7.754 1 98.81 6 ILE B C 1
ATOM 2817 O O . ILE B 1 6 ? 13.672 26.328 8.883 1 98.81 6 ILE B O 1
ATOM 2821 N N . GLY B 1 7 ? 13.633 26.047 6.652 1 98.62 7 GLY B N 1
ATOM 2822 C CA . GLY B 1 7 ? 12.461 25.188 6.609 1 98.62 7 GLY B CA 1
ATOM 2823 C C . GLY B 1 7 ? 11.281 25.828 5.918 1 98.62 7 GLY B C 1
ATOM 2824 O O . GLY B 1 7 ? 10.75 26.844 6.395 1 98.62 7 GLY B O 1
ATOM 2825 N N . ALA B 1 8 ? 10.844 25.203 4.852 1 98.56 8 ALA B N 1
ATOM 2826 C CA . ALA B 1 8 ? 9.734 25.75 4.082 1 98.56 8 ALA B CA 1
ATOM 2827 C C . ALA B 1 8 ? 8.484 24.891 4.227 1 98.56 8 ALA B C 1
ATOM 2829 O O . ALA B 1 8 ? 7.719 24.734 3.273 1 98.56 8 ALA B O 1
ATOM 2830 N N . GLY B 1 9 ? 8.312 24.266 5.375 1 98.38 9 GLY B N 1
ATOM 2831 C CA . GLY B 1 9 ? 7.004 23.719 5.711 1 98.38 9 GLY B CA 1
ATOM 2832 C C . GLY B 1 9 ? 5.961 24.797 5.934 1 98.38 9 GLY B C 1
ATOM 2833 O O . GLY B 1 9 ? 6.199 25.969 5.648 1 98.38 9 GLY B O 1
ATOM 2834 N N . ILE B 1 10 ? 4.855 24.391 6.434 1 98.81 10 ILE B N 1
ATOM 2835 C CA . ILE B 1 10 ? 3.727 25.297 6.555 1 98.81 10 ILE B CA 1
ATOM 2836 C C . ILE B 1 10 ? 4.117 26.484 7.426 1 98.81 10 ILE B C 1
ATOM 2838 O O . ILE B 1 10 ? 3.803 27.641 7.098 1 98.81 10 ILE B O 1
ATOM 2842 N N . LEU B 1 11 ? 4.832 26.25 8.453 1 98.81 11 LEU B N 1
ATOM 2843 C CA . LEU B 1 11 ? 5.203 27.312 9.383 1 98.81 11 LEU B CA 1
ATOM 2844 C C . LEU B 1 11 ? 6.211 28.266 8.75 1 98.81 11 LEU B C 1
ATOM 2846 O O . LEU B 1 11 ? 6.02 29.484 8.781 1 98.81 11 LEU B O 1
ATOM 2850 N N . GLY B 1 12 ? 7.289 27.734 8.188 1 98.88 12 GLY B N 1
ATOM 2851 C CA . GLY B 1 12 ? 8.297 28.562 7.559 1 98.88 12 GLY B CA 1
ATOM 2852 C C . GLY B 1 12 ? 7.781 29.344 6.359 1 98.88 12 GLY B C 1
ATOM 2853 O O . GLY B 1 12 ? 8.094 30.516 6.191 1 98.88 12 GLY B O 1
ATOM 2854 N N . ALA B 1 13 ? 7.004 28.672 5.578 1 98.88 13 ALA B N 1
ATOM 2855 C CA . ALA B 1 13 ? 6.418 29.328 4.414 1 98.88 13 ALA B CA 1
ATOM 2856 C C . ALA B 1 13 ? 5.508 30.484 4.832 1 98.88 13 ALA B C 1
ATOM 2858 O O . ALA B 1 13 ? 5.551 31.562 4.238 1 98.88 13 ALA B O 1
ATOM 2859 N N . ALA B 1 14 ? 4.695 30.25 5.836 1 98.88 14 ALA B N 1
ATOM 2860 C CA . ALA B 1 14 ? 3.801 31.281 6.34 1 98.88 14 ALA B CA 1
ATOM 2861 C C . ALA B 1 14 ? 4.59 32.438 6.926 1 98.88 14 ALA B C 1
ATOM 2863 O O . ALA B 1 14 ? 4.23 33.625 6.73 1 98.88 14 ALA B O 1
ATOM 2864 N N . THR B 1 15 ? 5.648 32.156 7.609 1 98.88 15 THR B N 1
ATOM 2865 C CA . THR B 1 15 ? 6.512 33.188 8.172 1 98.88 15 THR B CA 1
ATOM 2866 C C . THR B 1 15 ? 7.129 34.062 7.066 1 98.88 15 THR B C 1
ATOM 2868 O O . THR B 1 15 ? 7.094 35.281 7.137 1 98.88 15 THR B O 1
ATOM 2871 N N . ALA B 1 16 ? 7.668 33.375 6.109 1 98.94 16 ALA B N 1
ATOM 2872 C CA . ALA B 1 16 ? 8.305 34.031 4.988 1 98.94 16 ALA B CA 1
ATOM 2873 C C . ALA B 1 16 ? 7.316 34.969 4.277 1 98.94 16 ALA B C 1
ATOM 2875 O O . ALA B 1 16 ? 7.633 36.125 3.992 1 98.94 16 ALA B O 1
ATOM 2876 N N . TYR B 1 17 ? 6.172 34.438 4 1 98.81 17 TYR B N 1
ATOM 2877 C CA . TYR B 1 17 ? 5.141 35.219 3.32 1 98.81 17 TYR B CA 1
ATOM 2878 C C . TYR B 1 17 ? 4.758 36.438 4.129 1 98.81 17 TYR B C 1
ATOM 2880 O O . TYR B 1 17 ? 4.645 37.531 3.58 1 98.81 17 TYR B O 1
ATOM 2888 N N . SER B 1 18 ? 4.543 36.25 5.41 1 98.69 18 SER B N 1
ATOM 2889 C CA . SER B 1 18 ? 4.172 37.375 6.289 1 98.69 18 SER B CA 1
ATOM 2890 C C . SER B 1 18 ? 5.25 38.438 6.305 1 98.69 18 SER B C 1
ATOM 2892 O O . SER B 1 18 ? 4.941 39.625 6.246 1 98.69 18 SER B O 1
ATOM 2894 N N . LEU B 1 19 ? 6.48 38.125 6.344 1 98.81 19 LEU B N 1
ATOM 2895 C CA . LEU B 1 19 ? 7.582 39.062 6.406 1 98.81 19 LEU B CA 1
ATOM 2896 C C . LEU B 1 19 ? 7.703 39.844 5.102 1 98.81 19 LEU B C 1
ATOM 2898 O O . LEU B 1 19 ? 7.883 41.062 5.121 1 98.81 19 LEU B O 1
ATOM 2902 N N . VAL B 1 20 ? 7.566 39.094 4.02 1 98.38 20 VAL B N 1
ATOM 2903 C CA . VAL B 1 20 ? 7.719 39.781 2.738 1 98.38 20 VAL B CA 1
ATOM 2904 C C . VAL B 1 20 ? 6.562 40.75 2.529 1 98.38 20 VAL B C 1
ATOM 2906 O O . VAL B 1 20 ? 6.738 41.812 1.932 1 98.38 20 VAL B O 1
ATOM 2909 N N . GLN B 1 21 ? 5.402 40.406 3.002 1 97.5 21 GLN B N 1
ATOM 2910 C CA . GLN B 1 21 ? 4.262 41.312 2.951 1 97.5 21 GLN B CA 1
ATOM 2911 C C . GLN B 1 21 ? 4.566 42.625 3.68 1 97.5 21 GLN B C 1
ATOM 2913 O O . GLN B 1 21 ? 4.047 43.688 3.318 1 97.5 21 GLN B O 1
ATOM 2918 N N . GLN B 1 22 ? 5.449 42.562 4.613 1 96.62 22 GLN B N 1
ATOM 2919 C CA . GLN B 1 22 ? 5.809 43.75 5.41 1 96.62 22 GLN B CA 1
ATOM 2920 C C . GLN B 1 22 ? 7 44.469 4.801 1 96.62 22 GLN B C 1
ATOM 2922 O O . GLN B 1 22 ? 7.504 45.438 5.383 1 96.62 22 GLN B O 1
ATOM 2927 N N . GLY B 1 23 ? 7.488 44.031 3.74 1 97.12 23 GLY B N 1
ATOM 2928 C CA . GLY B 1 23 ? 8.547 44.719 3.012 1 97.12 23 GLY B CA 1
ATOM 2929 C C . GLY B 1 23 ? 9.938 44.281 3.447 1 97.12 23 GLY B C 1
ATOM 2930 O O . GLY B 1 23 ? 10.922 44.938 3.105 1 97.12 23 GLY B O 1
ATOM 2931 N N . GLU B 1 24 ? 10.031 43.219 4.141 1 98.19 24 GLU B N 1
ATOM 2932 C CA . GLU B 1 24 ? 11.328 42.75 4.648 1 98.19 24 GLU B CA 1
ATOM 2933 C C . GLU B 1 24 ? 12.102 42 3.576 1 98.19 24 GLU B C 1
ATOM 2935 O O . GLU B 1 24 ? 11.508 41.438 2.645 1 98.19 24 GLU B O 1
ATOM 2940 N N . ASP B 1 25 ? 13.391 42 3.672 1 98.25 25 ASP B N 1
ATOM 2941 C CA . ASP B 1 25 ? 14.258 41.156 2.863 1 98.25 25 ASP B CA 1
ATOM 2942 C C . ASP B 1 25 ? 14.352 39.75 3.455 1 98.25 25 ASP B C 1
ATOM 2944 O O . ASP B 1 25 ? 14.82 39.562 4.586 1 98.25 25 ASP B O 1
ATOM 2948 N N . VAL B 1 26 ? 13.867 38.75 2.701 1 98.69 26 VAL B N 1
ATOM 2949 C CA . VAL B 1 26 ? 13.719 37.406 3.289 1 98.69 26 VAL B CA 1
ATOM 2950 C C . VAL B 1 26 ? 14.336 36.375 2.363 1 98.69 26 VAL B C 1
ATOM 2952 O O . VAL B 1 26 ? 14.094 36.375 1.154 1 98.69 26 VAL B O 1
ATOM 2955 N N . VAL B 1 27 ? 15.172 35.469 2.887 1 98.5 27 VAL B N 1
ATOM 2956 C CA . VAL B 1 27 ? 15.633 34.219 2.236 1 98.5 27 VAL B CA 1
ATOM 2957 C C . VAL B 1 27 ? 15.008 33.031 2.922 1 98.5 27 VAL B C 1
ATOM 2959 O O . VAL B 1 27 ? 15.164 32.844 4.129 1 98.5 27 VAL B O 1
ATOM 2962 N N . LEU B 1 28 ? 14.242 32.281 2.219 1 98.75 28 LEU B N 1
ATOM 2963 C CA . LEU B 1 28 ? 13.672 31.016 2.688 1 98.75 28 LEU B CA 1
ATOM 2964 C C . LEU B 1 28 ? 14.492 29.828 2.199 1 98.75 28 LEU B C 1
ATOM 2966 O O . LEU B 1 28 ? 14.695 29.656 0.996 1 98.75 28 LEU B O 1
ATOM 2970 N N . VAL B 1 29 ? 14.969 29.016 3.16 1 98.5 29 VAL B N 1
ATOM 2971 C CA . VAL B 1 29 ? 15.836 27.891 2.84 1 98.5 29 VAL B CA 1
ATOM 2972 C C . VAL B 1 29 ? 15.109 26.578 3.129 1 98.5 29 VAL B C 1
ATOM 2974 O O . VAL B 1 29 ? 14.445 26.453 4.16 1 98.5 29 VAL B O 1
ATOM 2977 N N . ASP B 1 30 ? 15.211 25.672 2.24 1 98.19 30 ASP B N 1
ATOM 2978 C CA . ASP B 1 30 ? 14.586 24.391 2.494 1 98.19 30 ASP B CA 1
ATOM 2979 C C . ASP B 1 30 ? 15.359 23.266 1.809 1 98.19 30 ASP B C 1
ATOM 2981 O O . ASP B 1 30 ? 15.789 23.406 0.663 1 98.19 30 ASP B O 1
ATOM 2985 N N . ALA B 1 31 ? 15.57 22.219 2.617 1 96.19 31 ALA B N 1
ATOM 2986 C CA . ALA B 1 31 ? 16.109 20.984 2.059 1 96.19 31 ALA B CA 1
ATOM 2987 C C . ALA B 1 31 ? 15 20.016 1.688 1 96.19 31 ALA B C 1
ATOM 2989 O O . ALA B 1 31 ? 13.93 20.016 2.305 1 96.19 31 ALA B O 1
ATOM 2990 N N . ASP B 1 32 ? 15.109 19.219 0.714 1 92.38 32 ASP B N 1
ATOM 2991 C CA . ASP B 1 32 ? 14.086 18.297 0.244 1 92.38 32 ASP B CA 1
ATOM 2992 C C . ASP B 1 32 ? 14.172 16.969 0.988 1 92.38 32 ASP B C 1
ATOM 2994 O O . ASP B 1 32 ? 14.266 15.906 0.366 1 92.38 32 ASP B O 1
ATOM 2998 N N . PHE B 1 33 ? 14.016 17 2.291 1 95.38 33 PHE B N 1
ATOM 2999 C CA . PHE B 1 33 ? 14.039 15.789 3.105 1 95.38 33 PHE B CA 1
ATOM 3000 C C . PHE B 1 33 ? 12.742 15 2.932 1 95.38 33 PHE B C 1
ATOM 3002 O O . PHE B 1 33 ? 11.672 15.586 2.746 1 95.38 33 PHE B O 1
ATOM 3009 N N . ARG B 1 34 ? 12.836 13.617 3.014 1 95.69 34 ARG B N 1
ATOM 3010 C CA . ARG B 1 34 ? 11.656 12.75 3.023 1 95.69 34 ARG B CA 1
ATOM 3011 C C . ARG B 1 34 ? 10.953 12.797 4.371 1 95.69 34 ARG B C 1
ATOM 3013 O O . ARG B 1 34 ? 11.602 12.883 5.418 1 95.69 34 ARG B O 1
ATOM 3020 N N . GLY B 1 35 ? 9.633 12.758 4.242 1 97.75 35 GLY B N 1
ATOM 3021 C CA . GLY B 1 35 ? 8.852 12.609 5.465 1 97.75 35 GLY B CA 1
ATOM 3022 C C . GLY B 1 35 ? 8.516 13.93 6.121 1 97.75 35 GLY B C 1
ATOM 3023 O O . GLY B 1 35 ? 8.312 14 7.336 1 97.75 35 GLY B O 1
ATOM 3024 N N . LYS B 1 36 ? 8.531 15.031 5.371 1 97.5 36 LYS B N 1
ATOM 3025 C CA . LYS B 1 36 ? 8.109 16.312 5.918 1 97.5 36 LYS B CA 1
ATOM 3026 C C . LYS B 1 36 ? 6.66 16.266 6.395 1 97.5 36 LYS B C 1
ATOM 3028 O O . LYS B 1 36 ? 5.773 15.82 5.664 1 97.5 36 LYS B O 1
ATOM 3033 N N . ALA B 1 37 ? 6.434 16.766 7.508 1 97.19 37 ALA B N 1
ATOM 3034 C CA . ALA B 1 37 ? 5.137 16.656 8.172 1 97.19 37 ALA B CA 1
ATOM 3035 C C . ALA B 1 37 ? 4.051 17.375 7.375 1 97.19 37 ALA B C 1
ATOM 3037 O O . ALA B 1 37 ? 2.928 16.875 7.258 1 97.19 37 ALA B O 1
ATOM 3038 N N . THR B 1 38 ? 4.359 18.5 6.844 1 97.06 38 THR B N 1
ATOM 3039 C CA . THR B 1 38 ? 3.389 19.312 6.121 1 97.06 38 THR B CA 1
ATOM 3040 C C . THR B 1 38 ? 2.777 18.531 4.961 1 97.06 38 THR B C 1
ATOM 3042 O O . THR B 1 38 ? 1.568 18.594 4.73 1 97.06 38 THR B O 1
ATOM 3045 N N . LYS B 1 39 ? 3.602 17.766 4.273 1 94.94 39 LYS B N 1
ATOM 3046 C CA . LYS B 1 39 ? 3.156 17.031 3.098 1 94.94 39 LYS B CA 1
ATOM 3047 C C . LYS B 1 39 ? 2.344 15.805 3.498 1 94.94 39 LYS B C 1
ATOM 3049 O O . LYS B 1 39 ? 1.597 15.25 2.686 1 94.94 39 LYS B O 1
ATOM 3054 N N . ALA B 1 40 ? 2.465 15.398 4.707 1 95.56 40 ALA B N 1
ATOM 3055 C CA . ALA B 1 40 ? 1.811 14.18 5.168 1 95.56 40 ALA B CA 1
ATOM 3056 C C . ALA B 1 40 ? 0.59 14.5 6.027 1 95.56 40 ALA B C 1
ATOM 3058 O O . ALA B 1 40 ? -0.123 13.602 6.469 1 95.56 40 ALA B O 1
ATOM 3059 N N . GLY B 1 41 ? 0.336 15.719 6.27 1 95.88 41 GLY B N 1
ATOM 3060 C CA . GLY B 1 41 ? -0.808 16.094 7.086 1 95.88 41 GLY B CA 1
ATOM 3061 C C . GLY B 1 41 ? -2.135 15.906 6.371 1 95.88 41 GLY B C 1
ATOM 3062 O O . GLY B 1 41 ? -2.238 16.141 5.168 1 95.88 41 GLY B O 1
ATOM 3063 N N . ALA B 1 42 ? -3.133 15.586 7.129 1 95.19 42 ALA B N 1
ATOM 3064 C CA . ALA B 1 42 ? -4.465 15.391 6.566 1 95.19 42 ALA B CA 1
ATOM 3065 C C . ALA B 1 42 ? -5.086 16.719 6.148 1 95.19 42 ALA B C 1
ATOM 3067 O O . ALA B 1 42 ? -5.707 16.812 5.086 1 95.19 42 ALA B O 1
ATOM 3068 N N . GLY B 1 43 ? -4.906 17.734 7.078 1 97.12 43 GLY B N 1
ATOM 3069 C CA . GLY B 1 43 ? -5.363 19.062 6.684 1 97.12 43 GLY B CA 1
ATOM 3070 C C . GLY B 1 43 ? -6.66 19.469 7.359 1 97.12 43 GLY B C 1
ATOM 3071 O O . GLY B 1 43 ? -7.438 20.234 6.805 1 97.12 43 GLY B O 1
ATOM 3072 N N . ILE B 1 44 ? -6.895 18.984 8.547 1 96.75 44 ILE B N 1
ATOM 3073 C CA . ILE B 1 44 ? -8.102 19.328 9.289 1 96.75 44 ILE B CA 1
ATOM 3074 C C . ILE B 1 44 ? -7.934 20.688 9.953 1 96.75 44 ILE B C 1
ATOM 3076 O O . ILE B 1 44 ? -6.891 20.969 10.555 1 96.75 44 ILE B O 1
ATOM 3080 N N . VAL B 1 45 ? -8.898 21.484 9.852 1 97.31 45 VAL B N 1
ATOM 3081 C CA . VAL B 1 45 ? -8.992 22.734 10.578 1 97.31 45 VAL B CA 1
ATOM 3082 C C . VAL B 1 45 ? -10.32 22.797 11.344 1 97.31 45 VAL B C 1
ATOM 3084 O O . VAL B 1 45 ? -11.312 23.312 10.828 1 97.31 45 VAL B O 1
ATOM 3087 N N . CYS B 1 46 ? -10.305 22.281 12.555 1 96.25 46 CYS B N 1
ATOM 3088 C CA . CYS B 1 46 ? -11.547 22.219 13.32 1 96.25 46 CYS B CA 1
ATOM 3089 C C . CYS B 1 46 ? -11.258 22.156 14.82 1 96.25 46 CYS B C 1
ATOM 3091 O O . CYS B 1 46 ? -11.312 21.078 15.422 1 96.25 46 CYS B O 1
ATOM 3093 N N . PRO B 1 47 ? -11.109 23.25 15.453 1 95.06 47 PRO B N 1
ATOM 3094 C CA . PRO B 1 47 ? -10.875 23.25 16.906 1 95.06 47 PRO B CA 1
ATOM 3095 C C . PRO B 1 47 ? -12.164 23.156 17.719 1 95.06 47 PRO B C 1
ATOM 3097 O O . PRO B 1 47 ? -12.133 23.297 18.938 1 95.06 47 PRO B O 1
ATOM 3100 N N . TRP B 1 48 ? -13.32 22.875 17.078 1 93.94 48 TRP B N 1
ATOM 3101 C CA . TRP B 1 48 ? -14.641 23.094 17.672 1 93.94 48 TRP B CA 1
ATOM 3102 C C . TRP B 1 48 ? -15.133 21.828 18.375 1 93.94 48 TRP B C 1
ATOM 3104 O O . TRP B 1 48 ? -16.047 21.891 19.203 1 93.94 48 TRP B O 1
ATOM 3114 N N . VAL B 1 49 ? -14.594 20.656 17.703 1 85.81 49 VAL B N 1
ATOM 3115 C CA . VAL B 1 49 ? -15.031 19.391 18.281 1 85.81 49 VAL B CA 1
ATOM 3116 C C . VAL B 1 49 ? -13.82 18.531 18.641 1 85.81 49 VAL B C 1
ATOM 3118 O O . VAL B 1 49 ? -12.789 18.578 17.969 1 85.81 49 VAL B O 1
ATOM 3121 N N . GLY B 1 50 ? -13.617 18.266 19.781 1 70.81 50 GLY B N 1
ATOM 3122 C CA . GLY B 1 50 ? -12.461 17.438 20.094 1 70.81 50 GLY B CA 1
ATOM 3123 C C . GLY B 1 50 ? -11.914 17.688 21.484 1 70.81 50 GLY B C 1
ATOM 3124 O O . GLY B 1 50 ? -12.336 18.625 22.172 1 70.81 50 GLY B O 1
ATOM 3125 N N . ALA B 1 51 ? -11.047 16.797 21.797 1 56.66 51 ALA B N 1
ATOM 3126 C CA . ALA B 1 51 ? -10.633 16.625 23.188 1 56.66 51 ALA B CA 1
ATOM 3127 C C . ALA B 1 51 ? -9.516 17.594 23.547 1 56.66 51 ALA B C 1
ATOM 3129 O O . ALA B 1 51 ? -8.945 17.516 24.641 1 56.66 51 ALA B O 1
ATOM 3130 N N . ARG B 1 52 ? -9.312 18.609 22.703 1 63.69 52 ARG B N 1
ATOM 3131 C CA . ARG B 1 52 ? -8.164 19.406 23.141 1 63.69 52 ARG B CA 1
ATOM 3132 C C . ARG B 1 52 ? -8.43 20.062 24.5 1 63.69 52 ARG B C 1
ATOM 3134 O O . ARG B 1 52 ? -9.258 20.969 24.609 1 63.69 52 ARG B O 1
ATOM 3141 N N . LYS B 1 53 ? -7.684 19.453 25.359 1 71.69 53 LYS B N 1
ATOM 3142 C CA . LYS B 1 53 ? -7.977 19.812 26.75 1 71.69 53 LYS B CA 1
ATOM 3143 C C . LYS B 1 53 ? -7.047 20.906 27.25 1 71.69 53 LYS B C 1
ATOM 3145 O O . LYS B 1 53 ? -7.363 21.625 28.203 1 71.69 53 LYS B O 1
ATOM 3150 N N . ASP B 1 54 ? -6 21.094 26.406 1 87.69 54 ASP B N 1
ATOM 3151 C CA . ASP B 1 54 ? -5.094 22.141 26.844 1 87.69 54 ASP B CA 1
ATOM 3152 C C . ASP B 1 54 ? -5.617 23.516 26.422 1 87.69 54 ASP B C 1
ATOM 3154 O O . ASP B 1 54 ? -5.816 23.781 25.234 1 87.69 54 ASP B O 1
ATOM 3158 N N . PRO B 1 55 ? -5.766 24.422 27.344 1 91.44 55 PRO B N 1
ATOM 3159 C CA . PRO B 1 55 ? -6.395 25.703 27.031 1 91.44 55 PRO B CA 1
ATOM 3160 C C . PRO B 1 55 ? -5.531 26.578 26.109 1 91.44 55 PRO B C 1
ATOM 3162 O O . PRO B 1 55 ? -6.062 27.328 25.281 1 91.44 55 PRO B O 1
ATOM 3165 N N . ASP B 1 56 ? -4.246 26.531 26.266 1 92.62 56 ASP B N 1
ATOM 3166 C CA . ASP B 1 56 ? -3.359 27.312 25.406 1 92.62 56 ASP B CA 1
ATOM 3167 C C . ASP B 1 56 ? -3.424 26.844 23.969 1 92.62 56 ASP B C 1
ATOM 3169 O O . ASP B 1 56 ? -3.486 27.656 23.047 1 92.62 56 ASP B O 1
ATOM 3173 N N . LEU B 1 57 ? -3.449 25.594 23.859 1 93 57 LEU B N 1
ATOM 3174 C CA . LEU B 1 57 ? -3.514 25.031 22.516 1 93 57 LEU B CA 1
ATOM 3175 C C . LEU B 1 57 ? -4.867 25.297 21.875 1 93 57 LEU B C 1
ATOM 3177 O O . LEU B 1 57 ? -4.941 25.562 20.672 1 93 57 LEU B O 1
ATOM 3181 N N . TYR B 1 58 ? -5.918 25.188 22.656 1 94.38 58 TYR B N 1
ATOM 3182 C CA . TYR B 1 58 ? -7.238 25.484 22.109 1 94.38 58 TYR B CA 1
ATOM 3183 C C . TYR B 1 58 ? -7.336 26.922 21.656 1 94.38 58 TYR B C 1
ATOM 3185 O O . TYR B 1 58 ? -7.84 27.203 20.562 1 94.38 58 TYR B O 1
ATOM 3193 N N . GLU B 1 59 ? -6.852 27.828 22.484 1 94.94 59 GLU B N 1
ATOM 3194 C CA . GLU B 1 59 ? -6.902 29.234 22.109 1 94.94 59 GLU B CA 1
ATOM 3195 C C . GLU B 1 59 ? -6.125 29.5 20.828 1 94.94 59 GLU B C 1
ATOM 3197 O O . GLU B 1 59 ? -6.598 30.234 19.938 1 94.94 59 GLU B O 1
ATOM 3202 N N . LEU B 1 60 ? -4.984 28.922 20.75 1 96 60 LEU B N 1
ATOM 3203 C CA . LEU B 1 60 ? -4.16 29.078 19.562 1 96 60 LEU B CA 1
ATOM 3204 C C . LEU B 1 60 ? -4.871 28.516 18.328 1 96 60 LEU B C 1
ATOM 3206 O O . LEU B 1 60 ? -4.883 29.141 17.266 1 96 60 LEU B O 1
ATOM 3210 N N . ALA B 1 61 ? -5.453 27.328 18.469 1 96.31 61 ALA B N 1
ATOM 3211 C CA . ALA B 1 61 ? -6.168 26.688 17.375 1 96.31 61 ALA B CA 1
ATOM 3212 C C . ALA B 1 61 ? -7.391 27.516 16.969 1 96.31 61 ALA B C 1
ATOM 3214 O O . ALA B 1 61 ? -7.676 27.656 15.773 1 96.31 61 ALA B O 1
ATOM 3215 N N . LYS B 1 62 ? -8.086 28.031 17.922 1 96.38 62 LYS B N 1
ATOM 3216 C CA . LYS B 1 62 ? -9.273 28.828 17.688 1 96.38 62 LYS B CA 1
ATOM 3217 C C . LYS B 1 62 ? -8.945 30.078 16.859 1 96.38 62 LYS B C 1
ATOM 3219 O O . LYS B 1 62 ? -9.523 30.297 15.805 1 96.38 62 LYS B O 1
ATOM 3224 N N . VAL B 1 63 ? -7.957 30.812 17.297 1 96.88 63 VAL B N 1
ATOM 3225 C CA . VAL B 1 63 ? -7.633 32.062 16.609 1 96.88 63 VAL B CA 1
ATOM 3226 C C . VAL B 1 63 ? -7.062 31.75 15.227 1 96.88 63 VAL B C 1
ATOM 3228 O O . VAL B 1 63 ? -7.285 32.5 14.273 1 96.88 63 VAL B O 1
ATOM 3231 N N . SER B 1 64 ? -6.336 30.641 15.141 1 97.62 64 SER B N 1
ATOM 3232 C CA . SER B 1 64 ? -5.777 30.234 13.859 1 97.62 64 SER B CA 1
ATOM 3233 C C . SER B 1 64 ? -6.879 29.891 12.859 1 97.62 64 SER B C 1
ATOM 3235 O O . SER B 1 64 ? -6.832 30.328 11.711 1 97.62 64 SER B O 1
ATOM 3237 N N . ALA B 1 65 ? -7.852 29.109 13.328 1 97.62 65 ALA B N 1
ATOM 3238 C CA . ALA B 1 65 ? -8.961 28.719 12.461 1 97.62 65 ALA B CA 1
ATOM 3239 C C . ALA B 1 65 ? -9.742 29.953 11.992 1 97.62 65 ALA B C 1
ATOM 3241 O O . ALA B 1 65 ? -10.125 30.031 10.828 1 97.62 65 ALA B O 1
ATOM 3242 N N . ILE B 1 66 ? -9.93 30.891 12.859 1 98 66 ILE B N 1
ATOM 3243 C CA . ILE B 1 66 ? -10.688 32.094 12.562 1 98 66 ILE B CA 1
ATOM 3244 C C . ILE B 1 66 ? -9.93 32.938 11.555 1 98 66 ILE B C 1
ATOM 3246 O O . ILE B 1 66 ? -10.531 33.594 10.695 1 98 66 ILE B O 1
ATOM 3250 N N . ASP B 1 67 ? -8.641 32.875 11.578 1 97.94 67 ASP B N 1
ATOM 3251 C CA . ASP B 1 67 ? -7.789 33.719 10.75 1 97.94 67 ASP B CA 1
ATOM 3252 C C . ASP B 1 67 ? -7.59 33.094 9.367 1 97.94 67 ASP B C 1
ATOM 3254 O O . ASP B 1 67 ? -7.113 33.75 8.445 1 97.94 67 ASP B O 1
ATOM 3258 N N . TYR B 1 68 ? -7.98 31.891 9.133 1 98.62 68 TYR B N 1
ATOM 3259 C CA . TYR B 1 68 ? -7.641 31.125 7.941 1 98.62 68 TYR B CA 1
ATOM 3260 C C . TYR B 1 68 ? -8.234 31.766 6.695 1 98.62 68 TYR B C 1
ATOM 3262 O O . TYR B 1 68 ? -7.551 31.922 5.684 1 98.62 68 TYR B O 1
ATOM 3270 N N . PRO B 1 69 ? -9.516 32.219 6.727 1 98.44 69 PRO B N 1
ATOM 3271 C CA . PRO B 1 69 ? -10.109 32.812 5.527 1 98.44 69 PRO B CA 1
ATOM 3272 C C . PRO B 1 69 ? -9.367 34.062 5.066 1 98.44 69 PRO B C 1
ATOM 3274 O O . PRO B 1 69 ? -9.219 34.281 3.863 1 98.44 69 PRO B O 1
ATOM 3277 N N . ALA B 1 70 ? -8.922 34.812 6.039 1 98.19 70 ALA B N 1
ATOM 3278 C CA . ALA B 1 70 ? -8.18 36.031 5.68 1 98.19 70 ALA B CA 1
ATOM 3279 C C . ALA B 1 70 ? -6.883 35.656 4.949 1 98.19 70 ALA B C 1
ATOM 3281 O O . ALA B 1 70 ? -6.5 36.344 3.992 1 98.19 70 ALA B O 1
ATOM 3282 N N . LEU B 1 71 ? -6.207 34.688 5.41 1 98.56 71 LEU B N 1
ATOM 3283 C CA . LEU B 1 71 ? -5 34.219 4.734 1 98.56 71 LEU B CA 1
ATOM 3284 C C . LEU B 1 71 ? -5.309 33.781 3.311 1 98.56 71 LEU B C 1
ATOM 3286 O O . LEU B 1 71 ? -4.57 34.094 2.379 1 98.56 71 LEU B O 1
ATOM 3290 N N . ILE B 1 72 ? -6.379 33.031 3.146 1 98.62 72 ILE B N 1
ATOM 3291 C CA . ILE B 1 72 ? -6.766 32.5 1.837 1 98.62 72 ILE B CA 1
ATOM 3292 C C . ILE B 1 72 ? -7.07 33.656 0.896 1 98.62 72 ILE B C 1
ATOM 3294 O O . ILE B 1 72 ? -6.684 33.656 -0.276 1 98.62 72 ILE B O 1
ATOM 3298 N N . ASP B 1 73 ? -7.727 34.688 1.396 1 98.31 73 ASP B N 1
ATOM 3299 C CA . ASP B 1 73 ? -8.023 35.875 0.603 1 98.31 73 ASP B CA 1
ATOM 3300 C C . ASP B 1 73 ? -6.742 36.594 0.157 1 98.31 73 ASP B C 1
ATOM 3302 O O . ASP B 1 73 ? -6.637 37.031 -0.99 1 98.31 73 ASP B O 1
ATOM 3306 N N . ASP B 1 74 ? -5.812 36.688 1.067 1 98.12 74 ASP B N 1
ATOM 3307 C CA . ASP B 1 74 ? -4.531 37.312 0.74 1 98.12 74 ASP B CA 1
ATOM 3308 C C . ASP B 1 74 ? -3.824 36.562 -0.378 1 98.12 74 ASP B C 1
ATOM 3310 O O . ASP B 1 74 ? -3.277 37.156 -1.301 1 98.12 74 ASP B O 1
ATOM 3314 N N . LEU B 1 75 ? -3.814 35.25 -0.263 1 98.56 75 LEU B N 1
ATOM 3315 C CA . LEU B 1 75 ? -3.145 34.406 -1.251 1 98.56 75 LEU B CA 1
ATOM 3316 C C . LEU B 1 75 ? -3.836 34.531 -2.605 1 98.56 75 LEU B C 1
ATOM 3318 O O . LEU B 1 75 ? -3.178 34.5 -3.648 1 98.56 75 LEU B O 1
ATOM 3322 N N . ARG B 1 76 ? -5.125 34.562 -2.527 1 97.5 76 ARG B N 1
ATOM 3323 C CA . ARG B 1 76 ? -5.871 34.781 -3.764 1 97.5 76 ARG B CA 1
ATOM 3324 C C . ARG B 1 76 ? -5.504 36.094 -4.41 1 97.5 76 ARG B C 1
ATOM 3326 O O . ARG B 1 76 ? -5.293 36.156 -5.621 1 97.5 76 ARG B O 1
ATOM 3333 N N . ALA B 1 77 ? -5.43 37.094 -3.648 1 96.75 77 ALA B N 1
ATOM 3334 C CA . ALA B 1 77 ? -5.07 38.438 -4.141 1 96.75 77 ALA B CA 1
ATOM 3335 C C . ALA B 1 77 ? -3.674 38.438 -4.754 1 96.75 77 ALA B C 1
ATOM 3337 O O . ALA B 1 77 ? -3.404 39.156 -5.707 1 96.75 77 ALA B O 1
ATOM 3338 N N . ASP B 1 78 ? -2.883 37.594 -4.266 1 96.94 78 ASP B N 1
ATOM 3339 C CA . ASP B 1 78 ? -1.514 37.469 -4.762 1 96.94 78 ASP B CA 1
ATOM 3340 C C . ASP B 1 78 ? -1.423 36.469 -5.91 1 96.94 78 ASP B C 1
ATOM 3342 O O . ASP B 1 78 ? -0.326 36.094 -6.328 1 96.94 78 ASP B O 1
ATOM 3346 N N . GLU B 1 79 ? -2.551 35.969 -6.375 1 96.06 79 GLU B N 1
ATOM 3347 C CA . GLU B 1 79 ? -2.633 35 -7.469 1 96.06 79 GLU B CA 1
ATOM 3348 C C . GLU B 1 79 ? -1.73 33.781 -7.211 1 96.06 79 GLU B C 1
ATOM 3350 O O . GLU B 1 79 ? -0.986 33.375 -8.094 1 96.06 79 GLU B O 1
ATOM 3355 N N . ALA B 1 80 ? -1.797 33.281 -6 1 96.06 80 ALA B N 1
ATOM 3356 C CA . ALA B 1 80 ? -0.843 32.281 -5.531 1 96.06 80 ALA B CA 1
ATOM 3357 C C . ALA B 1 80 ? -1.303 30.875 -5.898 1 96.06 80 ALA B C 1
ATOM 3359 O O . ALA B 1 80 ? -0.541 29.906 -5.773 1 96.06 80 ALA B O 1
ATOM 3360 N N . GLY B 1 81 ? -2.51 30.672 -6.434 1 95.69 81 GLY B N 1
ATOM 3361 C CA . GLY B 1 81 ? -3.008 29.375 -6.828 1 95.69 81 GLY B CA 1
ATOM 3362 C C . GLY B 1 81 ? -3.971 28.766 -5.82 1 95.69 81 GLY B C 1
ATOM 3363 O O . GLY B 1 81 ? -4.453 29.469 -4.926 1 95.69 81 GLY B O 1
ATOM 3364 N N . VAL B 1 82 ? -4.266 27.453 -5.949 1 96.19 82 VAL B N 1
ATOM 3365 C CA . VAL B 1 82 ? -5.25 26.75 -5.133 1 96.19 82 VAL B CA 1
ATOM 3366 C C . VAL B 1 82 ? -4.617 26.328 -3.805 1 96.19 82 VAL B C 1
ATOM 3368 O O . VAL B 1 82 ? -3.428 26 -3.75 1 96.19 82 VAL B O 1
ATOM 3371 N N . THR B 1 83 ? -5.363 26.406 -2.76 1 97.69 83 THR B N 1
ATOM 3372 C CA . THR B 1 83 ? -4.832 26.125 -1.432 1 97.69 83 THR B CA 1
ATOM 3373 C C . THR B 1 83 ? -5.465 24.859 -0.858 1 97.69 83 THR B C 1
ATOM 3375 O O . THR B 1 83 ? -4.961 24.297 0.113 1 97.69 83 THR B O 1
ATOM 3378 N N . GLY B 1 84 ? -6.625 24.5 -1.425 1 96.94 84 GLY B N 1
ATOM 3379 C CA . GLY B 1 84 ? -7.336 23.344 -0.929 1 96.94 84 GLY B CA 1
ATOM 3380 C C . GLY B 1 84 ? -8.141 23.625 0.324 1 96.94 84 GLY B C 1
ATOM 3381 O O . GLY B 1 84 ? -8.75 22.719 0.899 1 96.94 84 GLY B O 1
ATOM 3382 N N . TYR B 1 85 ? -8.18 24.875 0.727 1 98.31 85 TYR B N 1
ATOM 3383 C CA . TYR B 1 85 ? -9 25.25 1.879 1 98.31 85 TYR B CA 1
ATOM 3384 C C . TYR B 1 85 ? -10.477 25.234 1.521 1 98.31 85 TYR B C 1
ATOM 3386 O O . TYR B 1 85 ? -10.867 25.734 0.461 1 98.31 85 TYR B O 1
ATOM 3394 N N . TYR B 1 86 ? -11.273 24.641 2.361 1 98.38 86 TYR B N 1
ATOM 3395 C CA . TYR B 1 86 ? -12.719 24.609 2.148 1 98.38 86 TYR B CA 1
ATOM 3396 C C . TYR B 1 86 ? -13.461 24.375 3.459 1 98.38 86 TYR B C 1
ATOM 3398 O O . TYR B 1 86 ? -13.156 23.438 4.195 1 98.38 86 TYR B O 1
ATOM 3406 N N . LYS B 1 87 ? -14.414 25.281 3.801 1 97.88 87 LYS B N 1
ATOM 3407 C CA . LYS B 1 87 ? -15.242 25.109 4.988 1 97.88 87 LYS B CA 1
ATOM 3408 C C . LYS B 1 87 ? -16.344 24.078 4.75 1 97.88 87 LYS B C 1
ATOM 3410 O O . LYS B 1 87 ? -17.5 24.422 4.543 1 97.88 87 LYS B O 1
ATOM 3415 N N . CYS B 1 88 ? -16.016 22.828 4.93 1 98 88 CYS B N 1
ATOM 3416 C CA . CYS B 1 88 ? -16.875 21.719 4.551 1 98 88 CYS B CA 1
ATOM 3417 C C . CYS B 1 88 ? -17.672 21.219 5.75 1 98 88 CYS B C 1
ATOM 3419 O O . CYS B 1 88 ? -18.547 20.359 5.605 1 98 88 CYS B O 1
ATOM 3421 N N . GLY B 1 89 ? -17.453 21.781 6.93 1 98.25 89 GLY B N 1
ATOM 3422 C CA . GLY B 1 89 ? -18.062 21.25 8.133 1 98.25 89 GLY B CA 1
ATOM 3423 C C . GLY B 1 89 ? -17.359 20.031 8.688 1 98.25 89 GLY B C 1
ATOM 3424 O O . GLY B 1 89 ? -16.375 19.562 8.102 1 98.25 89 GLY B O 1
ATOM 3425 N N . ALA B 1 90 ? -17.781 19.594 9.883 1 98.12 90 ALA B N 1
ATOM 3426 C CA . ALA B 1 90 ? -17.188 18.438 10.539 1 98.12 90 ALA B CA 1
ATOM 3427 C C . ALA B 1 90 ? -18.25 17.594 11.234 1 98.12 90 ALA B C 1
ATOM 3429 O O . ALA B 1 90 ? -19.234 18.125 11.742 1 98.12 90 ALA B O 1
ATOM 3430 N N . LEU B 1 91 ? -18.078 16.328 11.188 1 98.12 91 LEU B N 1
ATOM 3431 C CA . LEU B 1 91 ? -18.875 15.375 11.938 1 98.12 91 LEU B CA 1
ATOM 3432 C C . LEU B 1 91 ? -18.062 14.766 13.07 1 98.12 91 LEU B C 1
ATOM 3434 O O . LEU B 1 91 ? -17.078 14.062 12.836 1 98.12 91 LEU B O 1
ATOM 3438 N N . ALA B 1 92 ? -18.422 15.062 14.273 1 97.5 92 ALA B N 1
ATOM 3439 C CA . ALA B 1 92 ? -17.906 14.336 15.43 1 97.5 92 ALA B CA 1
ATOM 3440 C C . ALA B 1 92 ? -18.766 13.117 15.758 1 97.5 92 ALA B C 1
ATOM 3442 O O . ALA B 1 92 ? -19.906 13.266 16.203 1 97.5 92 ALA B O 1
ATOM 3443 N N . LEU B 1 93 ? -18.188 11.961 15.617 1 97.19 93 LEU B N 1
ATOM 3444 C CA . LEU B 1 93 ? -18.969 10.742 15.75 1 97.19 93 LEU B CA 1
ATOM 3445 C C . LEU B 1 93 ? -19.094 10.336 17.219 1 97.19 93 LEU B C 1
ATOM 3447 O O . LEU B 1 93 ? -18.172 10.547 18 1 97.19 93 LEU B O 1
ATOM 3451 N N . ALA B 1 94 ? -20.234 9.789 17.531 1 96.38 94 ALA B N 1
ATOM 3452 C CA . ALA B 1 94 ? -20.516 9.281 18.875 1 96.38 94 ALA B CA 1
ATOM 3453 C C . ALA B 1 94 ? -21.109 7.883 18.812 1 96.38 94 ALA B C 1
ATOM 3455 O O . ALA B 1 94 ? -22.016 7.617 18 1 96.38 94 ALA B O 1
ATOM 3456 N N . ASN B 1 95 ? -20.594 6.996 19.641 1 94.38 95 ASN B N 1
ATOM 3457 C CA . ASN B 1 95 ? -21.078 5.621 19.672 1 94.38 95 ASN B CA 1
ATOM 3458 C C . ASN B 1 95 ? -22.188 5.438 20.688 1 94.38 95 ASN B C 1
ATOM 3460 O O . ASN B 1 95 ? -22.922 4.441 20.656 1 94.38 95 ASN B O 1
ATOM 3464 N N . THR B 1 96 ? -22.297 6.359 21.672 1 95.38 96 THR B N 1
ATOM 3465 C CA . THR B 1 96 ? -23.328 6.312 22.703 1 95.38 96 THR B CA 1
ATOM 3466 C C . THR B 1 96 ? -24.047 7.652 22.797 1 95.38 96 THR B C 1
ATOM 3468 O O . THR B 1 96 ? -23.531 8.68 22.344 1 95.38 96 THR B O 1
ATOM 3471 N N . GLU B 1 97 ? -25.172 7.551 23.375 1 96.44 97 GLU B N 1
ATOM 3472 C CA . GLU B 1 97 ? -25.938 8.773 23.578 1 96.44 97 GLU B CA 1
ATOM 3473 C C . GLU B 1 97 ? -25.219 9.734 24.516 1 96.44 97 GLU B C 1
ATOM 3475 O O . GLU B 1 97 ? -25.281 10.953 24.328 1 96.44 97 GLU B O 1
ATOM 3480 N N . SER B 1 98 ? -24.609 9.211 25.484 1 96.56 98 SER B N 1
ATOM 3481 C CA . SER B 1 98 ? -23.844 10.039 26.406 1 96.56 98 SER B CA 1
ATOM 3482 C C . SER B 1 98 ? -22.719 10.773 25.703 1 96.56 98 SER B C 1
ATOM 3484 O O . SER B 1 98 ? -22.469 11.953 25.984 1 96.56 98 SER B O 1
ATOM 3486 N N . GLU B 1 99 ? -22.031 10.094 24.844 1 94.69 99 GLU B N 1
ATOM 3487 C CA . GLU B 1 99 ? -20.969 10.711 24.047 1 94.69 99 GLU B CA 1
ATOM 3488 C C . GLU B 1 99 ? -21.531 11.797 23.141 1 94.69 99 GLU B C 1
ATOM 3490 O O . GLU B 1 99 ? -20.922 12.867 23 1 94.69 99 GLU B O 1
ATOM 3495 N N . LEU B 1 100 ? -22.609 11.492 22.562 1 96.88 100 LEU B N 1
ATOM 3496 C CA . LEU B 1 100 ? -23.266 12.445 21.672 1 96.88 100 LEU B CA 1
ATOM 3497 C C . LEU B 1 100 ? -23.594 13.734 22.406 1 96.88 100 LEU B C 1
ATOM 3499 O O . LEU B 1 100 ? -23.328 14.828 21.906 1 96.88 100 LEU B O 1
ATOM 3503 N N . GLU B 1 101 ? -24.172 13.57 23.547 1 97.25 101 GLU B N 1
ATOM 3504 C CA . GLU B 1 101 ? -24.562 14.734 24.344 1 97.25 101 GLU B CA 1
ATOM 3505 C C . GLU B 1 101 ? -23.344 15.539 24.781 1 97.25 101 GLU B C 1
ATOM 3507 O O . GLU B 1 101 ? -23.391 16.781 24.812 1 97.25 101 GLU B O 1
ATOM 3512 N N . ALA B 1 102 ? -22.344 14.883 25.172 1 95.31 102 ALA B N 1
ATOM 3513 C CA . ALA B 1 102 ? -21.125 15.562 25.609 1 95.31 102 ALA B CA 1
ATOM 3514 C C . ALA B 1 102 ? -20.5 16.375 24.469 1 95.31 102 ALA B C 1
ATOM 3516 O O . ALA B 1 102 ? -20.078 17.516 24.672 1 95.31 102 ALA B O 1
ATOM 3517 N N . LEU B 1 103 ? -20.438 15.773 23.344 1 96.06 103 LEU B N 1
ATOM 3518 C CA . LEU B 1 103 ? -19.906 16.453 22.172 1 96.06 103 LEU B CA 1
ATOM 3519 C C . LEU B 1 103 ? -20.75 17.672 21.828 1 96.06 103 LEU B C 1
ATOM 3521 O O . LEU B 1 103 ? -20.203 18.734 21.5 1 96.06 103 LEU B O 1
ATOM 3525 N N . TYR B 1 104 ? -22.016 17.453 21.859 1 97.5 104 TYR B N 1
ATOM 3526 C CA . TYR B 1 104 ? -22.938 18.531 21.531 1 97.5 104 TYR B CA 1
ATOM 3527 C C . TYR B 1 104 ? -22.766 19.703 22.5 1 97.5 104 TYR B C 1
ATOM 3529 O O . TYR B 1 104 ? -22.672 20.859 22.062 1 97.5 104 TYR B O 1
ATOM 3537 N N . GLU B 1 105 ? -22.734 19.406 23.734 1 96.75 105 GLU B N 1
ATOM 3538 C CA . GLU B 1 105 ? -22.609 20.453 24.75 1 96.75 105 GLU B CA 1
ATOM 3539 C C . GLU B 1 105 ? -21.297 21.203 24.594 1 96.75 105 GLU B C 1
ATOM 3541 O O . GLU B 1 105 ? -21.25 22.422 24.766 1 96.75 105 GLU B O 1
ATOM 3546 N N . GLU B 1 106 ? -20.312 20.531 24.312 1 94.81 106 GLU B N 1
ATOM 3547 C CA . GLU B 1 106 ? -19.016 21.156 24.109 1 94.81 106 GLU B CA 1
ATOM 3548 C C . GLU B 1 106 ? -19.047 22.109 22.922 1 94.81 106 GLU B C 1
ATOM 3550 O O . GLU B 1 106 ? -18.562 23.25 23.016 1 94.81 106 GLU B O 1
ATOM 3555 N N . ALA B 1 107 ? -19.594 21.672 21.859 1 96.69 107 ALA B N 1
ATOM 3556 C CA . ALA B 1 107 ? -19.672 22.5 20.656 1 96.69 107 ALA B CA 1
ATOM 3557 C C . ALA B 1 107 ? -20.531 23.734 20.891 1 96.69 107 ALA B C 1
ATOM 3559 O O . ALA B 1 107 ? -20.188 24.828 20.453 1 96.69 107 ALA B O 1
ATOM 3560 N N . VAL B 1 108 ? -21.578 23.516 21.609 1 97.25 108 VAL B N 1
ATOM 3561 C CA . VAL B 1 108 ? -22.469 24.625 21.922 1 97.25 108 VAL B CA 1
ATOM 3562 C C . VAL B 1 108 ? -21.766 25.641 22.797 1 97.25 108 VAL B C 1
ATOM 3564 O O . VAL B 1 108 ? -21.891 26.844 22.609 1 97.25 108 VAL B O 1
ATOM 3567 N N . ARG B 1 109 ? -21.078 25.188 23.75 1 95.62 109 ARG B N 1
ATOM 3568 C CA . ARG B 1 109 ? -20.297 26.062 24.625 1 95.62 109 ARG B CA 1
ATOM 3569 C C . ARG B 1 109 ? -19.297 26.891 23.812 1 95.62 109 ARG B C 1
ATOM 3571 O O . ARG B 1 109 ? -19.172 28.094 24 1 95.62 109 ARG B O 1
ATOM 3578 N N . LYS B 1 110 ? -18.594 26.297 22.938 1 96 110 LYS B N 1
ATOM 3579 C CA . LYS B 1 110 ? -17.594 26.969 22.109 1 96 110 LYS B CA 1
ATOM 3580 C C . LYS B 1 110 ? -18.234 27.922 21.125 1 96 110 LYS B C 1
ATOM 3582 O O . LYS B 1 110 ? -17.641 28.953 20.781 1 96 110 LYS B O 1
ATOM 3587 N N . ARG B 1 111 ? -19.438 27.562 20.703 1 97 111 ARG B N 1
ATOM 3588 C CA . ARG B 1 111 ? -20.172 28.469 19.812 1 97 111 ARG B CA 1
ATOM 3589 C C . ARG B 1 111 ? -20.453 29.797 20.484 1 97 111 ARG B C 1
ATOM 3591 O O . ARG B 1 111 ? -20.516 30.844 19.828 1 97 111 ARG B O 1
ATOM 3598 N N . LYS B 1 112 ? -20.594 29.781 21.797 1 96.81 112 LYS B N 1
ATOM 3599 C CA . LYS B 1 112 ? -20.812 31.016 22.562 1 96.81 112 LYS B CA 1
ATOM 3600 C C . LYS B 1 112 ? -19.562 31.891 22.547 1 96.81 112 LYS B C 1
ATOM 3602 O O . LYS B 1 112 ? -19.641 33.094 22.688 1 96.81 112 LYS B O 1
ATOM 3607 N N . GLU B 1 113 ? -18.438 31.281 22.297 1 95.25 113 GLU B N 1
ATOM 3608 C CA . GLU B 1 113 ? -17.172 32 22.266 1 95.25 113 GLU B CA 1
ATOM 3609 C C . GLU B 1 113 ? -16.953 32.688 20.906 1 95.25 113 GLU B C 1
ATOM 3611 O O . GLU B 1 113 ? -16.328 33.75 20.828 1 95.25 113 GLU B O 1
ATOM 3616 N N . THR B 1 114 ? -17.422 32.031 19.922 1 96.81 114 THR B N 1
ATOM 3617 C CA . THR B 1 114 ? -17.234 32.562 18.578 1 96.81 114 THR B CA 1
ATOM 3618 C C . THR B 1 114 ? -18.281 32.031 17.625 1 96.81 114 THR B C 1
ATOM 3620 O O . THR B 1 114 ? -18.594 30.828 17.656 1 96.81 114 THR B O 1
ATOM 3623 N N . ASP B 1 115 ? -18.75 32.875 16.719 1 97 115 ASP B N 1
ATOM 3624 C CA . ASP B 1 115 ? -19.734 32.5 15.719 1 97 115 ASP B CA 1
ATOM 3625 C C . ASP B 1 115 ? -19.109 31.625 14.625 1 97 115 ASP B C 1
ATOM 3627 O O . ASP B 1 115 ? -19.812 31.016 13.836 1 97 115 ASP B O 1
ATOM 3631 N N . PHE B 1 116 ? -17.781 31.531 14.672 1 97.81 116 PHE B N 1
ATOM 3632 C CA . PHE B 1 116 ? -17.078 30.781 13.633 1 97.81 116 PHE B CA 1
ATOM 3633 C C . PHE B 1 116 ? -17.375 29.281 13.742 1 97.81 116 PHE B C 1
ATOM 3635 O O . PHE B 1 116 ? -17.219 28.547 12.773 1 97.81 116 PHE B O 1
ATOM 3642 N N . VAL B 1 117 ? -17.812 28.844 14.875 1 97.75 117 VAL B N 1
ATOM 3643 C CA . VAL B 1 117 ? -18.203 27.453 15.086 1 97.75 117 VAL B CA 1
ATOM 3644 C C . VAL B 1 117 ? -19.344 27.094 14.133 1 97.75 117 VAL B C 1
ATOM 3646 O O . VAL B 1 117 ? -19.406 25.969 13.648 1 97.75 117 VAL B O 1
ATOM 3649 N N . GLY B 1 118 ? -20.25 28.047 13.922 1 98.12 118 GLY B N 1
ATOM 3650 C CA . GLY B 1 118 ? -21.359 27.828 13.016 1 98.12 118 GLY B CA 1
ATOM 3651 C C . GLY B 1 118 ? -22.484 27.031 13.625 1 98.12 118 GLY B C 1
ATOM 3652 O O . GLY B 1 118 ? -22.703 27.062 14.836 1 98.12 118 GLY B O 1
ATOM 3653 N N . ASP B 1 119 ? -23.203 26.328 12.773 1 98.19 119 ASP B N 1
ATOM 3654 C CA . ASP B 1 119 ? -24.328 25.516 13.219 1 98.19 119 ASP B CA 1
ATOM 3655 C C . ASP B 1 119 ? -23.859 24.281 13.977 1 98.19 119 ASP B C 1
ATOM 3657 O O . ASP B 1 119 ? -22.844 23.672 13.609 1 98.19 119 ASP B O 1
ATOM 3661 N N . VAL B 1 120 ? -24.547 24.016 15.008 1 98.44 120 VAL B N 1
ATOM 3662 C CA . VAL B 1 120 ? -24.328 22.797 15.781 1 98.44 120 VAL B CA 1
ATOM 3663 C C . VAL B 1 120 ? -25.594 21.953 15.812 1 98.44 120 VAL B C 1
ATOM 3665 O O . VAL B 1 120 ? -26.641 22.422 16.266 1 98.44 120 VAL B O 1
ATOM 3668 N N . GLU B 1 121 ? -25.469 20.703 15.305 1 98.5 121 GLU B N 1
ATOM 3669 C CA . GLU B 1 121 ? -26.656 19.859 15.203 1 98.5 121 GLU B CA 1
ATOM 3670 C C . GLU B 1 121 ? -26.344 18.422 15.578 1 98.5 121 GLU B C 1
ATOM 3672 O O . GLU B 1 121 ? -25.281 17.891 15.219 1 98.5 121 GLU B O 1
ATOM 3677 N N . LYS B 1 122 ? -27.25 17.844 16.344 1 98.38 122 LYS B N 1
ATOM 3678 C CA . LYS B 1 122 ? -27.203 16.406 16.5 1 98.38 122 LYS B CA 1
ATOM 3679 C C . LYS B 1 122 ? -27.797 15.695 15.289 1 98.38 122 LYS B C 1
ATOM 3681 O O . LYS B 1 122 ? -28.875 16.062 14.82 1 98.38 122 LYS B O 1
ATOM 3686 N N . LEU B 1 123 ? -27.078 14.758 14.805 1 98.44 123 LEU B N 1
ATOM 3687 C CA . LEU B 1 123 ? -27.547 14.008 13.641 1 98.44 123 LEU B CA 1
ATOM 3688 C C . LEU B 1 123 ? -27.719 12.531 13.984 1 98.44 123 LEU B C 1
ATOM 3690 O O . LEU B 1 123 ? -26.906 11.961 14.719 1 98.44 123 LEU B O 1
ATOM 3694 N N . THR B 1 124 ? -28.797 11.984 13.43 1 97.75 124 THR B N 1
ATOM 3695 C CA . THR B 1 124 ? -28.906 10.531 13.406 1 97.75 124 THR B CA 1
ATOM 3696 C C . THR B 1 124 ? -27.891 9.922 12.445 1 97.75 124 THR B C 1
ATOM 3698 O O . THR B 1 124 ? -27.25 10.641 11.664 1 97.75 124 THR B O 1
ATOM 3701 N N . ASN B 1 125 ? -27.75 8.672 12.562 1 97.06 125 ASN B N 1
ATOM 3702 C CA . ASN B 1 125 ? -26.844 7.992 11.648 1 97.06 125 ASN B CA 1
ATOM 3703 C C . ASN B 1 125 ? -27.234 8.227 10.195 1 97.06 125 ASN B C 1
ATOM 3705 O O . ASN B 1 125 ? -26.375 8.477 9.352 1 97.06 125 ASN B O 1
ATOM 3709 N N . SER B 1 126 ? -28.5 8.086 9.875 1 97.81 126 SER B N 1
ATOM 3710 C CA . SER B 1 126 ? -29 8.273 8.516 1 97.81 126 SER B CA 1
ATOM 3711 C C . SER B 1 126 ? -28.656 9.664 7.992 1 97.81 126 SER B C 1
ATOM 3713 O O . SER B 1 126 ? -28.266 9.82 6.836 1 97.81 126 SER B O 1
ATOM 3715 N N . GLU B 1 127 ? -28.828 10.625 8.82 1 98.19 127 GLU B N 1
ATOM 3716 C CA . GLU B 1 127 ? -28.516 11.992 8.43 1 98.19 127 GLU B CA 1
ATOM 3717 C C . GLU B 1 127 ? -27.016 12.172 8.203 1 98.19 127 GLU B C 1
ATOM 3719 O O . GLU B 1 127 ? -26.609 12.836 7.254 1 98.19 127 GLU B O 1
ATOM 3724 N N . ALA B 1 128 ? -26.25 11.625 9.109 1 98.12 128 ALA B N 1
ATOM 3725 C CA . ALA B 1 128 ? -24.797 11.695 8.969 1 98.12 128 ALA B CA 1
ATOM 3726 C C . ALA B 1 128 ? -24.328 11.039 7.672 1 98.12 128 ALA B C 1
ATOM 3728 O O . ALA B 1 128 ? -23.453 11.555 6.98 1 98.12 128 ALA B O 1
ATOM 3729 N N . ARG B 1 129 ? -24.922 9.93 7.277 1 98 129 ARG B N 1
ATOM 3730 C CA . ARG B 1 129 ? -24.531 9.172 6.094 1 98 129 ARG B CA 1
ATOM 3731 C C . ARG B 1 129 ? -24.938 9.898 4.816 1 98 129 ARG B C 1
ATOM 3733 O O . ARG B 1 129 ? -24.406 9.617 3.738 1 98 129 ARG B O 1
ATOM 3740 N N . LYS B 1 130 ? -25.891 10.758 4.883 1 97.75 130 LYS B N 1
ATOM 3741 C CA . LYS B 1 130 ? -26.203 11.609 3.734 1 97.75 130 LYS B CA 1
ATOM 3742 C C . LYS B 1 130 ? -25.047 12.57 3.436 1 97.75 130 LYS B C 1
ATOM 3744 O O . LYS B 1 130 ? -24.812 12.914 2.275 1 97.75 130 LYS B O 1
ATOM 3749 N N . MET B 1 131 ? -24.375 13.008 4.492 1 97.81 131 MET B N 1
ATOM 3750 C CA . MET B 1 131 ? -23.281 13.953 4.352 1 97.81 131 MET B CA 1
ATOM 3751 C C . MET B 1 131 ? -21.969 13.227 4.039 1 97.81 131 MET B C 1
ATOM 3753 O O . MET B 1 131 ? -21.094 13.781 3.371 1 97.81 131 MET B O 1
ATOM 3757 N N . PHE B 1 132 ? -21.828 12.031 4.516 1 98.25 132 PHE B N 1
ATOM 3758 C CA . PHE B 1 132 ? -20.656 11.18 4.324 1 98.25 132 PHE B CA 1
ATOM 3759 C C . PHE B 1 132 ? -21.078 9.727 4.117 1 98.25 132 PHE B C 1
ATOM 3761 O O . PHE B 1 132 ? -21 8.914 5.043 1 98.25 132 PHE B O 1
ATOM 3768 N N . PRO B 1 133 ? -21.344 9.328 2.957 1 97.88 133 PRO B N 1
ATOM 3769 C CA . PRO B 1 133 ? -22.078 8.102 2.637 1 97.88 133 PRO B CA 1
ATOM 3770 C C . PRO B 1 133 ? -21.328 6.844 3.088 1 97.88 133 PRO B C 1
ATOM 3772 O O . PRO B 1 133 ? -21.969 5.898 3.576 1 97.88 133 PRO B O 1
ATOM 3775 N N . PRO B 1 134 ? -20 6.785 3.092 1 98.06 134 PRO B N 1
ATOM 3776 C CA . PRO B 1 134 ? -19.328 5.527 3.398 1 98.06 134 PRO B CA 1
ATOM 3777 C C . PRO B 1 134 ? -19.297 5.219 4.895 1 98.06 134 PRO B C 1
ATOM 3779 O O . PRO B 1 134 ? -18.766 4.184 5.305 1 98.06 134 PRO B O 1
ATOM 3782 N N . LEU B 1 135 ? -19.938 6.016 5.766 1 97.88 135 LEU B N 1
ATOM 3783 C CA . LEU B 1 135 ? -19.891 5.863 7.215 1 97.88 135 LEU B CA 1
ATOM 3784 C C . LEU B 1 135 ? -20.562 4.566 7.648 1 97.88 135 LEU B C 1
ATOM 3786 O O . LEU B 1 135 ? -21.484 4.094 6.98 1 97.88 135 LEU B O 1
ATOM 3790 N N . GLN B 1 136 ? -20.078 4.039 8.742 1 96.81 136 GLN B N 1
ATOM 3791 C CA . GLN B 1 136 ? -20.703 2.861 9.328 1 96.81 136 GLN B CA 1
ATOM 3792 C C . GLN B 1 136 ? -22.141 3.164 9.742 1 96.81 136 GLN B C 1
ATOM 3794 O O . GLN B 1 136 ? -22.547 4.328 9.82 1 96.81 136 GLN B O 1
ATOM 3799 N N . ASN B 1 137 ? -22.891 2.158 10.109 1 94.56 137 ASN B N 1
ATOM 3800 C CA . ASN B 1 137 ? -24.328 2.279 10.312 1 94.56 137 ASN B CA 1
ATOM 3801 C C . ASN B 1 137 ? -24.672 2.482 11.781 1 94.56 137 ASN B C 1
ATOM 3803 O O . ASN B 1 137 ? -25.828 2.721 12.125 1 94.56 137 ASN B O 1
ATOM 3807 N N . ASP B 1 138 ? -23.75 2.5 12.703 1 92.81 138 ASP B N 1
ATOM 3808 C CA . ASP B 1 138 ? -24.094 2.41 14.117 1 92.81 138 ASP B CA 1
ATOM 3809 C C . ASP B 1 138 ? -23.578 3.627 14.883 1 92.81 138 ASP B C 1
ATOM 3811 O O . ASP B 1 138 ? -23.297 3.541 16.078 1 92.81 138 ASP B O 1
ATOM 3815 N N . CYS B 1 139 ? -23.406 4.738 14.227 1 94.38 139 CYS B N 1
ATOM 3816 C CA . CYS B 1 139 ? -22.922 5.906 14.945 1 94.38 139 CYS B CA 1
ATOM 3817 C C . CYS B 1 139 ? -23.812 7.113 14.703 1 94.38 139 CYS B C 1
ATOM 3819 O O . CYS B 1 139 ? -24.438 7.227 13.648 1 94.38 139 CYS B O 1
ATOM 3821 N N . SER B 1 140 ? -23.969 7.891 15.727 1 97.31 140 SER B N 1
ATOM 3822 C CA . SER B 1 140 ? -24.516 9.234 15.594 1 97.31 140 SER B CA 1
ATOM 3823 C C . SER B 1 140 ? -23.406 10.281 15.508 1 97.31 140 SER B C 1
ATOM 3825 O O . SER B 1 140 ? -22.219 9.945 15.617 1 97.31 140 SER B O 1
ATOM 3827 N N . ALA B 1 141 ? -23.828 11.57 15.25 1 98.06 141 ALA B N 1
ATOM 3828 C CA . ALA B 1 141 ? -22.781 12.578 15.086 1 98.06 141 ALA B CA 1
ATOM 3829 C C . ALA B 1 141 ? -23.266 13.953 15.531 1 98.06 141 ALA B C 1
ATOM 3831 O O . ALA B 1 141 ? -24.469 14.219 15.5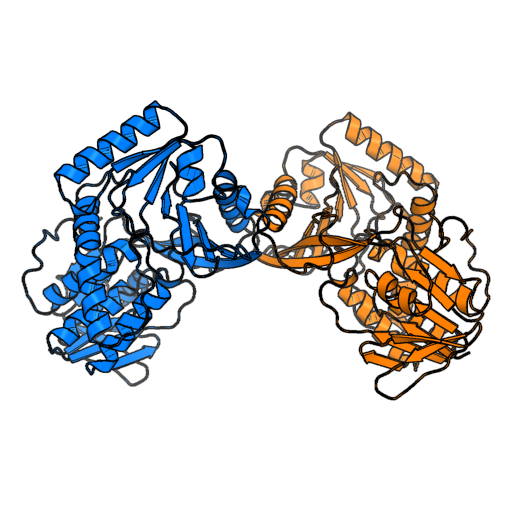47 1 98.06 141 ALA B O 1
ATOM 3832 N N . VAL B 1 142 ? -22.391 14.719 16 1 98.25 142 VAL B N 1
ATOM 3833 C CA . VAL B 1 142 ? -22.609 16.156 16.094 1 98.25 142 VAL B CA 1
ATOM 3834 C C . VAL B 1 142 ? -21.969 16.859 14.891 1 98.25 142 VAL B C 1
ATOM 3836 O O . VAL B 1 142 ? -20.797 16.656 14.602 1 98.25 142 VAL B O 1
ATOM 3839 N N . TYR B 1 143 ? -22.781 17.578 14.18 1 98.5 143 TYR B N 1
ATOM 3840 C CA . TYR B 1 143 ? -22.328 18.375 13.039 1 98.5 143 TYR B CA 1
ATOM 3841 C C . TYR B 1 143 ? -22 19.797 13.469 1 98.5 143 TYR B C 1
ATOM 3843 O O . TYR B 1 143 ? -22.734 20.406 14.227 1 98.5 143 TYR B O 1
ATOM 3851 N N . VAL B 1 144 ? -20.844 20.297 13.078 1 98.38 144 VAL B N 1
ATOM 3852 C CA . VAL B 1 144 ? -20.469 21.703 13.211 1 98.38 144 VAL B CA 1
ATOM 3853 C C . VAL B 1 144 ? -20.125 22.281 11.844 1 98.38 144 VAL B C 1
ATOM 3855 O O . VAL B 1 144 ? -19.234 21.781 11.156 1 98.38 144 VAL B O 1
ATOM 3858 N N . SER B 1 145 ? -20.75 23.344 11.43 1 98.62 145 SER B N 1
ATOM 3859 C CA . SER B 1 145 ? -20.578 23.859 10.078 1 98.62 145 SER B CA 1
ATOM 3860 C C . SER B 1 145 ? -19.281 24.656 9.945 1 98.62 145 SER B C 1
ATOM 3862 O O . SER B 1 145 ? -18.812 24.891 8.836 1 98.62 145 SER B O 1
ATOM 3864 N N . GLY B 1 146 ? -18.672 25 11.078 1 98.06 146 GLY B N 1
ATOM 3865 C CA . GLY B 1 146 ? -17.469 25.812 11.055 1 98.06 146 GLY B CA 1
ATOM 3866 C C . GLY B 1 146 ? -16.203 25 10.859 1 98.06 146 GLY B C 1
ATOM 3867 O O . GLY B 1 146 ? -15.102 25.562 10.836 1 98.06 146 GLY B O 1
ATOM 3868 N N . GLY B 1 147 ? -16.328 23.656 10.719 1 97.69 147 GLY B N 1
ATOM 3869 C CA . GLY B 1 147 ? -15.172 22.828 10.383 1 97.69 147 GLY B CA 1
ATOM 3870 C C . GLY B 1 147 ? -14.703 23.016 8.945 1 97.69 147 GLY B C 1
ATOM 3871 O O . GLY B 1 147 ? -15.516 23.266 8.055 1 97.69 147 GLY B O 1
ATOM 3872 N N . ALA B 1 148 ? -13.359 22.844 8.742 1 98.38 148 ALA B N 1
ATOM 3873 C CA . ALA B 1 148 ? -12.789 23.016 7.406 1 98.38 148 ALA B CA 1
ATOM 3874 C C . ALA B 1 148 ? -11.641 22.031 7.168 1 98.38 148 ALA B C 1
ATOM 3876 O O . ALA B 1 148 ? -11.234 21.312 8.078 1 98.38 148 ALA B O 1
ATOM 3877 N N . ARG B 1 149 ? -11.266 21.953 5.953 1 98.12 149 ARG B N 1
ATOM 3878 C CA . ARG B 1 149 ? -10.078 21.203 5.555 1 98.12 149 ARG B CA 1
ATOM 3879 C C . ARG B 1 149 ? -9.18 22.047 4.645 1 98.12 149 ARG B C 1
ATOM 3881 O O . ARG B 1 149 ? -9.617 23.062 4.102 1 98.12 149 ARG B O 1
ATOM 3888 N N . VAL B 1 150 ? -7.918 21.625 4.57 1 98.38 150 VAL B N 1
ATOM 3889 C CA . VAL B 1 150 ? -6.945 22.266 3.697 1 98.38 150 VAL B CA 1
ATOM 3890 C C . VAL B 1 150 ? -5.969 21.234 3.156 1 98.38 150 VAL B C 1
ATOM 3892 O O . VAL B 1 150 ? -5.746 20.188 3.787 1 98.38 150 VAL B O 1
ATOM 3895 N N . ASP B 1 151 ? -5.5 21.438 1.946 1 97.69 151 ASP B N 1
ATOM 3896 C CA . ASP B 1 151 ? -4.43 20.609 1.412 1 97.69 151 ASP B CA 1
ATOM 3897 C C . ASP B 1 151 ? -3.059 21.203 1.745 1 97.69 151 ASP B C 1
ATOM 3899 O O . ASP B 1 151 ? -2.658 22.219 1.173 1 97.69 151 ASP B O 1
ATOM 3903 N N . GLY B 1 152 ? -2.357 20.516 2.621 1 97.62 152 GLY B N 1
ATOM 3904 C CA . GLY B 1 152 ? -1.114 21.062 3.146 1 97.62 152 GLY B CA 1
ATOM 3905 C C . GLY B 1 152 ? -0.086 21.344 2.07 1 97.62 152 GLY B C 1
ATOM 3906 O O . GLY B 1 152 ? 0.627 22.344 2.139 1 97.62 152 GLY B O 1
ATOM 3907 N N . ASP B 1 153 ? 0.025 20.469 1.152 1 96.56 153 ASP B N 1
ATOM 3908 C CA . ASP B 1 153 ? 0.975 20.656 0.061 1 96.56 153 ASP B CA 1
ATOM 3909 C C . ASP B 1 153 ? 0.579 21.844 -0.811 1 96.56 153 ASP B C 1
ATOM 3911 O O . ASP B 1 153 ? 1.41 22.703 -1.112 1 96.56 153 ASP B O 1
ATOM 3915 N N . LEU B 1 154 ? -0.656 21.922 -1.203 1 97.69 154 LEU B N 1
ATOM 3916 C CA . LEU B 1 154 ? -1.134 23.016 -2.045 1 97.69 154 LEU B CA 1
ATOM 3917 C C . LEU B 1 154 ? -1.003 24.359 -1.327 1 97.69 154 LEU B C 1
ATOM 3919 O O . LEU B 1 154 ? -0.565 25.344 -1.923 1 97.69 154 LEU B O 1
ATOM 3923 N N . LEU B 1 155 ? -1.367 24.391 -0.082 1 98.62 155 LEU B N 1
ATOM 3924 C CA . LEU B 1 155 ? -1.288 25.641 0.678 1 98.62 155 LEU B CA 1
ATOM 3925 C C . LEU B 1 155 ? 0.157 26.109 0.795 1 98.62 155 LEU B C 1
ATOM 3927 O O . LEU B 1 155 ? 0.442 27.297 0.614 1 98.62 155 LEU B O 1
ATOM 3931 N N . THR B 1 156 ? 1.033 25.203 1.128 1 98.5 156 THR B N 1
ATOM 3932 C CA . THR B 1 156 ? 2.434 25.578 1.299 1 98.5 156 THR B CA 1
ATOM 3933 C C . THR B 1 156 ? 3.031 26.062 -0.019 1 98.5 156 THR B C 1
ATOM 3935 O O . THR B 1 156 ? 3.779 27.047 -0.044 1 98.5 156 THR B O 1
ATOM 3938 N N . GLN B 1 157 ? 2.676 25.422 -1.077 1 98.19 157 GLN B N 1
ATOM 3939 C CA . GLN B 1 157 ? 3.117 25.875 -2.393 1 98.19 157 GLN B CA 1
ATOM 3940 C C . GLN B 1 157 ? 2.588 27.266 -2.701 1 98.19 157 GLN B C 1
ATOM 3942 O O . GLN B 1 157 ? 3.307 28.109 -3.252 1 98.19 157 GLN B O 1
ATOM 3947 N N . ALA B 1 158 ? 1.361 27.453 -2.4 1 98.75 158 ALA B N 1
ATOM 3948 C CA . ALA B 1 158 ? 0.77 28.766 -2.609 1 98.75 158 ALA B CA 1
ATOM 3949 C C . ALA B 1 158 ? 1.505 29.844 -1.804 1 98.75 158 ALA B C 1
ATOM 3951 O O . ALA B 1 158 ? 1.794 30.922 -2.314 1 98.75 158 ALA B O 1
ATOM 3952 N N . LEU B 1 159 ? 1.806 29.547 -0.614 1 98.88 159 LEU B N 1
ATOM 3953 C CA . LEU B 1 159 ? 2.541 30.469 0.245 1 98.88 159 LEU B CA 1
ATOM 3954 C C . LEU B 1 159 ? 3.914 30.781 -0.343 1 98.88 159 LEU B C 1
ATOM 3956 O O . LEU B 1 159 ? 4.316 31.953 -0.404 1 98.88 159 LEU B O 1
ATOM 3960 N N . VAL B 1 160 ? 4.609 29.75 -0.776 1 98.69 160 VAL B N 1
ATOM 3961 C CA . VAL B 1 160 ? 5.953 29.922 -1.325 1 98.69 160 VAL B CA 1
ATOM 3962 C C . VAL B 1 160 ? 5.879 30.719 -2.625 1 98.69 160 VAL B C 1
ATOM 3964 O O . VAL B 1 160 ? 6.707 31.594 -2.865 1 98.69 160 VAL B O 1
ATOM 3967 N N . ARG B 1 161 ? 4.895 30.406 -3.463 1 98.5 161 ARG B N 1
ATOM 3968 C CA . ARG B 1 161 ? 4.715 31.156 -4.703 1 98.5 161 ARG B CA 1
ATOM 3969 C C . ARG B 1 161 ? 4.473 32.625 -4.422 1 98.5 161 ARG B C 1
ATOM 3971 O O . ARG B 1 161 ? 5.074 33.5 -5.059 1 98.5 161 ARG B O 1
ATOM 3978 N N . ALA B 1 162 ? 3.559 32.906 -3.539 1 98.75 162 ALA B N 1
ATOM 3979 C CA . ALA B 1 162 ? 3.266 34.312 -3.17 1 98.75 162 ALA B CA 1
ATOM 3980 C C . ALA B 1 162 ? 4.504 35 -2.617 1 98.75 162 ALA B C 1
ATOM 3982 O O . ALA B 1 162 ? 4.762 36.156 -2.926 1 98.75 162 ALA B O 1
ATOM 3983 N N . PHE B 1 163 ? 5.266 34.281 -1.859 1 98.62 163 PHE B N 1
ATOM 3984 C CA . PHE B 1 163 ? 6.512 34.781 -1.288 1 98.62 163 PHE B CA 1
ATOM 3985 C C . PHE B 1 163 ? 7.488 35.188 -2.387 1 98.62 163 PHE B C 1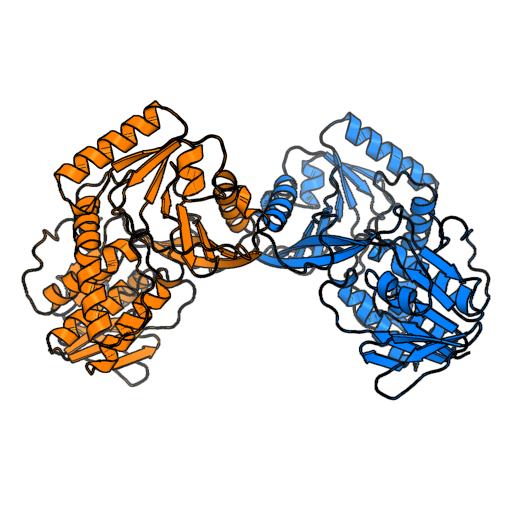
ATOM 3987 O O . PHE B 1 163 ? 8.023 36.281 -2.375 1 98.62 163 PHE B O 1
ATOM 3994 N N . VAL B 1 164 ? 7.629 34.281 -3.301 1 98.06 164 VAL B N 1
ATOM 3995 C CA . VAL B 1 164 ? 8.555 34.531 -4.402 1 98.06 164 VAL B CA 1
ATOM 3996 C C . VAL B 1 164 ? 8.039 35.688 -5.27 1 98.06 164 VAL B C 1
ATOM 3998 O O . VAL B 1 164 ? 8.805 36.562 -5.676 1 98.06 164 VAL B O 1
ATOM 4001 N N . ASN B 1 165 ? 6.785 35.688 -5.504 1 97 165 ASN B N 1
ATOM 4002 C CA . ASN B 1 165 ? 6.164 36.75 -6.305 1 97 165 ASN B CA 1
ATOM 4003 C C . ASN B 1 165 ? 6.387 38.125 -5.691 1 97 165 ASN B C 1
ATOM 4005 O O . ASN B 1 165 ? 6.477 39.125 -6.41 1 97 165 ASN B O 1
ATOM 4009 N N . ARG B 1 166 ? 6.566 38.219 -4.457 1 97.56 166 ARG B N 1
ATOM 4010 C CA . ARG B 1 166 ? 6.73 39.5 -3.75 1 97.56 166 ARG B CA 1
ATOM 4011 C C . ARG B 1 166 ? 8.203 39.844 -3.604 1 97.56 166 ARG B C 1
ATOM 4013 O O . ARG B 1 166 ? 8.555 40.844 -2.943 1 97.56 166 ARG B O 1
ATOM 4020 N N . GLY B 1 167 ? 9.023 39.062 -4.172 1 97.19 167 GLY B N 1
ATOM 4021 C CA . GLY B 1 167 ? 10.43 39.406 -4.227 1 97.19 167 GLY B CA 1
ATOM 4022 C C . GLY B 1 167 ? 11.289 38.594 -3.262 1 97.19 167 GLY B C 1
ATOM 4023 O O . GLY B 1 167 ? 12.492 38.844 -3.15 1 97.19 167 GLY B O 1
ATOM 4024 N N . GLY B 1 168 ? 10.672 37.625 -2.562 1 98.12 168 GLY B N 1
ATOM 4025 C CA . GLY B 1 168 ? 11.445 36.75 -1.688 1 98.12 168 GLY B CA 1
ATOM 4026 C C . GLY B 1 168 ? 12.359 35.812 -2.441 1 98.12 168 GLY B C 1
ATOM 4027 O O . GLY B 1 168 ? 12.141 35.531 -3.621 1 98.12 168 GLY B O 1
ATOM 4028 N N . GLN B 1 169 ? 13.375 35.312 -1.769 1 98.06 169 GLN B N 1
ATOM 4029 C CA . GLN B 1 169 ? 14.328 34.375 -2.365 1 98.06 169 GLN B CA 1
ATOM 4030 C C . GLN B 1 169 ? 14.195 33 -1.749 1 98.06 169 GLN B C 1
ATOM 4032 O O . GLN B 1 169 ? 14.188 32.844 -0.525 1 98.06 169 GLN B O 1
ATOM 4037 N N . LEU B 1 170 ? 14.047 32.031 -2.586 1 98.31 170 LEU B N 1
ATOM 4038 C CA . LEU B 1 170 ? 14.008 30.641 -2.164 1 98.31 170 LEU B CA 1
ATOM 4039 C C . LEU B 1 170 ? 15.328 29.938 -2.471 1 98.31 170 LEU B C 1
ATOM 4041 O O . LEU B 1 170 ? 15.82 29.984 -3.602 1 98.31 170 LEU B O 1
ATOM 4045 N N . LEU B 1 171 ? 15.945 29.359 -1.464 1 98 171 LEU B N 1
ATOM 4046 C CA . LEU B 1 171 ? 17.172 28.578 -1.6 1 98 171 LEU B CA 1
ATOM 4047 C C . LEU B 1 171 ? 16.922 27.109 -1.27 1 98 171 LEU B C 1
ATOM 4049 O O . LEU B 1 171 ? 16.625 26.781 -0.122 1 98 171 LEU B O 1
ATOM 4053 N N . GLU B 1 172 ? 17.094 26.219 -2.238 1 97.81 172 GLU B N 1
ATOM 4054 C CA . GLU B 1 172 ? 16.812 24.797 -2.055 1 97.81 172 GLU B CA 1
ATOM 4055 C C . GLU B 1 172 ? 18.109 24.031 -1.779 1 97.81 172 GLU B C 1
ATOM 4057 O O . GLU B 1 172 ? 18.688 23.422 -2.689 1 97.81 172 GLU B O 1
ATOM 4062 N N . GLU B 1 173 ? 18.453 23.922 -0.574 1 97.31 173 GLU B N 1
ATOM 4063 C CA . GLU B 1 173 ? 19.641 23.188 -0.136 1 97.31 173 GLU B CA 1
ATOM 4064 C C . GLU B 1 173 ? 19.609 22.938 1.369 1 97.31 173 GLU B C 1
ATOM 4066 O O . GLU B 1 173 ? 18.812 23.547 2.088 1 97.31 173 GLU B O 1
ATOM 4071 N N . GLU B 1 174 ? 20.375 22 1.773 1 97.62 174 GLU B N 1
ATOM 4072 C CA . GLU B 1 174 ? 20.609 21.812 3.201 1 97.62 174 GLU B CA 1
ATOM 4073 C C . GLU B 1 174 ? 21.656 22.797 3.719 1 97.62 174 GLU B C 1
ATOM 4075 O O . GLU B 1 174 ? 22.641 23.078 3.039 1 97.62 174 GLU B O 1
ATOM 4080 N N . VAL B 1 175 ? 21.453 23.359 4.895 1 98.38 175 VAL B N 1
ATOM 4081 C CA . VAL B 1 175 ? 22.391 24.359 5.441 1 98.38 175 VAL B CA 1
ATOM 4082 C C . VAL B 1 175 ? 22.828 23.938 6.84 1 98.38 175 VAL B C 1
ATOM 4084 O O . VAL B 1 175 ? 22.234 23.031 7.438 1 98.38 175 VAL B O 1
ATOM 4087 N N . GLU B 1 176 ? 23.828 24.547 7.309 1 98.38 176 GLU B N 1
ATOM 4088 C CA . GLU B 1 176 ? 24.328 24.391 8.672 1 98.38 176 GLU B CA 1
ATOM 4089 C C . GLU B 1 176 ? 24.344 25.734 9.406 1 98.38 176 GLU B C 1
ATOM 4091 O O . GLU B 1 176 ? 24.297 26.797 8.781 1 98.38 176 GLU B O 1
ATOM 4096 N N . LEU B 1 177 ? 24.312 25.656 10.734 1 98.5 177 LEU B N 1
ATOM 4097 C CA . LEU B 1 177 ? 24.422 26.859 11.562 1 98.5 177 LEU B CA 1
ATOM 4098 C C . LEU B 1 177 ? 25.812 26.984 12.172 1 98.5 177 LEU B C 1
ATOM 4100 O O . LEU B 1 177 ? 26.422 25.969 12.516 1 98.5 177 LEU B O 1
ATOM 4104 N N . GLU B 1 178 ? 26.219 28.172 12.25 1 97.75 178 GLU B N 1
ATOM 4105 C CA . GLU B 1 178 ? 27.453 28.516 12.953 1 97.75 178 GLU B CA 1
ATOM 4106 C C . GLU B 1 178 ? 27.25 29.688 13.891 1 97.75 178 GLU B C 1
ATOM 4108 O O . GLU B 1 178 ? 26.406 30.562 13.625 1 97.75 178 GLU B O 1
ATOM 4113 N N . SER B 1 179 ? 27.938 29.672 14.977 1 97.12 179 SER B N 1
ATOM 4114 C CA . SER B 1 179 ? 27.828 30.797 15.898 1 97.12 179 SER B CA 1
ATOM 4115 C C . SER B 1 179 ? 29.156 31.5 16.062 1 97.12 179 SER B C 1
ATOM 4117 O O . SER B 1 179 ? 30.219 30.875 16.031 1 97.12 179 SER B O 1
ATOM 4119 N N . ARG B 1 180 ? 29.125 32.812 16.125 1 96.38 180 ARG B N 1
ATOM 4120 C CA . ARG B 1 180 ? 30.219 33.688 16.5 1 96.38 180 ARG B CA 1
ATOM 4121 C C . ARG B 1 180 ? 29.766 34.688 17.562 1 96.38 180 ARG B C 1
ATOM 4123 O O . ARG B 1 180 ? 29.016 35.625 17.266 1 96.38 180 ARG B O 1
ATOM 4130 N N . GLY B 1 181 ? 30.266 34.5 18.844 1 96.38 181 GLY B N 1
ATOM 4131 C CA . GLY B 1 181 ? 29.734 35.312 19.922 1 96.38 181 GLY B CA 1
ATOM 4132 C C . GLY B 1 181 ? 28.25 35.062 20.172 1 96.38 181 GLY B C 1
ATOM 4133 O O . GLY B 1 181 ? 27.828 33.938 20.359 1 96.38 181 GLY B O 1
ATOM 4134 N N . ASP B 1 182 ? 27.5 36.125 20.031 1 97.25 182 ASP B N 1
ATOM 4135 C CA . ASP B 1 182 ? 26.062 36 20.281 1 97.25 182 ASP B CA 1
ATOM 4136 C C . ASP B 1 182 ? 25.281 36.062 18.969 1 97.25 182 ASP B C 1
ATOM 4138 O O . ASP B 1 182 ? 24.094 36.344 18.969 1 97.25 182 ASP B O 1
ATOM 4142 N N . GLU B 1 183 ? 25.984 35.781 17.891 1 97.75 183 GLU B N 1
ATOM 4143 C CA . GLU B 1 183 ? 25.312 35.812 16.594 1 97.75 183 GLU B CA 1
ATOM 4144 C C . GLU B 1 183 ? 25.391 34.438 15.898 1 97.75 183 GLU B C 1
ATOM 4146 O O . GLU B 1 183 ? 26.391 33.75 15.992 1 97.75 183 GLU B O 1
ATOM 4151 N N . VAL B 1 184 ? 24.312 34.125 15.234 1 98.19 184 VAL B N 1
ATOM 4152 C CA . VAL B 1 184 ? 24.219 32.906 14.461 1 98.19 184 VAL B CA 1
ATOM 4153 C C . VAL B 1 184 ? 24.312 33.219 12.969 1 98.19 184 VAL B C 1
ATOM 4155 O O . VAL B 1 184 ? 23.734 34.219 12.5 1 98.19 184 VAL B O 1
ATOM 4158 N N . PHE B 1 185 ? 25.047 32.438 12.258 1 98.06 185 PHE B N 1
ATOM 4159 C CA . PHE B 1 185 ? 25.219 32.531 10.812 1 98.06 185 PHE B CA 1
ATOM 4160 C C . PHE B 1 185 ? 24.75 31.25 10.133 1 98.06 185 PHE B C 1
ATOM 4162 O O . PHE B 1 185 ? 24.75 30.188 10.742 1 98.06 185 PHE B O 1
ATOM 4169 N N . VAL B 1 186 ? 24.328 31.375 8.852 1 98.56 186 VAL B N 1
ATOM 4170 C CA . VAL B 1 186 ? 23.875 30.234 8.062 1 98.56 186 VAL B CA 1
ATOM 4171 C C . VAL B 1 186 ? 24.906 29.891 7 1 98.56 186 VAL B C 1
ATOM 4173 O O . VAL B 1 186 ? 25.25 30.734 6.164 1 98.56 186 VAL B O 1
ATOM 4176 N N . ARG B 1 187 ? 25.469 28.688 7.043 1 98 187 ARG B N 1
ATOM 4177 C CA . ARG B 1 187 ? 26.438 28.219 6.055 1 98 187 ARG B CA 1
ATOM 4178 C C . ARG B 1 187 ? 25.75 27.484 4.906 1 98 187 ARG B C 1
ATOM 4180 O O . ARG B 1 187 ? 25.078 26.484 5.121 1 98 187 ARG B O 1
ATOM 4187 N N . THR B 1 188 ? 25.844 28.062 3.727 1 97.38 188 THR B N 1
ATOM 4188 C CA . THR B 1 188 ? 25.312 27.453 2.51 1 97.38 188 THR B CA 1
ATOM 4189 C C . THR B 1 188 ? 26.422 26.859 1.664 1 97.38 188 THR B C 1
ATOM 4191 O O . THR B 1 188 ? 27.594 26.906 2.045 1 97.38 188 THR B O 1
ATOM 4194 N N . ARG B 1 189 ? 26.031 26.219 0.518 1 93.94 189 ARG B N 1
ATOM 4195 C CA . ARG B 1 189 ? 27.016 25.672 -0.412 1 93.94 189 ARG B CA 1
ATOM 4196 C C . ARG B 1 189 ? 27.922 26.781 -0.967 1 93.94 189 ARG B C 1
ATOM 4198 O O . ARG B 1 189 ? 29.094 26.547 -1.271 1 93.94 189 ARG B O 1
ATOM 4205 N N . ASP B 1 190 ? 27.359 28.062 -1.033 1 94.31 190 ASP B N 1
ATOM 4206 C CA . ASP B 1 190 ? 28.062 29.172 -1.668 1 94.31 190 ASP B CA 1
ATOM 4207 C C . ASP B 1 190 ? 28.734 30.062 -0.628 1 94.31 190 ASP B C 1
ATOM 4209 O O . ASP B 1 190 ? 29.281 31.109 -0.965 1 94.31 190 ASP B O 1
ATOM 4213 N N . GLY B 1 191 ? 28.656 29.672 0.578 1 95.44 191 GLY B N 1
ATOM 4214 C CA . GLY B 1 191 ? 29.312 30.453 1.616 1 95.44 191 GLY B CA 1
ATOM 4215 C C . GLY B 1 191 ? 28.406 30.766 2.791 1 95.44 191 GLY B C 1
ATOM 4216 O O . GLY B 1 191 ? 27.328 30.172 2.922 1 95.44 191 GLY B O 1
ATOM 4217 N N . VAL B 1 192 ? 28.844 31.672 3.635 1 96.31 192 VAL B N 1
ATOM 4218 C CA . VAL B 1 192 ? 28.141 32.031 4.867 1 96.31 192 VAL B CA 1
ATOM 4219 C C . VAL B 1 192 ? 27.266 33.25 4.641 1 96.31 192 VAL B C 1
ATOM 4221 O O . VAL B 1 192 ? 27.719 34.25 4.066 1 96.31 192 VAL B O 1
ATOM 4224 N N . LEU B 1 193 ? 26.047 33.094 5.016 1 94.19 193 LEU B N 1
ATOM 4225 C CA . LEU B 1 193 ? 25.109 34.219 4.965 1 94.19 193 LEU B CA 1
ATOM 4226 C C . LEU B 1 193 ? 24.906 34.812 6.352 1 94.19 193 LEU B C 1
ATOM 4228 O O . LEU B 1 193 ? 24.781 34.094 7.336 1 94.19 193 LEU B O 1
ATOM 4232 N N . ASP B 1 194 ? 24.969 36.156 6.406 1 90.19 194 ASP B N 1
ATOM 4233 C CA . ASP B 1 194 ? 24.578 36.844 7.621 1 90.19 194 ASP B CA 1
ATOM 4234 C C . ASP B 1 194 ? 23.141 37.375 7.504 1 90.19 194 ASP B C 1
ATOM 4236 O O . ASP B 1 194 ? 22.609 37.531 6.398 1 90.19 194 ASP B O 1
ATOM 4240 N N . ALA B 1 195 ? 22.516 37.562 8.641 1 96.06 195 ALA B N 1
ATOM 4241 C CA . ALA B 1 195 ? 21.156 38.094 8.68 1 96.06 195 ALA B CA 1
ATOM 4242 C C . ALA B 1 195 ? 20.891 38.781 10.008 1 96.06 195 ALA B C 1
ATOM 4244 O O . ALA B 1 195 ? 21.562 38.531 11.008 1 96.06 195 ALA B O 1
ATOM 4245 N N . ASP B 1 196 ? 19.984 39.75 9.945 1 97.62 196 ASP B N 1
ATOM 4246 C CA . ASP B 1 196 ? 19.531 40.406 11.172 1 97.62 196 ASP B CA 1
ATOM 4247 C C . ASP B 1 196 ? 18.781 39.406 12.07 1 97.62 196 ASP B C 1
ATOM 4249 O O . ASP B 1 196 ? 18.812 39.531 13.297 1 97.62 196 ASP B O 1
ATOM 4253 N N . GLN B 1 197 ? 18.125 38.469 11.461 1 98.25 197 GLN B N 1
ATOM 4254 C CA . GLN B 1 197 ? 17.422 37.406 12.164 1 98.25 197 GLN B CA 1
ATOM 4255 C C . GLN B 1 197 ? 17.562 36.062 11.438 1 98.25 197 GLN B C 1
ATOM 4257 O O . GLN B 1 197 ? 17.469 36.031 10.211 1 98.25 197 GLN B O 1
ATOM 4262 N N . VAL B 1 198 ? 17.844 35.031 12.188 1 98.81 198 VAL B N 1
ATOM 4263 C CA . VAL B 1 198 ? 17.797 33.656 11.734 1 98.81 198 VAL B CA 1
ATOM 4264 C C . VAL B 1 198 ? 16.641 32.938 12.406 1 98.81 198 VAL B C 1
ATOM 4266 O O . VAL B 1 198 ? 16.531 32.938 13.633 1 98.81 198 VAL B O 1
ATOM 4269 N N . ILE B 1 199 ? 15.75 32.375 11.617 1 98.94 199 ILE B N 1
ATOM 4270 C CA . ILE B 1 199 ? 14.578 31.703 12.125 1 98.94 199 ILE B CA 1
ATOM 4271 C C . ILE B 1 199 ? 14.656 30.219 11.773 1 98.94 199 ILE B C 1
ATOM 4273 O O . ILE B 1 199 ? 14.703 29.859 10.594 1 98.94 199 ILE B O 1
ATOM 4277 N N . VAL B 1 200 ? 14.656 29.359 12.805 1 98.94 200 VAL B N 1
ATOM 4278 C CA . VAL B 1 200 ? 14.695 27.906 12.594 1 98.94 200 VAL B CA 1
ATOM 4279 C C . VAL B 1 200 ? 13.281 27.344 12.648 1 98.94 200 VAL B C 1
ATOM 4281 O O . VAL B 1 200 ? 12.68 27.25 13.719 1 98.94 200 VAL B O 1
ATOM 4284 N N . SER B 1 201 ? 12.766 26.969 11.539 1 98.81 201 SER B N 1
ATOM 4285 C CA . SER B 1 201 ? 11.461 26.328 11.367 1 98.81 201 SER B CA 1
ATOM 4286 C C . SER B 1 201 ? 11.594 25 10.602 1 98.81 201 SER B C 1
ATOM 4288 O O . SER B 1 201 ? 10.844 24.75 9.664 1 98.81 201 SER B O 1
ATOM 4290 N N . ALA B 1 202 ? 12.5 24.172 11.016 1 98.5 202 ALA B N 1
ATOM 4291 C CA . ALA B 1 202 ? 12.914 23 10.266 1 98.5 202 ALA B CA 1
ATOM 4292 C C . ALA B 1 202 ? 12.172 21.75 10.758 1 98.5 202 ALA B C 1
ATOM 4294 O O . ALA B 1 202 ? 12.68 20.641 10.648 1 98.5 202 ALA B O 1
ATOM 4295 N N . GLY B 1 203 ? 10.984 21.922 11.32 1 97.88 203 GLY B N 1
ATOM 4296 C CA . GLY B 1 203 ? 10.18 20.781 11.742 1 97.88 203 GLY B CA 1
ATOM 4297 C C . GLY B 1 203 ? 10.938 19.797 12.609 1 97.88 203 GLY B C 1
ATOM 4298 O O . GLY B 1 203 ? 11.578 20.188 13.586 1 97.88 203 GLY B O 1
ATOM 4299 N N . ALA B 1 204 ? 10.852 18.562 12.273 1 98.06 204 ALA B N 1
ATOM 4300 C CA . ALA B 1 204 ? 11.453 17.484 13.062 1 98.06 204 ALA B CA 1
ATOM 4301 C C . ALA B 1 204 ? 12.977 17.594 13.055 1 98.06 204 ALA B C 1
ATOM 4303 O O . ALA B 1 204 ? 13.648 17.062 13.945 1 98.06 204 ALA B O 1
ATOM 4304 N N . TRP B 1 205 ? 13.57 18.281 12.133 1 98.38 205 TRP B N 1
ATOM 4305 C CA . TRP B 1 205 ? 15.016 18.375 11.969 1 98.38 205 TRP B CA 1
ATOM 4306 C C . TRP B 1 205 ? 15.586 19.547 12.742 1 98.38 205 TRP B C 1
ATOM 4308 O O . TRP B 1 205 ? 16.797 19.781 12.734 1 98.38 205 TRP B O 1
ATOM 4318 N N . SER B 1 206 ? 14.734 20.312 13.422 1 98.62 206 SER B N 1
ATOM 4319 C CA . SER B 1 206 ? 15.148 21.531 14.117 1 98.62 206 SER B CA 1
ATOM 4320 C C . SER B 1 206 ? 16.172 21.219 15.211 1 98.62 206 SER B C 1
ATOM 4322 O O . SER B 1 206 ? 17.125 21.969 15.406 1 98.62 206 SER B O 1
ATOM 4324 N N . LYS B 1 207 ? 15.914 20.125 15.898 1 98.25 207 LYS B N 1
ATOM 4325 C CA . LYS B 1 207 ? 16.797 19.781 17.016 1 98.25 207 LYS B CA 1
ATOM 4326 C C . LYS B 1 207 ? 18.234 19.625 16.547 1 98.25 207 LYS B C 1
ATOM 4328 O O . LYS B 1 207 ? 19.141 20.25 17.109 1 98.25 207 LYS B O 1
ATOM 4333 N N . LYS B 1 208 ? 18.422 18.797 15.547 1 97.69 208 LYS B N 1
ATOM 4334 C CA . LYS B 1 208 ? 19.75 18.547 15.023 1 97.69 208 LYS B CA 1
ATOM 4335 C C . LYS B 1 208 ? 20.406 19.844 14.555 1 97.69 208 LYS B C 1
ATOM 4337 O O . LYS B 1 208 ? 21.609 20.062 14.766 1 97.69 208 LYS B O 1
ATOM 4342 N N . LEU B 1 209 ? 19.688 20.656 13.898 1 98.25 209 LEU B N 1
ATOM 4343 C CA . LEU B 1 209 ? 20.188 21.922 13.383 1 98.25 209 LEU B CA 1
ATOM 4344 C C . LEU B 1 209 ? 20.625 22.844 14.523 1 98.25 209 LEU B C 1
ATOM 4346 O O . LEU B 1 209 ? 21.703 23.422 14.477 1 98.25 209 LEU B O 1
ATOM 4350 N N . LEU B 1 210 ? 19.844 22.969 15.57 1 98.69 210 LEU B N 1
ATOM 4351 C CA . LEU B 1 210 ? 20.078 23.891 16.672 1 98.69 210 LEU B CA 1
ATOM 4352 C C . LEU B 1 210 ? 21.25 23.406 17.531 1 98.69 210 LEU B C 1
ATOM 4354 O O . LEU B 1 210 ? 21.969 24.219 18.125 1 98.69 210 LEU B O 1
ATOM 4358 N N . GLU B 1 211 ? 21.422 22.109 17.562 1 98.5 211 GLU B N 1
ATOM 4359 C CA . GLU B 1 211 ? 22.531 21.547 18.328 1 98.5 211 GLU B CA 1
ATOM 4360 C C . GLU B 1 211 ? 23.875 22.031 17.781 1 98.5 211 GLU B C 1
ATOM 4362 O O . GLU B 1 211 ? 24.859 22.078 18.516 1 98.5 211 GLU B O 1
ATOM 4367 N N . GLN B 1 212 ? 23.906 22.422 16.578 1 98.31 212 GLN B N 1
ATOM 4368 C CA . GLN B 1 212 ? 25.141 22.906 15.945 1 98.31 212 GLN B CA 1
ATOM 4369 C C . GLN B 1 212 ? 25.609 24.203 16.578 1 98.31 212 GLN B C 1
ATOM 4371 O O . GLN B 1 212 ? 26.766 24.578 16.453 1 98.31 212 GLN B O 1
ATOM 4376 N N . VAL B 1 213 ? 24.734 24.953 17.25 1 98.38 213 VAL B N 1
ATOM 4377 C CA . VAL B 1 213 ? 25.094 26.203 17.906 1 98.38 213 VAL B CA 1
ATOM 4378 C C . VAL B 1 213 ? 24.797 26.109 19.391 1 98.38 213 VAL B C 1
ATOM 4380 O O . VAL B 1 213 ? 24.422 27.109 20.016 1 98.38 213 VAL B O 1
ATOM 4383 N N . ASP B 1 214 ? 24.734 24.906 19.875 1 97.62 214 ASP B N 1
ATOM 4384 C CA . ASP B 1 214 ? 24.672 24.594 21.297 1 97.62 214 ASP B CA 1
ATOM 4385 C C . ASP B 1 214 ? 23.328 25.031 21.906 1 97.62 214 ASP B C 1
ATOM 4387 O O . ASP B 1 214 ? 23.281 25.5 23.031 1 97.62 214 ASP B O 1
ATOM 4391 N N . VAL B 1 215 ? 22.312 25.031 21.125 1 98.25 215 VAL B N 1
ATOM 4392 C CA . VAL B 1 215 ? 20.953 25.234 21.625 1 98.25 215 VAL B CA 1
ATOM 4393 C C . VAL B 1 215 ? 20.234 23.891 21.688 1 98.25 215 VAL B C 1
ATOM 4395 O O . VAL B 1 215 ? 20.078 23.203 20.672 1 98.25 215 VAL B O 1
ATOM 4398 N N . SER B 1 216 ? 19.797 23.5 22.875 1 97.19 216 SER B N 1
ATOM 4399 C CA . SER B 1 216 ? 19.141 22.219 23.078 1 97.19 216 SER B CA 1
ATOM 4400 C C . SER B 1 216 ? 17.641 22.375 23.312 1 97.19 216 SER B C 1
ATOM 4402 O O . SER B 1 216 ? 17.234 23.031 24.266 1 97.19 216 SER B O 1
ATOM 4404 N N . ILE B 1 217 ? 16.875 21.844 22.438 1 97.75 217 ILE B N 1
ATOM 4405 C CA . ILE B 1 217 ? 15.43 21.828 22.625 1 97.75 217 ILE B CA 1
ATOM 4406 C C . ILE B 1 217 ? 14.945 20.391 22.781 1 97.75 217 ILE B C 1
ATOM 4408 O O . ILE B 1 217 ? 15.625 19.453 22.359 1 97.75 217 ILE B O 1
ATOM 4412 N N . VAL B 1 218 ? 13.789 20.219 23.469 1 97.44 218 VAL B N 1
ATOM 4413 C CA . VAL B 1 218 ? 13.133 18.922 23.547 1 97.44 218 VAL B CA 1
ATOM 4414 C C . VAL B 1 218 ? 12.227 18.719 22.328 1 97.44 218 VAL B C 1
ATOM 4416 O O . VAL B 1 218 ? 11.148 19.312 22.25 1 97.44 218 VAL B O 1
ATOM 4419 N N . LEU B 1 219 ? 12.656 17.875 21.438 1 97.56 219 LEU B N 1
ATOM 4420 C CA . LEU B 1 219 ? 11.93 17.625 20.203 1 97.56 219 LEU B CA 1
ATOM 4421 C C . LEU B 1 219 ? 12.312 16.281 19.609 1 97.56 219 LEU B C 1
ATOM 4423 O O . LEU B 1 219 ? 13.5 15.969 19.469 1 97.56 219 LEU B O 1
ATOM 4427 N N . GLU B 1 220 ? 11.273 15.469 19.359 1 97.25 220 GLU B N 1
ATOM 4428 C CA . GLU B 1 220 ? 11.5 14.172 18.734 1 97.25 220 GLU B CA 1
ATOM 4429 C C . GLU B 1 220 ? 10.539 13.93 17.578 1 97.25 220 GLU B C 1
ATOM 4431 O O . GLU B 1 220 ? 9.375 14.336 17.641 1 97.25 220 GLU B O 1
ATOM 4436 N N . PRO B 1 221 ? 11.109 13.258 16.531 1 97.81 221 PRO B N 1
ATOM 4437 C CA . PRO B 1 221 ? 10.18 12.891 15.453 1 97.81 221 PRO B CA 1
ATOM 4438 C C . PRO B 1 221 ? 9.211 11.789 15.852 1 97.81 221 PRO B C 1
ATOM 4440 O O . PRO B 1 221 ? 9.586 10.867 16.578 1 97.81 221 PRO B O 1
ATOM 4443 N N . GLN B 1 222 ? 8 11.891 15.477 1 97.69 222 GLN B N 1
ATOM 4444 C CA . GLN B 1 222 ? 6.996 10.836 15.555 1 97.69 222 GLN B CA 1
ATOM 4445 C C . GLN B 1 222 ? 6.477 10.469 14.164 1 97.69 222 GLN B C 1
ATOM 4447 O O . GLN B 1 222 ? 5.855 11.297 13.492 1 97.69 222 GLN B O 1
ATOM 4452 N N . ARG B 1 223 ? 6.676 9.25 13.789 1 97.62 223 ARG B N 1
ATOM 4453 C CA . ARG B 1 223 ? 6.27 8.812 12.461 1 97.62 223 ARG B CA 1
ATOM 4454 C C . ARG B 1 223 ? 4.758 8.625 12.383 1 97.62 223 ARG B C 1
ATOM 4456 O O . ARG B 1 223 ? 4.148 8.078 13.305 1 97.62 223 ARG B O 1
ATOM 4463 N N . GLY B 1 224 ? 4.215 9.18 11.328 1 97.62 224 GLY B N 1
ATOM 4464 C CA . GLY B 1 224 ? 2.826 8.938 10.977 1 97.62 224 GLY B CA 1
ATOM 4465 C C . GLY B 1 224 ? 2.66 8.352 9.586 1 97.62 224 GLY B C 1
ATOM 4466 O O . GLY B 1 224 ? 3.385 8.719 8.656 1 97.62 224 GLY B O 1
ATOM 4467 N N . GLN B 1 225 ? 1.8 7.402 9.469 1 97.38 225 GLN B N 1
ATOM 4468 C CA . GLN B 1 225 ? 1.37 6.844 8.188 1 97.38 225 GLN B CA 1
ATOM 4469 C C . GLN B 1 225 ? -0.102 7.145 7.926 1 97.38 225 GLN B C 1
ATOM 4471 O O . GLN B 1 225 ? -0.95 6.941 8.797 1 97.38 225 GLN B O 1
ATOM 4476 N N . ILE B 1 226 ? -0.389 7.707 6.762 1 97.81 226 ILE B N 1
ATOM 4477 C CA . ILE B 1 226 ? -1.732 8.164 6.422 1 97.81 226 ILE B CA 1
ATOM 4478 C C . ILE B 1 226 ? -2.129 7.621 5.051 1 97.81 226 ILE B C 1
ATOM 4480 O O . ILE B 1 226 ? -1.337 7.664 4.105 1 97.81 226 ILE B O 1
ATOM 4484 N N . ALA B 1 227 ? -3.357 7.109 4.953 1 98.31 227 ALA B N 1
ATOM 4485 C CA . ALA B 1 227 ? -3.822 6.488 3.715 1 98.31 227 ALA B CA 1
ATOM 4486 C C . ALA B 1 227 ? -4.555 7.5 2.838 1 98.31 227 ALA B C 1
ATOM 4488 O O . ALA B 1 227 ? -5.344 8.305 3.336 1 98.31 227 ALA B O 1
ATOM 4489 N N . HIS B 1 228 ? -4.25 7.492 1.61 1 98.38 228 HIS B N 1
ATOM 4490 C CA . HIS B 1 228 ? -4.941 8.25 0.573 1 98.38 228 HIS B CA 1
ATOM 4491 C C . HIS B 1 228 ? -5.691 7.32 -0.377 1 98.38 228 HIS B C 1
ATOM 4493 O O . HIS B 1 228 ? -5.086 6.453 -1.01 1 98.38 228 HIS B O 1
ATOM 4499 N N . LEU B 1 229 ? -7 7.555 -0.448 1 98.56 229 LEU B N 1
ATOM 4500 C CA . LEU B 1 229 ? -7.859 6.707 -1.263 1 98.56 229 LEU B CA 1
ATOM 4501 C C . LEU B 1 229 ? -8.508 7.508 -2.389 1 98.56 229 LEU B C 1
ATOM 4503 O O . LEU B 1 229 ? -8.547 8.734 -2.336 1 98.56 229 LEU B O 1
ATOM 4507 N N . ARG B 1 230 ? -8.945 6.816 -3.373 1 98.44 230 ARG B N 1
ATOM 4508 C CA . ARG B 1 230 ? -9.82 7.355 -4.406 1 98.44 230 ARG B CA 1
ATOM 4509 C C . ARG B 1 230 ? -11.133 6.59 -4.465 1 98.44 230 ARG B C 1
ATOM 4511 O O . ARG B 1 230 ? -11.156 5.414 -4.836 1 98.44 230 ARG B O 1
ATOM 4518 N N . ALA B 1 231 ? -12.164 7.188 -4.031 1 97.56 231 ALA B N 1
ATOM 4519 C CA . ALA B 1 231 ? -13.516 6.652 -4.203 1 97.56 231 ALA B CA 1
ATOM 4520 C C . ALA B 1 231 ? -14.047 6.945 -5.602 1 97.56 231 ALA B C 1
ATOM 4522 O O . ALA B 1 231 ? -14.672 7.984 -5.828 1 97.56 231 ALA B O 1
ATOM 4523 N N . GLU B 1 232 ? -13.938 6.035 -6.477 1 93.94 232 GLU B N 1
ATOM 4524 C CA . GLU B 1 232 ? -14.234 6.238 -7.891 1 93.94 232 GLU B CA 1
ATOM 4525 C C . GLU B 1 232 ? -15.703 6.617 -8.094 1 93.94 232 GLU B C 1
ATOM 4527 O O . GLU B 1 232 ? -16.594 5.969 -7.547 1 93.94 232 GLU B O 1
ATOM 4532 N N . GLY B 1 233 ? -15.883 7.625 -8.859 1 93.44 233 GLY B N 1
ATOM 4533 C CA . GLY B 1 233 ? -17.219 8.023 -9.273 1 93.44 233 GLY B CA 1
ATOM 4534 C C . GLY B 1 233 ? -17.953 8.836 -8.219 1 93.44 233 GLY B C 1
ATOM 4535 O O . GLY B 1 233 ? -19.078 9.289 -8.453 1 93.44 233 GLY B O 1
ATOM 4536 N N . GLU B 1 234 ? -17.328 9.086 -7.047 1 95.44 234 GLU B N 1
ATOM 4537 C CA . GLU B 1 234 ? -17.984 9.828 -5.977 1 95.44 234 GLU B CA 1
ATOM 4538 C C . GLU B 1 234 ? -17.656 11.312 -6.047 1 95.44 234 GLU B C 1
ATOM 4540 O O . GLU B 1 234 ? -16.531 11.688 -6.359 1 95.44 234 GLU B O 1
ATOM 4545 N N . ASP B 1 235 ? -18.609 12.117 -5.785 1 96.56 235 ASP B N 1
ATOM 4546 C CA . ASP B 1 235 ? -18.391 13.547 -5.578 1 96.56 235 ASP B CA 1
ATOM 4547 C C . ASP B 1 235 ? -18.188 13.859 -4.098 1 96.56 235 ASP B C 1
ATOM 4549 O O . ASP B 1 235 ? -19.141 14.07 -3.359 1 96.56 235 ASP B O 1
ATOM 4553 N N . THR B 1 236 ? -16.938 14.062 -3.736 1 97.88 236 THR B N 1
ATOM 4554 C CA . THR B 1 236 ? -16.594 14.125 -2.32 1 97.88 236 THR B CA 1
ATOM 4555 C C . THR B 1 236 ? -16.312 15.562 -1.895 1 97.88 236 THR B C 1
ATOM 4557 O O . THR B 1 236 ? -15.891 15.812 -0.761 1 97.88 236 THR B O 1
ATOM 4560 N N . LYS B 1 237 ? -16.531 16.531 -2.705 1 96.19 237 LYS B N 1
ATOM 4561 C CA . LYS B 1 237 ? -16.172 17.922 -2.482 1 96.19 237 LYS B CA 1
ATOM 4562 C C . LYS B 1 237 ? -16.766 18.453 -1.179 1 96.19 237 LYS B C 1
ATOM 4564 O O . LYS B 1 237 ? -16.094 19.156 -0.421 1 96.19 237 LYS B O 1
ATOM 4569 N N . ASP B 1 238 ? -18 18.062 -0.93 1 97.5 238 ASP B N 1
ATOM 4570 C CA . ASP B 1 238 ? -18.719 18.672 0.19 1 97.5 238 ASP B CA 1
ATOM 4571 C C . ASP B 1 238 ? -18.734 17.734 1.399 1 97.5 238 ASP B C 1
ATOM 4573 O O . ASP B 1 238 ? -19.422 18 2.387 1 97.5 238 ASP B O 1
ATOM 4577 N N . TRP B 1 239 ? -18.031 16.594 1.27 1 98.44 239 TRP B N 1
ATOM 4578 C CA . TRP B 1 239 ? -17.984 15.703 2.426 1 98.44 239 TRP B CA 1
ATOM 4579 C C . TRP B 1 239 ? -17.281 16.375 3.6 1 98.44 239 TRP B C 1
ATOM 4581 O O . TRP B 1 239 ? -16.203 16.953 3.441 1 98.44 239 TRP B O 1
ATOM 4591 N N . PRO B 1 240 ? -17.891 16.359 4.777 1 98.25 240 PRO B N 1
ATOM 4592 C CA . PRO B 1 240 ? -17.266 16.984 5.941 1 98.25 240 PRO B CA 1
ATOM 4593 C C . PRO B 1 240 ? -16.078 16.203 6.48 1 98.25 240 PRO B C 1
ATOM 4595 O O . PRO B 1 240 ? -15.883 15.039 6.109 1 98.25 240 PRO B O 1
ATOM 4598 N N . VAL B 1 241 ? -15.297 16.875 7.277 1 97.88 241 VAL B N 1
ATOM 4599 C CA . VAL B 1 241 ? -14.297 16.172 8.078 1 97.88 241 VAL B CA 1
ATOM 4600 C C . VAL B 1 241 ? -15 15.227 9.055 1 97.88 241 VAL B C 1
ATOM 4602 O O . VAL B 1 241 ? -16.062 15.539 9.578 1 97.88 241 VAL B O 1
ATOM 4605 N N . VAL B 1 242 ? -14.422 14.086 9.219 1 97.94 242 VAL B N 1
ATOM 4606 C CA . VAL B 1 242 ? -14.977 13.109 10.156 1 97.94 242 VAL B CA 1
ATOM 4607 C C . VAL B 1 242 ? -14 12.875 11.305 1 97.94 242 VAL B C 1
ATOM 4609 O O . VAL B 1 242 ? -12.844 12.516 11.078 1 97.94 242 VAL B O 1
ATOM 4612 N N . LEU B 1 243 ? -14.461 13.102 12.5 1 96.38 243 LEU B N 1
ATOM 4613 C CA . LEU B 1 243 ? -13.664 12.961 13.719 1 96.38 243 LEU B CA 1
ATOM 4614 C C . LEU B 1 243 ? -14.266 11.914 14.641 1 96.38 243 LEU B C 1
ATOM 4616 O O . LEU B 1 243 ? -15.164 12.219 15.438 1 96.38 243 LEU B O 1
ATOM 4620 N N . PRO B 1 244 ? -13.727 10.75 14.578 1 93.19 244 PRO B N 1
ATOM 4621 C CA . PRO B 1 244 ? -14.18 9.719 15.516 1 93.19 244 PRO B CA 1
ATOM 4622 C C . PRO B 1 244 ? -13.609 9.898 16.922 1 93.19 244 PRO B C 1
ATOM 4624 O O . PRO B 1 244 ? -12.844 10.836 17.156 1 93.19 244 PRO B O 1
ATOM 4627 N N . GLN B 1 245 ? -14.164 9.188 17.922 1 83.5 245 GLN B N 1
ATOM 4628 C CA . GLN B 1 245 ? -13.672 9.281 19.281 1 83.5 245 GLN B CA 1
ATOM 4629 C C . GLN B 1 245 ? -12.367 8.508 19.453 1 83.5 245 GLN B C 1
ATOM 4631 O O . GLN B 1 245 ? -12.281 7.59 20.281 1 83.5 245 GLN B O 1
ATOM 4636 N N . SER B 1 246 ? -11.422 8.57 18.469 1 84.69 246 SER B N 1
ATOM 4637 C CA . SER B 1 246 ? -10.07 8.008 18.453 1 84.69 246 SER B CA 1
ATOM 4638 C C . SER B 1 246 ? -9.055 9.031 17.984 1 84.69 246 SER B C 1
ATOM 4640 O O . SER B 1 246 ? -9.391 10.195 17.766 1 84.69 246 SER B O 1
ATOM 4642 N N . SER B 1 247 ? -7.812 8.664 17.984 1 84 247 SER B N 1
ATOM 4643 C CA . SER B 1 247 ? -6.758 9.555 17.516 1 84 247 SER B CA 1
ATOM 4644 C C . SER B 1 247 ? -6.742 9.633 15.992 1 84 247 SER B C 1
ATOM 4646 O O . SER B 1 247 ? -6.004 10.43 15.414 1 84 247 SER B O 1
ATOM 4648 N N . HIS B 1 248 ? -7.582 8.883 15.367 1 91.75 248 HIS B N 1
ATOM 4649 C CA . HIS B 1 248 ? -7.637 8.852 13.914 1 91.75 248 HIS B CA 1
ATOM 4650 C C . HIS B 1 248 ? -8.719 9.781 13.383 1 91.75 248 HIS B C 1
ATOM 4652 O O . HIS B 1 248 ? -9.586 10.234 14.141 1 91.75 248 HIS B O 1
ATOM 4658 N N . TYR B 1 249 ? -8.609 10.133 12.117 1 94.88 249 TYR B N 1
ATOM 4659 C CA . TYR B 1 249 ? -9.5 11.086 11.453 1 94.88 249 TYR B CA 1
ATOM 4660 C C . TYR B 1 249 ? -9.688 10.727 9.992 1 94.88 249 TYR B C 1
ATOM 4662 O O . TYR B 1 249 ? -9 9.844 9.461 1 94.88 249 TYR B O 1
ATOM 4670 N N . MET B 1 250 ? -10.711 11.398 9.43 1 97.31 250 MET B N 1
ATOM 4671 C CA . MET B 1 250 ? -10.977 11.227 8 1 97.31 250 MET B CA 1
ATOM 4672 C C . MET B 1 250 ? -11.469 12.523 7.379 1 97.31 250 MET B C 1
ATOM 4674 O O . MET B 1 250 ? -12.227 13.273 8.008 1 97.31 250 MET B O 1
ATOM 4678 N N . LEU B 1 251 ? -10.984 12.758 6.188 1 97.56 251 LEU B N 1
ATOM 4679 C CA . LEU B 1 251 ? -11.539 13.852 5.402 1 97.56 251 LEU B CA 1
ATOM 4680 C C . LEU B 1 251 ? -11.477 13.539 3.912 1 97.56 251 LEU B C 1
ATOM 4682 O O . LEU B 1 251 ? -10.93 12.516 3.51 1 97.56 251 LEU B O 1
ATOM 4686 N N . ALA B 1 252 ? -12.164 14.383 3.174 1 97.75 252 ALA B N 1
ATOM 4687 C CA . ALA B 1 252 ? -12.227 14.188 1.727 1 97.75 252 ALA B CA 1
ATOM 4688 C C . ALA B 1 252 ? -11.914 15.484 0.986 1 97.75 252 ALA B C 1
ATOM 4690 O O . ALA B 1 252 ? -12.109 16.578 1.523 1 97.75 252 ALA B O 1
ATOM 4691 N N . PHE B 1 253 ? -11.328 15.352 -0.122 1 96.88 253 PHE B N 1
ATOM 4692 C CA . PHE B 1 253 ? -11.125 16.438 -1.074 1 96.88 253 PHE B CA 1
ATOM 4693 C C . PHE B 1 253 ? -11.953 16.219 -2.332 1 96.88 253 PHE B C 1
ATOM 4695 O O . PHE B 1 253 ? -12.883 15.398 -2.336 1 96.88 253 PHE B O 1
ATOM 4702 N N . ASP B 1 254 ? -11.703 17.016 -3.316 1 94.56 254 ASP B N 1
ATOM 4703 C CA . ASP B 1 254 ? -12.43 16.891 -4.574 1 94.56 254 ASP B CA 1
ATOM 4704 C C . ASP B 1 254 ? -12.07 15.594 -5.301 1 94.56 254 ASP B C 1
ATOM 4706 O O . ASP B 1 254 ? -11.094 14.938 -4.949 1 94.56 254 ASP B O 1
ATOM 4710 N N . ASP B 1 255 ? -12.914 15.227 -6.199 1 94.06 255 ASP B N 1
ATOM 4711 C CA . ASP B 1 255 ? -12.648 14.203 -7.203 1 94.06 255 ASP B CA 1
ATOM 4712 C C . ASP B 1 255 ? -12.438 12.836 -6.551 1 94.06 255 ASP B C 1
ATOM 4714 O O . ASP B 1 255 ? -11.547 12.086 -6.945 1 94.06 255 ASP B O 1
ATOM 4718 N N . GLY B 1 256 ? -13.188 12.625 -5.496 1 97.38 256 GLY B N 1
ATOM 4719 C CA . GLY B 1 256 ? -13.227 11.305 -4.898 1 97.38 256 GLY B CA 1
ATOM 4720 C C . GLY B 1 256 ? -12.047 11.023 -3.984 1 97.38 256 GLY B C 1
ATOM 4721 O O . GLY B 1 256 ? -11.875 9.898 -3.514 1 97.38 256 GLY B O 1
ATOM 4722 N N . ARG B 1 257 ? -11.242 11.961 -3.695 1 97.81 257 ARG B N 1
ATOM 4723 C CA . ARG B 1 257 ? -10.07 11.75 -2.848 1 97.81 257 ARG B CA 1
ATOM 4724 C C . ARG B 1 257 ? -10.461 11.727 -1.374 1 97.81 257 ARG B C 1
ATOM 4726 O O . ARG B 1 257 ? -11.078 12.672 -0.874 1 97.81 257 ARG B O 1
ATOM 4733 N N . VAL B 1 258 ? -10.148 10.648 -0.713 1 98.38 258 VAL B N 1
ATOM 4734 C CA . VAL B 1 258 ? -10.422 10.492 0.711 1 98.38 258 VAL B CA 1
ATOM 4735 C C . VAL B 1 258 ? -9.133 10.148 1.453 1 98.38 258 VAL B C 1
ATOM 4737 O O . VAL B 1 258 ? -8.336 9.336 0.981 1 98.38 258 VAL B O 1
ATOM 4740 N N . VAL B 1 259 ? -8.922 10.797 2.574 1 97.81 259 VAL B N 1
ATOM 4741 C CA . VAL B 1 259 ? -7.723 10.602 3.377 1 97.81 259 VAL B CA 1
ATOM 4742 C C . VAL B 1 259 ? -8.109 10.172 4.789 1 97.81 259 VAL B C 1
ATOM 4744 O O . VAL B 1 259 ? -9.055 10.703 5.371 1 97.81 259 VAL B O 1
ATOM 4747 N N . PHE B 1 260 ? -7.477 9.148 5.285 1 95.88 260 PHE B N 1
ATOM 4748 C CA . PHE B 1 260 ? -7.703 8.859 6.695 1 95.88 260 PHE B CA 1
ATOM 4749 C C . PHE B 1 260 ? -6.426 8.359 7.359 1 95.88 260 PHE B C 1
ATOM 4751 O O . PHE B 1 260 ? -5.566 7.77 6.699 1 95.88 260 PHE B O 1
ATOM 4758 N N . GLY B 1 261 ? -6.258 8.594 8.617 1 92.81 261 GLY B N 1
ATOM 4759 C CA . GLY B 1 261 ? -5.078 8.297 9.414 1 92.81 261 GLY B CA 1
ATOM 4760 C C . GLY B 1 261 ? -5.07 9.016 10.758 1 92.81 261 GLY B C 1
ATOM 4761 O O . GLY B 1 261 ? -6.121 9.406 11.266 1 92.81 261 GLY B O 1
ATOM 4762 N N . ALA B 1 262 ? -4.004 9.109 11.297 1 93 262 ALA B N 1
ATOM 4763 C CA . ALA B 1 262 ? -2.686 8.539 11.023 1 93 262 ALA B CA 1
ATOM 4764 C C . ALA B 1 262 ? -2.199 7.695 12.195 1 93 262 ALA B C 1
ATOM 4766 O O . ALA B 1 262 ? -2.652 7.871 13.328 1 93 262 ALA B O 1
ATOM 4767 N N . THR B 1 263 ? -1.215 6.781 11.93 1 95.31 263 THR B N 1
ATOM 4768 C CA . THR B 1 263 ? -0.51 6.148 13.047 1 95.31 263 THR B CA 1
ATOM 4769 C C . THR B 1 263 ? 0.238 7.191 13.867 1 95.31 263 THR B C 1
ATOM 4771 O O . THR B 1 263 ? 0.42 8.328 13.43 1 95.31 263 THR B O 1
ATOM 4774 N N . ARG B 1 264 ? 0.517 6.891 15.062 1 95.62 264 ARG B N 1
ATOM 4775 C CA . ARG B 1 264 ? 1.361 7.66 15.969 1 95.62 264 ARG B CA 1
ATOM 4776 C C . ARG B 1 264 ? 2.48 6.797 16.547 1 95.62 264 ARG B C 1
ATOM 4778 O O . ARG B 1 264 ? 2.318 6.184 17.594 1 95.62 264 ARG B O 1
ATOM 4785 N N . GLU B 1 265 ? 3.559 6.809 15.805 1 95.25 265 GLU B N 1
ATOM 4786 C CA . GLU B 1 265 ? 4.648 5.891 16.125 1 95.25 265 GLU B CA 1
ATOM 4787 C C . GLU B 1 265 ? 5.82 6.625 16.766 1 95.25 265 GLU B C 1
ATOM 4789 O O . GLU B 1 265 ? 6.699 7.137 16.062 1 95.25 265 GLU B O 1
ATOM 4794 N N . ALA B 1 266 ? 5.793 6.551 18.094 1 93.75 266 ALA B N 1
ATOM 4795 C CA . ALA B 1 266 ? 6.895 7.164 18.828 1 93.75 266 ALA B CA 1
ATOM 4796 C C . ALA B 1 266 ? 8.164 6.324 18.719 1 93.75 266 ALA B C 1
ATOM 4798 O O . ALA B 1 266 ? 8.109 5.148 18.359 1 93.75 266 ALA B O 1
ATOM 4799 N N . ASP B 1 267 ? 9.297 6.891 18.891 1 92.62 267 ASP B N 1
ATOM 4800 C CA . ASP B 1 267 ? 10.602 6.238 18.938 1 92.62 267 ASP B CA 1
ATOM 4801 C C . ASP B 1 267 ? 10.953 5.613 17.594 1 92.62 267 ASP B C 1
ATOM 4803 O O . ASP B 1 267 ? 11.664 4.609 17.531 1 92.62 267 ASP B O 1
ATOM 4807 N N . SER B 1 268 ? 10.406 6.059 16.547 1 92.62 268 SER B N 1
ATOM 4808 C CA . SER B 1 268 ? 10.695 5.555 15.211 1 92.62 268 SER B CA 1
ATOM 4809 C C . SER B 1 268 ? 11.953 6.199 14.633 1 92.62 268 SER B C 1
ATOM 4811 O O . SER B 1 268 ? 12.5 5.719 13.641 1 92.62 268 SER B O 1
ATOM 4813 N N . GLY B 1 269 ? 12.391 7.371 15.25 1 96.06 269 GLY B N 1
ATOM 4814 C CA . GLY B 1 269 ? 13.367 8.195 14.57 1 96.06 269 GLY B CA 1
ATOM 4815 C C . GLY B 1 269 ? 12.914 8.648 13.195 1 96.06 269 GLY B C 1
ATOM 4816 O O . GLY B 1 269 ? 11.742 8.977 13 1 96.06 269 GLY B O 1
ATOM 4817 N N . PHE B 1 270 ? 13.82 8.781 12.289 1 97.44 270 PHE B N 1
ATOM 4818 C CA . PHE B 1 270 ? 13.516 9.227 10.938 1 97.44 270 PHE B CA 1
ATOM 4819 C C . PHE B 1 270 ? 13.414 8.047 9.984 1 97.44 270 PHE B C 1
ATOM 4821 O O . PHE B 1 270 ? 13.852 8.125 8.828 1 97.44 270 PHE B O 1
ATOM 4828 N N . ASP B 1 271 ? 12.898 6.875 10.547 1 96.62 271 ASP B N 1
ATOM 4829 C CA . ASP B 1 271 ? 12.664 5.688 9.734 1 96.62 271 ASP B CA 1
ATOM 4830 C C . ASP B 1 271 ? 11.516 5.918 8.75 1 96.62 271 ASP B C 1
ATOM 4832 O O . ASP B 1 271 ? 10.344 5.715 9.094 1 96.62 271 ASP B O 1
ATOM 4836 N N . TYR B 1 272 ? 11.883 6.266 7.504 1 97.25 272 TYR B N 1
ATOM 4837 C CA . TYR B 1 272 ? 10.906 6.641 6.492 1 97.25 272 TYR B CA 1
ATOM 4838 C C . TYR B 1 272 ? 10.367 5.414 5.77 1 97.25 272 TYR B C 1
ATOM 4840 O O . TYR B 1 272 ? 10 5.484 4.594 1 97.25 272 TYR B O 1
ATOM 4848 N N . ARG B 1 273 ? 10.156 4.309 6.336 1 95.06 273 ARG B N 1
ATOM 4849 C CA . ARG B 1 273 ? 9.656 3.104 5.684 1 95.06 273 ARG B CA 1
ATOM 4850 C C . ARG B 1 273 ? 8.164 2.914 5.949 1 95.06 273 ARG B C 1
ATOM 4852 O O . ARG B 1 273 ? 7.695 3.156 7.062 1 95.06 273 ARG B O 1
ATOM 4859 N N . LEU B 1 274 ? 7.449 2.439 4.898 1 96.75 274 LEU B N 1
ATOM 4860 C CA . LEU B 1 274 ? 6.105 1.895 5.062 1 96.75 274 LEU B CA 1
ATOM 4861 C C . LEU B 1 274 ? 6.152 0.552 5.785 1 96.75 274 LEU B C 1
ATOM 4863 O O . LEU B 1 274 ? 6.824 -0.378 5.336 1 96.75 274 LEU B O 1
ATOM 4867 N N . THR B 1 275 ? 5.488 0.438 6.887 1 97.81 275 THR B N 1
ATOM 4868 C CA . THR B 1 275 ? 5.523 -0.827 7.609 1 97.81 275 THR B CA 1
ATOM 4869 C C . THR B 1 275 ? 4.203 -1.572 7.461 1 97.81 275 THR B C 1
ATOM 4871 O O . THR B 1 275 ? 3.143 -0.951 7.352 1 97.81 275 THR B O 1
ATOM 4874 N N . ALA B 1 276 ? 4.266 -2.863 7.48 1 98.44 276 ALA B N 1
ATOM 4875 C CA . ALA B 1 276 ? 3.066 -3.689 7.387 1 98.44 276 ALA B CA 1
ATOM 4876 C C . ALA B 1 276 ? 2.082 -3.359 8.508 1 98.44 276 ALA B C 1
ATOM 4878 O O . ALA B 1 276 ? 0.889 -3.17 8.258 1 98.44 276 ALA B O 1
ATOM 4879 N N . GLY B 1 277 ? 2.613 -3.27 9.703 1 98.19 277 GLY B N 1
ATOM 4880 C CA . GLY B 1 277 ? 1.762 -2.973 10.844 1 98.19 277 GLY B CA 1
ATOM 4881 C C . GLY B 1 277 ? 1.147 -1.587 10.789 1 98.19 277 GLY B C 1
ATOM 4882 O O . GLY B 1 277 ? -0.001 -1.395 11.195 1 98.19 277 GLY B O 1
ATOM 4883 N N . GLY B 1 278 ? 1.905 -0.625 10.336 1 97.94 278 GLY B N 1
ATOM 4884 C CA . GLY B 1 278 ? 1.386 0.728 10.203 1 97.94 278 GLY B CA 1
ATOM 4885 C C . GLY B 1 278 ? 0.257 0.842 9.203 1 97.94 278 GLY B C 1
ATOM 4886 O O . GLY B 1 278 ? -0.773 1.458 9.484 1 97.94 278 GLY B O 1
ATOM 4887 N N . VAL B 1 279 ? 0.427 0.258 8.039 1 98.31 279 VAL B N 1
ATOM 4888 C CA . VAL B 1 279 ? -0.606 0.295 7.008 1 98.31 279 VAL B CA 1
ATOM 4889 C C . VAL B 1 279 ? -1.842 -0.462 7.488 1 98.31 279 VAL B C 1
ATOM 4891 O O . VAL B 1 279 ? -2.971 -0.01 7.289 1 98.31 279 VAL B O 1
ATOM 4894 N N . GLN B 1 280 ? -1.623 -1.588 8.117 1 98.44 280 GLN B N 1
ATOM 4895 C CA . GLN B 1 280 ? -2.73 -2.348 8.688 1 98.44 280 GLN B CA 1
ATOM 4896 C C . GLN B 1 280 ? -3.543 -1.494 9.656 1 98.44 280 GLN B C 1
ATOM 4898 O O . GLN B 1 280 ? -4.773 -1.463 9.578 1 98.44 280 GLN B O 1
ATOM 4903 N N . GLU B 1 281 ? -2.859 -0.83 10.562 1 97.81 281 GLU B N 1
ATOM 4904 C CA . GLU B 1 281 ? -3.521 -0.007 11.57 1 97.81 281 GLU B CA 1
ATOM 4905 C C . GLU B 1 281 ? -4.387 1.069 10.922 1 97.81 281 GLU B C 1
ATOM 4907 O O . GLU B 1 281 ? -5.551 1.243 11.289 1 97.81 281 GLU B O 1
ATOM 4912 N N . VAL B 1 282 ? -3.832 1.757 9.992 1 97.69 282 VAL B N 1
ATOM 4913 C CA . VAL B 1 282 ? -4.543 2.857 9.352 1 97.69 282 VAL B CA 1
ATOM 4914 C C . VAL B 1 282 ? -5.777 2.326 8.625 1 97.69 282 VAL B C 1
ATOM 4916 O O . VAL B 1 282 ? -6.855 2.918 8.711 1 97.69 282 VAL B O 1
ATOM 4919 N N . LEU B 1 283 ? -5.633 1.228 7.938 1 98.44 283 LEU B N 1
ATOM 4920 C CA . LEU B 1 283 ? -6.758 0.673 7.188 1 98.44 283 LEU B CA 1
ATOM 4921 C C . LEU B 1 283 ? -7.82 0.12 8.133 1 98.44 283 LEU B C 1
ATOM 4923 O O . LEU B 1 283 ? -9.016 0.296 7.895 1 98.44 283 LEU B O 1
ATOM 4927 N N . ASP B 1 284 ? -7.398 -0.57 9.188 1 98 284 ASP B N 1
ATOM 4928 C CA . ASP B 1 284 ? -8.344 -1.084 10.172 1 98 284 ASP B CA 1
ATOM 4929 C C . ASP B 1 284 ? -9.172 0.044 10.781 1 98 284 ASP B C 1
ATOM 4931 O O . ASP B 1 284 ? -10.398 -0.052 10.852 1 98 284 ASP B O 1
ATOM 4935 N N . GLU B 1 285 ? -8.508 1.1 11.203 1 96.88 285 GLU B N 1
ATOM 4936 C CA . GLU B 1 285 ? -9.188 2.219 11.852 1 96.88 285 GLU B CA 1
ATOM 4937 C C . GLU B 1 285 ? -10.094 2.957 10.875 1 96.88 285 GLU B C 1
ATOM 4939 O O . GLU B 1 285 ? -11.227 3.312 11.219 1 96.88 285 GLU B O 1
ATOM 4944 N N . GLY B 1 286 ? -9.594 3.23 9.688 1 97.75 286 GLY B N 1
ATOM 4945 C CA . GLY B 1 286 ? -10.375 3.943 8.688 1 97.75 286 GLY B CA 1
ATOM 4946 C C . GLY B 1 286 ? -11.617 3.191 8.25 1 97.75 286 GLY B C 1
ATOM 4947 O O . GLY B 1 286 ? -12.711 3.764 8.195 1 97.75 286 GLY B O 1
ATOM 4948 N N . LEU B 1 287 ? -11.445 1.899 7.996 1 98.25 287 LEU B N 1
ATOM 4949 C CA . LEU B 1 287 ? -12.555 1.12 7.457 1 98.25 287 LEU B CA 1
ATOM 4950 C C . LEU B 1 287 ? -13.539 0.743 8.562 1 98.25 287 LEU B C 1
ATOM 4952 O O . LEU B 1 287 ? -14.688 0.385 8.281 1 98.25 287 LEU B O 1
ATOM 4956 N N . ALA B 1 288 ? -13.109 0.775 9.812 1 97.12 288 ALA B N 1
ATOM 4957 C CA . ALA B 1 288 ? -14.055 0.635 10.922 1 97.12 288 ALA B CA 1
ATOM 4958 C C . ALA B 1 288 ? -15.031 1.807 10.961 1 97.12 288 ALA B C 1
ATOM 4960 O O . ALA B 1 288 ? -16.203 1.633 11.297 1 97.12 288 ALA B O 1
ATOM 4961 N N . VAL B 1 289 ? -14.555 2.969 10.617 1 97.31 289 VAL B N 1
ATOM 4962 C CA . VAL B 1 289 ? -15.344 4.195 10.648 1 97.31 289 VAL B CA 1
ATOM 4963 C C . VAL B 1 289 ? -16.172 4.297 9.367 1 97.31 289 VAL B C 1
ATOM 4965 O O . VAL B 1 289 ? -17.359 4.66 9.414 1 97.31 289 VAL B O 1
ATOM 4968 N N . ALA B 1 290 ? -15.594 3.969 8.258 1 98.06 290 ALA B N 1
ATOM 4969 C CA . ALA B 1 290 ? -16.25 4.094 6.953 1 98.06 290 ALA B CA 1
ATOM 4970 C C . ALA B 1 290 ? -16.047 2.832 6.117 1 98.06 290 ALA B C 1
ATOM 4972 O O . ALA B 1 290 ? -15.312 2.852 5.121 1 98.06 290 ALA B O 1
ATOM 4973 N N . PRO B 1 291 ? -16.797 1.778 6.43 1 98.19 291 PRO B N 1
ATOM 4974 C CA . PRO B 1 291 ? -16.641 0.515 5.707 1 98.19 291 PRO B CA 1
ATOM 4975 C C . PRO B 1 291 ? -17 0.629 4.23 1 98.19 291 PRO B C 1
ATOM 4977 O O . PRO B 1 291 ? -16.562 -0.179 3.414 1 98.19 291 PRO B O 1
ATOM 4980 N N . GLY B 1 292 ? -17.781 1.623 3.865 1 97.94 292 GLY B N 1
ATOM 4981 C CA . GLY B 1 292 ? -18.172 1.826 2.477 1 97.94 292 GLY B CA 1
ATOM 4982 C C . GLY B 1 292 ? -17 2.178 1.582 1 97.94 292 GLY B C 1
ATOM 4983 O O . GLY B 1 292 ? -17.125 2.215 0.358 1 97.94 292 GLY B O 1
ATOM 4984 N N . LEU B 1 293 ? -15.781 2.383 2.127 1 98.44 293 LEU B N 1
ATOM 4985 C CA . LEU B 1 293 ? -14.594 2.736 1.36 1 98.44 293 LEU B CA 1
ATOM 4986 C C . LEU B 1 293 ? -13.773 1.497 1.032 1 98.44 293 LEU B C 1
ATOM 4988 O O . LEU B 1 293 ? -12.695 1.601 0.442 1 98.44 293 LEU B O 1
ATOM 4992 N N . ALA B 1 294 ? -14.234 0.346 1.354 1 98 294 ALA B N 1
ATOM 4993 C CA . ALA B 1 294 ? -13.477 -0.891 1.175 1 98 294 ALA B CA 1
ATOM 4994 C C . ALA B 1 294 ? -13.094 -1.09 -0.287 1 98 294 ALA B C 1
ATOM 4996 O O . ALA B 1 294 ? -12 -1.577 -0.585 1 98 294 ALA B O 1
ATOM 4997 N N . ASP B 1 295 ? -13.906 -0.693 -1.221 1 96.69 295 ASP B N 1
ATOM 4998 C CA . ASP B 1 295 ? -13.664 -0.919 -2.641 1 96.69 295 ASP B CA 1
ATOM 4999 C C . ASP B 1 295 ? -12.914 0.26 -3.264 1 96.69 295 ASP B C 1
ATOM 5001 O O . ASP B 1 295 ? -12.586 0.234 -4.449 1 96.69 295 ASP B O 1
ATOM 5005 N N . ALA B 1 296 ? -12.648 1.313 -2.463 1 98.38 296 ALA B N 1
ATOM 5006 C CA . ALA B 1 296 ? -11.891 2.451 -2.979 1 98.38 296 ALA B CA 1
ATOM 5007 C C . ALA B 1 296 ? -10.453 2.051 -3.299 1 98.38 296 ALA B C 1
ATOM 5009 O O . ALA B 1 296 ? -9.906 1.128 -2.689 1 98.38 296 ALA B O 1
ATOM 5010 N N . THR B 1 297 ? -9.883 2.736 -4.281 1 98.5 297 THR B N 1
ATOM 5011 C CA . THR B 1 297 ? -8.492 2.51 -4.656 1 98.5 297 THR B CA 1
ATOM 5012 C C . THR B 1 297 ? -7.551 3.072 -3.596 1 98.5 297 THR B C 1
ATOM 5014 O O . THR B 1 297 ? -7.664 4.238 -3.217 1 98.5 297 THR B O 1
ATOM 5017 N N . LEU B 1 298 ? -6.719 2.234 -3.012 1 98.5 298 LEU B N 1
ATOM 5018 C CA . LEU B 1 298 ? -5.641 2.748 -2.176 1 98.5 298 LEU B CA 1
ATOM 5019 C C . LEU B 1 298 ? -4.531 3.352 -3.031 1 98.5 298 LEU B C 1
ATOM 5021 O O . LEU B 1 298 ? -3.707 2.627 -3.592 1 98.5 298 LEU B O 1
ATOM 5025 N N . GLU B 1 299 ? -4.457 4.621 -3.1 1 97.75 299 GLU B N 1
ATOM 5026 C CA . GLU B 1 299 ? -3.521 5.293 -3.998 1 97.75 299 GLU B CA 1
ATOM 5027 C C . GLU B 1 299 ? -2.123 5.363 -3.389 1 97.75 299 GLU B C 1
ATOM 5029 O O . GLU B 1 299 ? -1.129 5.113 -4.074 1 97.75 299 GLU B O 1
ATOM 5034 N N . GLU B 1 300 ? -2.109 5.715 -2.146 1 96.5 300 GLU B N 1
ATOM 5035 C CA . GLU B 1 300 ? -0.82 5.805 -1.469 1 96.5 300 GLU B CA 1
ATOM 5036 C C . GLU B 1 300 ? -0.993 5.84 0.047 1 96.5 300 GLU B C 1
ATOM 5038 O O . GLU B 1 300 ? -2.084 6.121 0.546 1 96.5 300 GLU B O 1
ATOM 5043 N N . VAL B 1 301 ? 0.034 5.445 0.688 1 97.19 301 VAL B N 1
ATOM 5044 C CA . VAL B 1 301 ? 0.223 5.715 2.109 1 97.19 301 VAL B CA 1
ATOM 5045 C C . VAL B 1 301 ? 1.425 6.637 2.305 1 97.19 301 VAL B C 1
ATOM 5047 O O . VAL B 1 301 ? 2.547 6.297 1.92 1 97.19 301 VAL B O 1
ATOM 5050 N N . ARG B 1 302 ? 1.14 7.762 2.873 1 97.19 302 ARG B N 1
ATOM 5051 C CA . ARG B 1 302 ? 2.193 8.758 3.041 1 97.19 302 ARG B CA 1
ATOM 5052 C C . ARG B 1 302 ? 2.787 8.695 4.445 1 97.19 302 ARG B C 1
ATOM 5054 O O . ARG B 1 302 ? 2.066 8.477 5.422 1 97.19 302 ARG B O 1
ATOM 5061 N N . ILE B 1 303 ? 4.102 8.945 4.484 1 97.69 303 ILE B N 1
ATOM 5062 C CA . ILE B 1 303 ? 4.824 8.93 5.75 1 97.69 303 ILE B CA 1
ATOM 5063 C C . ILE B 1 303 ? 5.285 10.344 6.094 1 97.69 303 ILE B C 1
ATOM 5065 O O . ILE B 1 303 ? 5.781 11.07 5.227 1 97.69 303 ILE B O 1
ATOM 5069 N N . GLY B 1 304 ? 5.074 10.711 7.324 1 97.88 304 GLY B N 1
ATOM 5070 C CA . GLY B 1 304 ? 5.574 11.977 7.828 1 97.88 304 GLY B CA 1
ATOM 5071 C C . GLY B 1 304 ? 6.125 11.891 9.234 1 97.88 304 GLY B C 1
ATOM 5072 O O . GLY B 1 304 ? 5.73 11.016 10.008 1 97.88 304 GLY B O 1
ATOM 5073 N N . PHE B 1 305 ? 7.02 12.82 9.539 1 98.38 305 PHE B N 1
ATOM 5074 C CA . PHE B 1 305 ? 7.586 12.906 10.883 1 98.38 305 PHE B CA 1
ATOM 5075 C C . PHE B 1 305 ? 7.082 14.156 11.602 1 98.38 305 PHE B C 1
ATOM 5077 O O . PHE B 1 305 ? 7.559 15.266 11.344 1 98.38 305 PHE B O 1
ATOM 5084 N N . ARG B 1 306 ? 6.195 13.977 12.523 1 97.94 306 ARG B N 1
ATOM 5085 C CA . ARG B 1 306 ? 5.711 15.07 13.352 1 97.94 306 ARG B CA 1
ATOM 5086 C C . ARG B 1 306 ? 6.797 15.555 14.312 1 97.94 306 ARG B C 1
ATOM 5088 O O . ARG B 1 306 ? 7.477 14.742 14.938 1 97.94 306 ARG B O 1
ATOM 5095 N N . PRO B 1 307 ? 7 16.875 14.273 1 98.25 307 PRO B N 1
ATOM 5096 C CA . PRO B 1 307 ? 7.879 17.391 15.328 1 98.25 307 PRO B CA 1
ATOM 5097 C C . PRO B 1 307 ? 7.188 17.453 16.688 1 98.25 307 PRO B C 1
ATOM 5099 O O . PRO B 1 307 ? 6.355 18.328 16.922 1 98.25 307 PRO B O 1
ATOM 5102 N N . MET B 1 308 ? 7.582 16.578 17.594 1 97.25 308 MET B N 1
ATOM 5103 C CA . MET B 1 308 ? 6.918 16.5 18.891 1 97.25 308 MET B CA 1
ATOM 5104 C C . MET B 1 308 ? 7.777 17.125 19.984 1 97.25 308 MET B C 1
ATOM 5106 O O . MET B 1 308 ? 8.906 16.688 20.203 1 97.25 308 MET B O 1
ATOM 5110 N N . GLY B 1 309 ? 7.277 18.125 20.594 1 94.94 309 GLY B N 1
ATOM 5111 C CA . GLY B 1 309 ? 7.906 18.734 21.75 1 94.94 309 GLY B CA 1
ATOM 5112 C C . GLY B 1 309 ? 7.559 18.031 23.047 1 94.94 309 GLY B C 1
ATOM 5113 O O . GLY B 1 309 ? 7.055 16.922 23.047 1 94.94 309 GLY B O 1
ATOM 5114 N N . PRO B 1 310 ? 7.973 18.672 24.125 1 91.69 310 PRO B N 1
ATOM 5115 C CA . PRO B 1 310 ? 7.738 18.062 25.438 1 91.69 310 PRO B CA 1
ATOM 5116 C C . PRO B 1 310 ? 6.254 17.922 25.766 1 91.69 310 PRO B C 1
ATOM 5118 O O . PRO B 1 310 ? 5.883 17.078 26.594 1 91.69 310 PRO B O 1
ATOM 5121 N N . ASP B 1 311 ? 5.578 18.656 25.156 1 89.19 311 ASP B N 1
ATOM 5122 C CA . ASP B 1 311 ? 4.121 18.609 25.219 1 89.19 311 ASP B CA 1
ATOM 5123 C C . ASP B 1 311 ? 3.496 18.844 23.844 1 89.19 311 ASP B C 1
ATOM 5125 O O . ASP B 1 311 ? 4.098 18.516 22.828 1 89.19 311 ASP B O 1
ATOM 5129 N N . GLN B 1 312 ? 2.422 19.141 23.578 1 87.69 312 GLN B N 1
ATOM 5130 C CA . GLN B 1 312 ? 1.772 19.266 22.281 1 87.69 312 GLN B CA 1
ATOM 5131 C C . GLN B 1 312 ? 1.682 20.719 21.844 1 87.69 312 GLN B C 1
ATOM 5133 O O . GLN B 1 312 ? 1.082 21.031 20.812 1 87.69 312 GLN B O 1
ATOM 5138 N N . LYS B 1 313 ? 2.467 21.594 22.578 1 94.44 313 LYS B N 1
ATOM 5139 C CA . LYS B 1 313 ? 2.443 23.016 22.234 1 94.44 313 LYS B CA 1
ATOM 5140 C C . LYS B 1 313 ? 3.641 23.375 21.359 1 94.44 313 LYS B C 1
ATOM 5142 O O . LYS B 1 313 ? 4.719 22.797 21.484 1 94.44 313 LYS B O 1
ATOM 5147 N N . PRO B 1 314 ? 3.457 24.344 20.516 1 97 314 PRO B N 1
ATOM 5148 C CA . PRO B 1 314 ? 4.57 24.781 19.672 1 97 314 PRO B CA 1
ATOM 5149 C C . PRO B 1 314 ? 5.762 25.281 20.484 1 97 314 PRO B C 1
ATOM 5151 O O . PRO B 1 314 ? 5.621 25.594 21.672 1 97 314 PRO B O 1
ATOM 5154 N N . LEU B 1 315 ? 6.934 25.25 19.922 1 98.44 315 LEU B N 1
ATOM 5155 C CA . LEU B 1 315 ? 8.133 25.938 20.391 1 98.44 315 LEU B CA 1
ATOM 5156 C C . LEU B 1 315 ? 8.344 27.234 19.625 1 98.44 315 LEU B C 1
ATOM 5158 O O . LEU B 1 315 ? 8.656 27.219 18.438 1 98.44 315 LEU B O 1
ATOM 5162 N N . LEU B 1 316 ? 8.156 28.328 20.281 1 98.56 316 LEU B N 1
ATOM 5163 C CA . LEU B 1 316 ? 8.211 29.625 19.609 1 98.56 316 LEU B CA 1
ATOM 5164 C C . LEU B 1 316 ? 8.82 30.688 20.531 1 98.56 316 LEU B C 1
ATOM 5166 O O . LEU B 1 316 ? 8.305 30.938 21.625 1 98.56 316 LEU B O 1
ATOM 5170 N N . GLY B 1 317 ? 9.945 31.266 20.016 1 98.44 317 GLY B N 1
ATOM 5171 C CA . GLY B 1 317 ? 10.508 32.375 20.797 1 98.44 317 GLY B CA 1
ATOM 5172 C C . GLY B 1 317 ? 11.938 32.688 20.406 1 98.44 317 GLY B C 1
ATOM 5173 O O . GLY B 1 317 ? 12.578 31.922 19.672 1 98.44 317 GLY B O 1
ATOM 5174 N N . LYS B 1 318 ? 12.383 33.812 20.906 1 98.12 318 LYS B N 1
ATOM 5175 C CA . LYS B 1 318 ? 13.781 34.219 20.781 1 98.12 318 LYS B CA 1
ATOM 5176 C C . LYS B 1 318 ? 14.664 33.438 21.734 1 98.12 318 LYS B C 1
ATOM 5178 O O . LYS B 1 318 ? 14.25 33.125 22.859 1 98.12 318 LYS B O 1
ATOM 5183 N N . ILE B 1 319 ? 15.828 33.125 21.234 1 98.31 319 ILE B N 1
ATOM 5184 C CA . ILE B 1 319 ? 16.812 32.438 22.078 1 98.31 319 ILE B CA 1
ATOM 5185 C C . ILE B 1 319 ? 17.719 33.469 22.75 1 98.31 319 ILE B C 1
ATOM 5187 O O . ILE B 1 319 ? 18.453 34.188 22.078 1 98.31 319 ILE B O 1
ATOM 5191 N N . SER B 1 320 ? 17.766 33.469 24.031 1 96.56 320 SER B N 1
ATOM 5192 C CA . SER B 1 320 ? 18.391 34.531 24.797 1 96.56 320 SER B CA 1
ATOM 5193 C C . SER B 1 320 ? 19.906 34.531 24.609 1 96.56 320 SER B C 1
ATOM 5195 O O . SER B 1 320 ? 20.547 35.594 24.719 1 96.56 320 SER B O 1
ATOM 5197 N N . SER B 1 321 ? 20.453 33.406 24.312 1 97.19 321 SER B N 1
ATOM 5198 C CA . SER B 1 321 ? 21.906 33.281 24.188 1 97.19 321 SER B CA 1
ATOM 5199 C C . SER B 1 321 ? 22.391 33.906 22.875 1 97.19 321 SER B C 1
ATOM 5201 O O . SER B 1 321 ? 23.594 34.156 22.703 1 97.19 321 SER B O 1
ATOM 5203 N N . TYR B 1 322 ? 21.438 34.25 22.031 1 98.19 322 TYR B N 1
ATOM 5204 C CA . TYR B 1 322 ? 21.797 34.844 20.734 1 98.19 322 TYR B CA 1
ATOM 5205 C C . TYR B 1 322 ? 20.984 36.094 20.469 1 98.19 322 TYR B C 1
ATOM 5207 O O . TYR B 1 322 ? 19.797 36.156 20.797 1 98.19 322 TYR B O 1
ATOM 5215 N N . SER B 1 323 ? 21.578 37.094 19.781 1 97.88 323 SER B N 1
ATOM 5216 C CA . SER B 1 323 ? 20.922 38.344 19.484 1 97.88 323 SER B CA 1
ATOM 5217 C C . SER B 1 323 ? 20.016 38.25 18.25 1 97.88 323 SER B C 1
ATOM 5219 O O . SER B 1 323 ? 19.141 39.094 18.031 1 97.88 323 SER B O 1
ATOM 5221 N N . ASN B 1 324 ? 20.203 37.125 17.5 1 98.31 324 ASN B N 1
ATOM 5222 C CA . ASN B 1 324 ? 19.516 37.125 16.219 1 98.31 324 ASN B CA 1
ATOM 5223 C C . ASN B 1 324 ? 18.906 35.781 15.906 1 98.31 324 ASN B C 1
ATOM 5225 O O . ASN B 1 324 ? 18.797 35.375 14.742 1 98.31 324 ASN B O 1
ATOM 5229 N N . LEU B 1 325 ? 18.516 34.969 16.938 1 98.69 325 LEU B N 1
ATOM 5230 C CA . LEU B 1 325 ? 18.016 33.625 16.688 1 98.69 325 LEU B CA 1
ATOM 5231 C C . LEU B 1 325 ? 16.594 33.438 17.234 1 98.69 325 LEU B C 1
ATOM 5233 O O . LEU B 1 325 ? 16.328 33.75 18.391 1 98.69 325 LEU B O 1
ATOM 5237 N N . ILE B 1 326 ? 15.703 33.062 16.375 1 98.88 326 ILE B N 1
ATOM 5238 C CA . ILE B 1 326 ? 14.336 32.688 16.734 1 98.88 326 ILE B CA 1
ATOM 5239 C C . ILE B 1 326 ? 14.094 31.219 16.391 1 98.88 326 ILE B C 1
ATOM 5241 O O . ILE B 1 326 ? 14.523 30.734 15.344 1 98.88 326 ILE B O 1
ATOM 5245 N N . VAL B 1 327 ? 13.469 30.516 17.328 1 98.88 327 VAL B N 1
ATOM 5246 C CA . VAL B 1 327 ? 13.031 29.156 17.078 1 98.88 327 VAL B CA 1
ATOM 5247 C C . VAL B 1 327 ? 11.508 29.109 16.922 1 98.88 327 VAL B C 1
ATOM 5249 O O . VAL B 1 327 ? 10.781 29.703 17.734 1 98.88 327 VAL B O 1
ATOM 5252 N N . ALA B 1 328 ? 11.016 28.531 15.859 1 98.81 328 ALA B N 1
ATOM 5253 C CA . ALA B 1 328 ? 9.594 28.312 15.578 1 98.81 328 ALA B CA 1
ATOM 5254 C C . ALA B 1 328 ? 9.375 26.922 14.984 1 98.81 328 ALA B C 1
ATOM 5256 O O . ALA B 1 328 ? 9.531 26.719 13.773 1 98.81 328 ALA B O 1
ATOM 5257 N N . THR B 1 329 ? 9 25.969 15.773 1 98.5 329 THR B N 1
ATOM 5258 C CA . THR B 1 329 ? 8.844 24.578 15.367 1 98.5 329 THR B CA 1
ATOM 5259 C C . THR B 1 329 ? 7.953 23.828 16.359 1 98.5 329 THR B C 1
ATOM 5261 O O . THR B 1 329 ? 7.172 24.438 17.078 1 98.5 329 THR B O 1
ATOM 5264 N N . GLY B 1 330 ? 7.84 22.516 16.25 1 98.06 330 GLY B N 1
ATOM 5265 C CA . GLY B 1 330 ? 7.176 21.688 17.234 1 98.06 330 GLY B CA 1
ATOM 5266 C C . GLY B 1 330 ? 5.664 21.766 17.156 1 98.06 330 GLY B C 1
ATOM 5267 O O . GLY B 1 330 ? 4.984 21.734 18.188 1 98.06 330 GLY B O 1
ATOM 5268 N N . LEU B 1 331 ? 5.109 21.859 16.016 1 97.38 331 LEU B N 1
ATOM 5269 C CA . LEU B 1 331 ? 3.666 22.047 15.898 1 97.38 331 LEU B CA 1
ATOM 5270 C C . LEU B 1 331 ? 2.941 20.703 16.062 1 97.38 331 LEU B C 1
ATOM 5272 O O . LEU B 1 331 ? 1.713 20.672 16.172 1 97.38 331 LEU B O 1
ATOM 5276 N N . GLY B 1 332 ? 3.678 19.609 16.094 1 95.25 332 GLY B N 1
ATOM 5277 C CA . GLY B 1 332 ? 3.084 18.297 16.297 1 95.25 332 GLY B CA 1
ATOM 5278 C C . GLY B 1 332 ? 2 17.969 15.289 1 95.25 332 GLY B C 1
ATOM 5279 O O . GLY B 1 332 ? 2.189 18.156 14.086 1 95.25 332 GLY B O 1
ATOM 5280 N N . PRO B 1 333 ? 0.859 17.422 15.805 1 93.19 333 PRO B N 1
ATOM 5281 C CA . PRO B 1 333 ? -0.219 17 14.906 1 93.19 333 PRO B CA 1
ATOM 5282 C C . PRO B 1 333 ? -1.096 18.172 14.453 1 93.19 333 PRO B C 1
ATOM 5284 O O . PRO B 1 333 ? -1.956 18 13.586 1 93.19 333 PRO B O 1
ATOM 5287 N N . SER B 1 334 ? -0.833 19.359 14.875 1 94.5 334 SER B N 1
ATOM 5288 C CA . SER B 1 334 ? -1.727 20.484 14.625 1 94.5 334 SER B CA 1
ATOM 5289 C C . SER B 1 334 ? -1.136 21.438 13.586 1 94.5 334 SER B C 1
ATOM 5291 O O . SER B 1 334 ? -1.61 22.562 13.43 1 94.5 334 SER B O 1
ATOM 5293 N N . GLY B 1 335 ? -0.169 21.016 12.875 1 96.81 335 GLY B N 1
ATOM 5294 C CA . GLY B 1 335 ? 0.624 21.891 12.023 1 96.81 335 GLY B CA 1
ATOM 5295 C C . GLY B 1 335 ? -0.207 22.641 11 1 96.81 335 GLY B C 1
ATOM 5296 O O . GLY B 1 335 ? -0.062 23.859 10.852 1 96.81 335 GLY B O 1
ATOM 5297 N N . LEU B 1 336 ? -1.09 22 10.359 1 97.81 336 LEU B N 1
ATOM 5298 C CA . LEU B 1 336 ? -1.84 22.625 9.289 1 97.81 336 LEU B CA 1
ATOM 5299 C C . LEU B 1 336 ? -2.959 23.5 9.844 1 97.81 336 LEU B C 1
ATOM 5301 O O . LEU B 1 336 ? -3.436 24.422 9.172 1 97.81 336 LEU B O 1
ATOM 5305 N N . THR B 1 337 ? -3.365 23.219 11.07 1 97.31 337 THR B N 1
ATOM 5306 C CA . THR B 1 337 ? -4.348 24.078 11.719 1 97.31 337 THR B CA 1
ATOM 5307 C C . THR B 1 337 ? -3.697 25.375 12.203 1 97.31 337 THR B C 1
ATOM 5309 O O . THR B 1 337 ? -4.184 26.469 11.906 1 97.31 337 THR B O 1
ATOM 5312 N N . ILE B 1 338 ? -2.574 25.281 12.875 1 97.94 338 ILE B N 1
ATOM 5313 C CA . ILE B 1 338 ? -2.104 26.453 13.609 1 97.94 338 ILE B CA 1
ATOM 5314 C C . ILE B 1 338 ? -0.898 27.062 12.898 1 97.94 338 ILE B C 1
ATOM 5316 O O . ILE B 1 338 ? -0.52 28.203 13.172 1 97.94 338 ILE B O 1
ATOM 5320 N N . GLY B 1 339 ? -0.301 26.359 11.961 1 98.44 339 GLY B N 1
ATOM 5321 C CA . GLY B 1 339 ? 0.957 26.734 11.328 1 98.44 339 GLY B CA 1
ATOM 5322 C C . GLY B 1 339 ? 0.915 28.109 10.688 1 98.44 339 GLY B C 1
ATOM 5323 O O . GLY B 1 339 ? 1.812 28.922 10.898 1 98.44 339 GLY B O 1
ATOM 5324 N N . PRO B 1 340 ? -0.093 28.359 9.906 1 98.56 340 PRO B N 1
ATOM 5325 C CA . PRO B 1 340 ? -0.169 29.656 9.25 1 98.56 340 PRO B CA 1
ATOM 5326 C C . PRO B 1 340 ? -0.19 30.828 10.242 1 98.56 340 PRO B C 1
ATOM 5328 O O . PRO B 1 340 ? 0.527 31.812 10.055 1 98.56 340 PRO B O 1
ATOM 5331 N N . PHE B 1 341 ? -0.938 30.672 11.32 1 98.38 341 PHE B N 1
ATOM 5332 C CA . PHE B 1 341 ? -1.042 31.75 12.305 1 98.38 341 PHE B CA 1
ATOM 5333 C C . PHE B 1 341 ? 0.242 31.875 13.117 1 98.38 341 PHE B C 1
ATOM 5335 O O . PHE B 1 341 ? 0.7 32.969 13.406 1 98.38 341 PHE B O 1
ATOM 5342 N N . VAL B 1 342 ? 0.789 30.781 13.438 1 98.56 342 VAL B N 1
ATOM 5343 C CA . VAL B 1 342 ? 2.059 30.797 14.148 1 98.56 342 VAL B CA 1
ATOM 5344 C C . VAL B 1 342 ? 3.137 31.438 13.281 1 98.56 342 VAL B C 1
ATOM 5346 O O . VAL B 1 342 ? 4.023 32.125 13.789 1 98.56 342 VAL B O 1
ATOM 5349 N N . GLY B 1 343 ? 3.053 31.188 11.984 1 98.75 343 GLY B N 1
ATOM 5350 C CA . GLY B 1 343 ? 3.955 31.859 11.07 1 98.75 343 GLY B CA 1
ATOM 5351 C C . GLY B 1 343 ? 3.838 33.375 11.133 1 98.75 343 GLY B C 1
ATOM 5352 O O . GLY B 1 343 ? 4.848 34.094 11.156 1 98.75 343 GLY B O 1
ATOM 5353 N N . LYS B 1 344 ? 2.646 33.875 11.188 1 98.19 344 LYS B N 1
ATOM 5354 C CA . LYS B 1 344 ? 2.408 35.312 11.344 1 98.19 344 LYS B CA 1
ATOM 5355 C C . LYS B 1 344 ? 3 35.812 12.648 1 98.19 344 LYS B C 1
ATOM 5357 O O . LYS B 1 344 ? 3.609 36.875 12.688 1 98.19 344 LYS B O 1
ATOM 5362 N N . MET B 1 345 ? 2.764 35.062 13.688 1 98.44 345 MET B N 1
ATOM 5363 C CA . MET B 1 345 ? 3.314 35.406 14.992 1 98.44 345 MET B CA 1
ATOM 5364 C C . MET B 1 345 ? 4.836 35.469 14.938 1 98.44 345 MET B C 1
ATOM 5366 O O . MET B 1 345 ? 5.441 36.406 15.492 1 98.44 345 MET B O 1
ATOM 5370 N N . THR B 1 346 ? 5.406 34.531 14.297 1 98.75 346 THR B N 1
ATOM 5371 C CA . THR B 1 346 ? 6.855 34.469 14.172 1 98.75 346 THR B CA 1
ATOM 5372 C C . THR B 1 346 ? 7.395 35.688 13.422 1 98.75 346 THR B C 1
ATOM 5374 O O . THR B 1 346 ? 8.422 36.25 13.805 1 98.75 346 THR B O 1
ATOM 5377 N N . ALA B 1 347 ? 6.715 36.062 12.391 1 98.75 347 ALA B N 1
ATOM 5378 C CA . ALA B 1 347 ? 7.109 37.219 11.625 1 98.75 347 ALA B CA 1
ATOM 5379 C C . ALA B 1 347 ? 7.086 38.5 12.484 1 98.75 347 ALA B C 1
ATOM 5381 O O . ALA B 1 347 ? 8.023 39.281 12.453 1 98.75 347 ALA B O 1
ATOM 5382 N N . LYS B 1 348 ? 6.016 38.656 13.242 1 98.44 348 LYS B N 1
ATOM 5383 C CA . LYS B 1 348 ? 5.918 39.781 14.141 1 98.44 348 LYS B CA 1
ATOM 5384 C C . LYS B 1 348 ? 7.07 39.812 15.141 1 98.44 348 LYS B C 1
ATOM 5386 O O . LYS B 1 348 ? 7.68 40.844 15.383 1 98.44 348 LYS B O 1
ATOM 5391 N N . LEU B 1 349 ? 7.328 38.688 15.656 1 98.06 349 LEU B N 1
ATOM 5392 C CA . LEU B 1 349 ? 8.422 38.531 16.609 1 98.06 349 LEU B CA 1
ATOM 5393 C C . LEU B 1 349 ? 9.75 38.969 15.977 1 98.06 349 LEU B C 1
ATOM 5395 O O . LEU B 1 349 ? 10.562 39.625 16.625 1 98.06 349 LEU B O 1
ATOM 5399 N N . ALA B 1 350 ? 9.953 38.594 14.781 1 98.31 350 ALA B N 1
ATOM 5400 C CA . ALA B 1 350 ? 11.203 38.844 14.062 1 98.31 350 ALA B CA 1
ATOM 5401 C C . ALA B 1 350 ? 11.43 40.344 13.836 1 98.31 350 ALA B C 1
ATOM 5403 O O . ALA B 1 350 ? 12.57 40.781 13.75 1 98.31 350 ALA B O 1
ATOM 5404 N N . ILE B 1 351 ? 10.406 41.125 13.727 1 97.81 351 ILE B N 1
ATOM 5405 C CA . ILE B 1 351 ? 10.555 42.531 13.453 1 97.81 351 ILE B CA 1
ATOM 5406 C C . ILE B 1 351 ? 10.188 43.344 14.703 1 97.81 351 ILE B C 1
ATOM 5408 O O . ILE B 1 351 ? 9.875 44.531 14.609 1 97.81 351 ILE B O 1
ATOM 5412 N N . ASP B 1 352 ? 10.062 42.688 15.836 1 96.44 352 ASP B N 1
ATOM 5413 C CA . ASP B 1 352 ? 9.875 43.25 17.156 1 96.44 352 ASP B CA 1
ATOM 5414 C C . ASP B 1 352 ? 8.516 43.969 17.266 1 96.44 352 ASP B C 1
ATOM 5416 O O . ASP B 1 352 ? 8.414 45.062 17.828 1 96.44 352 ASP B O 1
ATOM 5420 N N . GLU B 1 353 ? 7.566 43.375 16.672 1 96.81 353 GLU B N 1
ATOM 5421 C CA . GLU B 1 353 ? 6.184 43.812 16.844 1 96.81 353 GLU B CA 1
ATOM 5422 C C . GLU B 1 353 ? 5.453 42.969 17.875 1 96.81 353 GLU B C 1
ATOM 5424 O O . GLU B 1 353 ? 5.859 41.844 18.172 1 96.81 353 GLU B O 1
ATOM 5429 N N . GLU B 1 354 ? 4.422 43.531 18.359 1 95.62 354 GLU B N 1
ATOM 5430 C CA . GLU B 1 354 ? 3.621 42.844 19.344 1 95.62 354 GLU B CA 1
ATOM 5431 C C . GLU B 1 354 ? 2.869 41.656 18.719 1 95.62 354 GLU B C 1
ATOM 5433 O O . GLU B 1 354 ? 2.189 41.844 17.703 1 95.62 354 GLU B O 1
ATOM 5438 N N . VAL B 1 355 ? 2.973 40.5 19.234 1 93.44 355 VAL B N 1
ATOM 5439 C CA . VAL B 1 355 ? 2.35 39.281 18.719 1 93.44 355 VAL B CA 1
ATOM 5440 C C . VAL B 1 355 ? 0.896 39.219 19.172 1 93.44 355 VAL B C 1
ATOM 5442 O O . VAL B 1 355 ? 0.039 38.688 18.469 1 93.44 355 VAL B O 1
ATOM 5445 N N . GLY B 1 356 ? 0.518 39.812 20.297 1 89.81 356 GLY B N 1
ATOM 5446 C CA . GLY B 1 356 ? -0.849 39.812 20.797 1 89.81 356 GLY B CA 1
ATOM 5447 C C . GLY B 1 356 ? -1.226 38.562 21.562 1 89.81 356 GLY B C 1
ATOM 5448 O O . GLY B 1 356 ? -2.41 38.281 21.734 1 89.81 356 GLY B O 1
ATOM 5449 N N . MET B 1 357 ? -0.398 37.781 21.906 1 93.81 357 MET B N 1
ATOM 5450 C CA . MET B 1 357 ? -0.602 36.562 22.688 1 93.81 357 MET B CA 1
ATOM 5451 C C . MET B 1 357 ? 0.587 36.312 23.609 1 93.81 357 MET B C 1
ATOM 5453 O O . MET B 1 357 ? 1.725 36.625 23.266 1 93.81 357 MET B O 1
ATOM 5457 N N . ASP B 1 358 ? 0.298 35.75 24.812 1 94.81 358 ASP B N 1
ATOM 5458 C CA . ASP B 1 358 ? 1.366 35.344 25.719 1 94.81 358 ASP B CA 1
ATOM 5459 C C . ASP B 1 358 ? 2.178 34.188 25.156 1 94.81 358 ASP B C 1
ATOM 5461 O O . ASP B 1 358 ? 1.636 33.125 24.906 1 94.81 358 ASP B O 1
ATOM 5465 N N . LEU B 1 359 ? 3.441 34.375 24.984 1 96.38 359 LEU B N 1
ATOM 5466 C CA . LEU B 1 359 ? 4.277 33.375 24.359 1 96.38 359 LEU B CA 1
ATOM 5467 C C . LEU B 1 359 ? 4.965 32.5 25.406 1 96.38 359 LEU B C 1
ATOM 5469 O O . LEU B 1 359 ? 5.637 31.516 25.062 1 96.38 359 L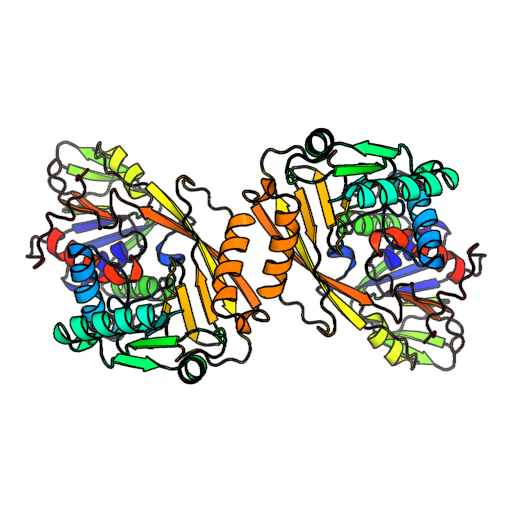EU B O 1
ATOM 5473 N N . THR B 1 360 ? 4.727 32.781 26.656 1 96.06 360 THR B N 1
ATOM 5474 C CA . THR B 1 360 ? 5.41 32.062 27.734 1 96.06 360 THR B CA 1
ATOM 5475 C C . THR B 1 360 ? 5.176 30.562 27.641 1 96.06 360 THR B C 1
ATOM 5477 O O . THR B 1 360 ? 6.109 29.766 27.797 1 96.06 360 THR B O 1
ATOM 5480 N N . PRO B 1 361 ? 3.938 30.141 27.328 1 96 361 PRO B N 1
ATOM 5481 C CA . PRO B 1 361 ? 3.693 28.688 27.266 1 96 361 PRO B CA 1
ATOM 5482 C C . PRO B 1 361 ? 4.398 28.031 26.094 1 96 361 PRO B C 1
ATOM 5484 O O . PRO B 1 361 ? 4.461 26.797 26.016 1 96 361 PRO B O 1
ATOM 5487 N N . PHE B 1 362 ? 4.941 28.797 25.203 1 97.44 362 PHE B N 1
ATOM 5488 C CA . PHE B 1 362 ? 5.5 28.266 23.969 1 97.44 362 PHE B CA 1
ATOM 5489 C C . PHE B 1 362 ? 7.02 28.391 23.953 1 97.44 362 PHE B C 1
ATOM 5491 O O . PHE B 1 362 ? 7.664 28.141 22.938 1 97.44 362 PHE B O 1
ATOM 5498 N N . ASP B 1 363 ? 7.605 28.734 25.094 1 97.69 363 ASP B N 1
ATOM 5499 C CA . ASP B 1 363 ? 9.047 28.922 25.219 1 97.69 363 ASP B CA 1
ATOM 5500 C C . ASP B 1 363 ? 9.805 27.703 24.656 1 97.69 363 ASP B C 1
ATOM 5502 O O . ASP B 1 363 ? 9.633 26.594 25.141 1 97.69 363 ASP B O 1
ATOM 5506 N N . PRO B 1 364 ? 10.711 27.953 23.656 1 97.81 364 PRO B N 1
ATOM 5507 C CA . PRO B 1 364 ? 11.391 26.812 23.016 1 97.81 364 PRO B CA 1
ATOM 5508 C C . PRO B 1 364 ? 12.273 26.031 23.984 1 97.81 364 PRO B C 1
ATOM 5510 O O . PRO B 1 364 ? 12.617 24.875 23.719 1 97.81 364 PRO B O 1
ATOM 5513 N N . LEU B 1 365 ? 12.672 26.656 25.031 1 97.06 365 LEU B N 1
ATOM 5514 C CA . LEU B 1 365 ? 13.641 26.016 25.922 1 97.06 365 LEU B CA 1
ATOM 5515 C C . LEU B 1 36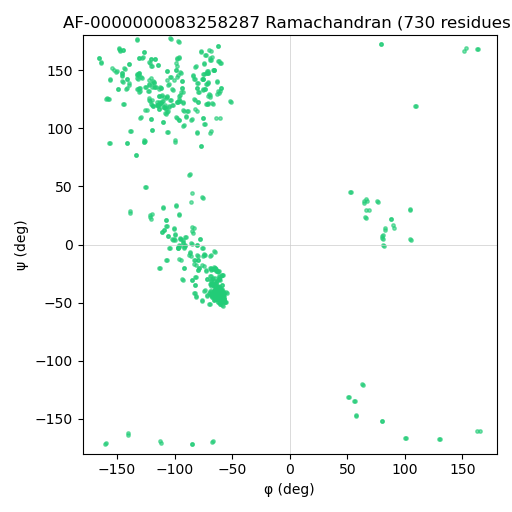5 ? 12.953 25.406 27.141 1 97.06 365 LEU B C 1
ATOM 5517 O O . LEU B 1 365 ? 13.617 24.922 28.047 1 97.06 365 LEU B O 1
ATOM 5521 N N . ARG B 1 366 ? 11.609 25.406 27.047 1 93.25 366 ARG B N 1
ATOM 5522 C CA . ARG B 1 366 ? 10.883 24.828 28.172 1 93.25 366 ARG B CA 1
ATOM 5523 C C . ARG B 1 366 ? 11.055 23.312 28.219 1 93.25 366 ARG B C 1
ATOM 5525 O O . ARG B 1 366 ? 11.305 22.672 27.188 1 93.25 366 ARG B O 1
ATOM 5532 N N . THR B 1 367 ? 11.039 22.781 29.547 1 82.31 367 THR B N 1
ATOM 5533 C CA . THR B 1 367 ? 11.227 21.344 29.734 1 82.31 367 THR B CA 1
ATOM 5534 C C . THR B 1 367 ? 9.922 20.688 30.172 1 82.31 367 THR B C 1
ATOM 5536 O O . THR B 1 367 ? 9.07 21.328 30.797 1 82.31 367 THR B O 1
#

InterPro domains:
  IPR006076 FAD dependent oxidoreductase [PF01266] (4-349)
  IPR036188 FAD/NAD(P)-binding domain superfamily [G3DSA:3.50.50.60] (4-349)
  IPR036188 FAD/NAD(P)-binding domain superfamily [SSF51905] (2-366)

Sequence (734 aa):
MKHIIIGAGILGAATAYSLVQQGEDVVLVDADFRGKATKAGAGIVCPWVGARKDPDLYELAKVSAIDYPALIDDLRADEAGVTGYYKCGALALANTESELEALYEEAVRKRKETDFVGDVEKLTNSEARKMFPPLQNDCSAVYVSGGARVDGDLLTQALVRAFVNRGGQLLEEEVELESRGDEVFVRTRDGVLDADQVIVSAGAWSKKLLEQVDVSIVLEPQRGQIAHLRAEGEDTKDWPVVLPQSSHYMLAFDDGRVVFGATREADSGFDYRLTAGGVQEVLDEGLAVAPGLADATLEEVRIGFRPMGPDQKPLLGKISSYSNLIVATGLGPSGLTIGPFVGKMTAKLAIDEEVGMDLTPFDPLRTMKHIIIGAGILGAATAYSLVQQGEDVVLVDADFRGKATKAGAGIVCPWVGARKDPDLYELAKVSAIDYPALIDDLRADEAGVTGYYKCGALALANTESELEALYEEAVRKRKETDFVGDVEKLTNSEARKMFPPLQNDCSAVYVSGGARVDGDLLTQALVRAFVNRGGQLLEEEVELESRGDEVFVRTRDGVLDADQVIVSAGAWSKKLLEQVDVSIVLEPQRGQIAHLRAEGEDTKDWPVVLPQSSHYMLAFDDGRVVFGATREADSGFDYRLTAGGVQEVLDEGLAVAPGLADATLEEVRIGFRPMGPDQKPLLGKISSYSNLIVATGLGPSGLTIGPFVGKMTAKLAIDEEVGMDLTPFDPLRT

Organism: NCBI:txid94136

Nearest PDB structures (foldseek):
  6pxs-assembly1_C  TM=9.692E-01  e=2.340E-46  Chelativorans sp. BNC1
  4ysh-assembly1_A  TM=8.808E-01  e=4.265E-31  Geobacillus kaustophilus HTA426
  6j39-assembly1_A  TM=8.747E-01  e=1.518E-30  Streptomyces sp. MJ635-86F5
  7cyx-assembly1_B  TM=8.844E-01  e=9.127E-29  Bacillus cereus ATCC 14579
  1y56-assembly1_B  TM=8.536E-01  e=6.988E-25  Pyrococcus horikoshii OT3

Secondary structure (DSSP, 8-state):
-EEEEE--SHHHHHHHHHHHHTT-EEEEEE---TTBHHHH---EE-TTSS----HHHHHHHHHHHHHHHHHHHHHHHTT------B---EEEEESSHHHHHHHHHHHHHHHHH-GGG--EEEE-HHHHHHHSTT--SS-EEEEETT-EE--HHHHHHHHHHHHHHTT-EEEES--EEEEETTEEEEEETTEEEP-SEEEE--GGGHHHHHHTTT-----EEEEEEEEEEE-TT---TTPPEEE-SSS-EEEE-STTEEEEE---BTT-TT----BHHHHHHHHHHHHHH-GGGTTSEEEEEEEEEEEE-SSSS-EEEE-TT-SSEEEEE--GGGHHHHHHHHHHHHHHHHTT---SS--GGG-TT--/-EEEEE--SHHHHHHHHHHHHTT-EEEEEE---TTBHHHH---EE-TTSS----HHHHHHHHHHHHHHHHHHHHHHHTT------B---EEEEESSHHHHHHHHHHHHHHHHH-GGG--EEEE-HHHHHHHSTT--SS-EEEEETT-EE--HHHHHHHHHHHHHHTT-EEEES--EEEEETTEEEEEETTEEEP-SEEEE--GGGHHHHHHTTT-----EEEEEEEEEEE-TT---TTPPEEE-SSS-EEEE-STTEEEEE---BTT-TT----BHHHHHHHHHHHHHH-GGGTTSEEEEEEEEEEEE-SSSS-EEEE-TT-SSEEEEE--GGGHHHHHHHHHHHHHHHHTT---SS--GGG-TT--

Foldseek 3Di:
DEEEEEALFLQSLLLLLLQLVVVYAYEYEYEPDAFAPLQQFFFKLALLFDDPPDPVVSVLLVVLLVCVVVVVVVLVVLVLDDWQKDQLWEWEKDQDPVRLVVRQVSNVVVCVVDVLQPDWDKAQQVRLCVLVVLFDRRIITIITSNIIGTNSVSNSSSSNSSSVSSPYHYHHDDWAWDDDQQAIWIQDPVGIDGGLAYEYAHAQCSQVRVVRHPDHFAKHWWKKKKWKWADAPDAQCNRHKYHYPDPKTKHAHGRRIIMIDIDTHPPCGPPQDDDPVGVVVGCVVVCNGRVSCVPIGGPDMGMHIGIAGPHQAWAWDDDPSHSHYIYTYHNGSCCSSNSSLSSSLNNCVNVVHDSPDDCVVRHRRDD/DEEEEEALFLQSLLLLLLQLVVVYAYEYEYEPDAFAPLQQFFFKLALLFDDPPDPVVSVLLVVLLVCVVVVVVVLVVLVLDAWQKDQLWEWEKDQDPVRLVVRQVSNVVVCVVDVLQPDWDKAQQVRLCVLVVLFDRRIITIITSNIIGTNSVSNSSSSNSSSVSSPYHYHHDDWAWDDDQQAIWIQDPVGIDGGLAYEYAHAQCSQVRVVRHPDHFAKHWWKKKKWKWADAPDAQCNRHKYHYPDPKTKHAHGRRIIMIDIDTHPPCGPPQDDDPVGVVVGCVVVCNGRVSCVPIGGPDMGMHIGIAGPHQAWAWDDDPSHSHYIYTYHNGSCCSSNSSLSSSLNNCRNVVHDSPDDCVVRHRRDD

pLDDT: mean 96.56, std 4.07, range [56.66, 98.94]

Radius of gyration: 31.49 Å; Cα contacts (8 Å, |Δi|>4): 1866; chains: 2; bounding box: 59×88×72 Å

Solvent-accessible surface area (backbone atoms only — not comparable to full-atom values): 36096 Å² total; per-residue (Å²): 102,39,34,37,33,36,19,61,39,43,36,26,18,29,19,50,29,45,33,40,75,70,69,38,48,45,39,40,27,28,53,91,65,85,37,47,34,43,71,41,44,84,20,61,31,53,77,58,65,71,79,73,74,50,64,68,55,43,52,48,32,45,55,17,53,68,45,43,63,59,53,51,50,52,38,50,75,55,69,24,65,66,34,58,65,44,75,38,12,28,33,38,44,17,82,44,71,68,51,38,50,52,52,41,51,49,33,52,56,50,32,74,74,36,76,66,38,50,55,74,42,82,33,51,36,72,58,46,28,72,52,39,64,36,43,46,85,75,35,32,28,31,36,28,48,40,13,24,36,30,34,38,54,41,34,30,49,18,32,45,45,34,23,42,74,68,69,36,43,80,44,82,45,72,69,46,50,41,64,60,91,43,38,61,34,42,37,48,97,92,42,75,45,81,48,65,31,38,34,45,20,36,45,46,52,34,43,68,50,36,46,57,58,75,40,77,51,58,61,44,32,28,33,26,38,28,41,34,30,35,37,82,96,42,84,23,59,65,26,33,32,37,39,48,92,58,90,42,40,35,38,43,38,59,84,12,30,35,36,29,25,46,47,80,36,70,86,48,52,88,65,84,65,56,26,41,40,50,54,32,49,27,40,52,58,41,39,65,52,23,48,65,45,33,79,18,32,49,73,46,70,40,53,13,28,26,13,32,30,84,53,80,47,42,23,36,41,74,40,86,80,31,81,22,38,34,40,44,33,21,40,30,95,43,33,73,33,29,16,52,46,51,7,42,38,50,30,28,52,74,71,73,42,85,64,87,65,86,50,73,87,19,39,45,73,58,125,101,39,34,38,33,36,19,61,40,43,37,26,18,28,19,50,29,45,32,39,75,71,69,38,47,42,38,41,28,27,54,92,66,87,35,45,36,43,71,40,46,84,19,60,33,53,78,57,66,71,79,73,73,50,65,68,54,42,51,49,32,44,56,17,54,68,46,43,63,60,53,52,51,52,38,50,75,54,69,24,65,68,35,58,66,44,76,38,10,28,34,38,42,19,81,43,70,68,49,38,51,51,52,42,51,48,34,53,57,51,32,74,75,35,74,65,37,52,54,76,43,82,34,53,34,71,58,46,28,73,54,39,65,36,42,47,84,74,36,32,28,32,37,27,47,42,13,24,36,29,34,38,53,40,32,29,47,18,32,43,45,34,23,42,73,69,68,36,43,79,42,86,46,71,70,47,51,40,63,60,90,44,37,60,34,42,39,44,96,90,41,75,44,80,46,65,30,38,35,45,19,37,43,46,54,34,41,68,49,36,46,57,60,75,41,79,52,56,59,43,32,27,32,26,38,27,40,35,31,35,38,82,94,42,84,23,59,66,24,33,32,36,38,48,92,57,88,40,40,34,38,42,39,59,84,12,30,35,38,30,23,45,44,82,36,69,86,48,53,88,66,85,66,54,25,40,40,51,53,34,50,28,40,52,56,43,38,65,50,23,48,64,44,32,78,18,32,49,74,46,71,41,51,15,26,25,13,32,29,86,53,79,48,42,24,37,41,72,40,86,80,30,83,24,38,34,42,44,35,19,39,28,94,44,34,74,32,30,17,51,46,52,7,42,38,50,31,28,52,72,72,74,42,86,64,86,63,85,50,73,87,19,39,44,72,56,127